Protein AF-A0A2N2KIY9-F1 (afdb_monomer)

Mean predicted aligned error: 7.85 Å

Sequence (421 aa):
MKFRLLLWLFGKMMQKAMKKNKTFRKLASRDDAVYQLMTNDGTVVRHYAFSGGSFSSAAVVHPGAGCVIRFQDAATGFATLTSKDKDAFMRGMKANKITVEGEFRHLIGFQRLAGILKKRKSSNRPTGAIGFIGVGFIGAPMARSLMTGGFTVKAYDRSPQALEVISRDGAIACSGISGFVDAEAVIIMVNNMVQVNDVVDELCQALPSNASLPVIVMSTVSPDEVRQLRRKLDGMGRKSIELLDAPVSGAPLLAEAGKLAIMVGGEKSIFDKVKPLLEAMGDPDKIFYMGPLGTGSAMKLVNNIIALAAGVVALEAMDLGCRAGLDPDIMAGVINESSGKNFLTDQWPVTKMLMEMMLNDTKYNAKDALFTTGIKDLETAGKWADNNSLNLNSTGHTISQINEMGVNELVSIMKHLLKKA

Foldseek 3Di:
DLLLVVVVVVLVLLVVCLVPPPLLLLLLQVPQFKEKEAEPVRPFIKIWGRYNSDIDMDRDDDPRHQKYKYFPDSVLNNCQVPPPDPCSQVVCVLVVRIDMDHDPVVVLSVLLSVLLSPDDDDPQDDPDEEEQEDQPLLRVLLQLLLVSLVHAYAYEYPDPVSLVVSVSSRHNYDPDLLVCQRHQEHEYADAELVVVLVSVVVNCVNYDLQDQYEYEYQYQFAQVSQVVVCVVCVVVSNPSHQYKYWHWDDHSSCQNSLAIQIEIAADPVSCVSCVSSNSSRHPNVRDHDQYHGRRRSVVLLVVLLVQLLLVLVVLVVLLVCLVVVDQSSVVLVVCCVDPSDDPCSVSVVVNLVLLVCCQPDPPDPVLCCCLVVSLVSLVSSCVNCVVVVHDPPSSVVSNVSSVVCHSPNSNVSSCSNNVHD

Secondary structure (DSSP, 8-state):
-HHHHHHHHHHHHHHHHHHH-HHHHHHHTT--EEEEEEETTSSSEEEEEEETTEEEEESS--TT-SEEEEESSHHHHHHHHH-S-TTHHHHHHHTTSEEEEE-HHHHHHHHHHHHHHS----TT---SEEEEE--STTHHHHHHHHHHHT-EEEEE-S-HHHHHHHHHHT-EE-SSGGGGTT-SEEEE--SSHHHHHHHHHHHHHHS-TT--EEEEE-S---HHHHHHHHHHHHHTT-TTEEEEE--EES-HHHHHTT-EEEEEES-HHHHHHHHHHHHHHEEEEEEEEEESTTHHHHHHHHHHHHHHHHHHHHHHHHHHHHHTT--HHHHHHHHHTSTT--HHHHTHHHHHHHHHHHHH-SS--HHHIIIIIHHHHHHHHHHHHHHTT---HHHHHHHHHHHHHHHHHHHHHHHHHTT--

Structure (mmCIF, N/CA/C/O backbone):
data_AF-A0A2N2KIY9-F1
#
_entry.id   AF-A0A2N2KIY9-F1
#
loop_
_atom_site.group_PDB
_atom_site.id
_atom_site.type_symbol
_atom_site.label_atom_id
_atom_site.label_alt_id
_atom_site.label_comp_id
_atom_site.label_asym_id
_atom_site.label_entity_id
_atom_site.label_seq_id
_atom_site.pdbx_PDB_ins_code
_atom_site.Cartn_x
_atom_site.Cartn_y
_atom_site.Cartn_z
_atom_site.occupancy
_atom_site.B_iso_or_equiv
_atom_site.auth_seq_id
_atom_site.auth_comp_id
_atom_site.auth_asym_id
_atom_site.auth_atom_id
_atom_site.pdbx_PDB_model_num
ATOM 1 N N . MET A 1 1 ? -9.874 -0.193 -36.506 1.00 77.31 1 MET A N 1
ATOM 2 C CA . MET A 1 1 ? -11.128 0.537 -36.178 1.00 77.31 1 MET A CA 1
ATOM 3 C C . MET A 1 1 ? -11.500 0.478 -34.691 1.00 77.31 1 MET A C 1
ATOM 5 O O . MET A 1 1 ? -11.609 1.536 -34.083 1.00 77.31 1 MET A O 1
ATOM 9 N N . LYS A 1 2 ? -11.643 -0.713 -34.082 1.00 90.31 2 LYS A N 1
ATOM 10 C CA . LYS A 1 2 ? -12.081 -0.875 -32.675 1.00 90.31 2 LYS A CA 1
ATOM 11 C C . LYS A 1 2 ? -11.239 -0.088 -31.657 1.00 90.31 2 LYS A C 1
ATOM 13 O O . LYS A 1 2 ? -11.799 0.597 -30.809 1.00 90.31 2 LYS A O 1
ATOM 18 N N . PHE A 1 3 ? -9.910 -0.115 -31.787 1.00 94.44 3 PHE A N 1
ATOM 19 C CA . PHE A 1 3 ? -9.023 0.610 -30.870 1.00 94.44 3 PHE A CA 1
ATOM 20 C C . PHE A 1 3 ? -9.171 2.137 -30.962 1.00 94.44 3 PHE A C 1
ATOM 22 O O . PHE A 1 3 ? -9.358 2.796 -29.946 1.00 94.44 3 PHE A O 1
ATOM 29 N N . ARG A 1 4 ? -9.205 2.703 -32.180 1.00 93.88 4 ARG A N 1
ATOM 30 C CA . ARG A 1 4 ? -9.458 4.144 -32.401 1.00 93.88 4 ARG A CA 1
ATOM 31 C C . ARG A 1 4 ? -10.775 4.600 -31.759 1.00 93.88 4 ARG A C 1
ATOM 33 O O . ARG A 1 4 ? -10.812 5.650 -31.121 1.00 93.88 4 ARG A O 1
ATOM 40 N N . LEU A 1 5 ? -11.833 3.797 -31.908 1.00 94.12 5 LEU A N 1
ATOM 41 C CA . LEU A 1 5 ? -13.138 4.073 -31.306 1.00 94.12 5 LEU A CA 1
ATOM 42 C C . LEU A 1 5 ? -13.078 4.031 -29.772 1.00 94.12 5 LEU A C 1
ATOM 44 O O . LEU A 1 5 ? -13.607 4.932 -29.126 1.00 94.12 5 LEU A O 1
ATOM 48 N N . LEU A 1 6 ? -12.400 3.034 -29.194 1.00 94.00 6 LEU A N 1
ATOM 49 C CA . LEU A 1 6 ? -12.202 2.921 -27.746 1.00 94.00 6 LEU A CA 1
ATOM 50 C C . LEU A 1 6 ? -11.506 4.163 -27.169 1.00 94.00 6 LEU A C 1
ATOM 52 O O . LEU A 1 6 ? -11.992 4.740 -26.199 1.00 94.00 6 LEU A O 1
ATOM 56 N N . LEU A 1 7 ? -10.411 4.609 -27.793 1.00 94.94 7 LEU A N 1
ATOM 57 C CA . LEU A 1 7 ? -9.685 5.808 -27.364 1.00 94.94 7 LEU A CA 1
ATOM 58 C C . LEU A 1 7 ? -10.565 7.069 -27.470 1.00 94.94 7 LEU A C 1
ATOM 60 O O . LEU A 1 7 ? -10.586 7.916 -26.579 1.00 94.94 7 LEU A O 1
ATOM 64 N N . TRP A 1 8 ? -11.358 7.194 -28.535 1.00 95.75 8 TRP A N 1
ATOM 65 C CA . TRP A 1 8 ? -12.302 8.307 -28.661 1.00 95.75 8 TRP A CA 1
ATOM 66 C C . TRP A 1 8 ? -13.384 8.294 -27.567 1.00 95.75 8 TRP A C 1
ATOM 68 O O . TRP A 1 8 ? -13.647 9.333 -26.954 1.00 95.75 8 TRP A O 1
ATOM 78 N N . LEU A 1 9 ? -13.974 7.128 -27.277 1.00 93.12 9 LEU A N 1
ATOM 79 C CA . LEU A 1 9 ? -14.962 6.962 -26.203 1.00 93.12 9 LEU A CA 1
ATOM 80 C C . LEU A 1 9 ? -14.372 7.335 -24.842 1.00 93.12 9 LEU A C 1
ATOM 82 O O . LEU A 1 9 ? -15.014 8.041 -24.064 1.00 93.12 9 LEU A O 1
ATOM 86 N N . PHE A 1 10 ? -13.135 6.920 -24.580 1.00 92.12 10 PHE A N 1
ATOM 87 C CA . PHE A 1 10 ? -12.427 7.267 -23.357 1.00 92.12 10 PHE A CA 1
ATOM 88 C C . PHE A 1 10 ? -12.259 8.788 -23.204 1.00 92.12 10 PHE A C 1
ATOM 90 O O . PHE A 1 10 ? -12.585 9.345 -22.153 1.00 92.12 10 PHE A O 1
ATOM 97 N N . GLY A 1 11 ? -11.906 9.493 -24.285 1.00 93.12 11 GLY A N 1
ATOM 98 C CA . GLY A 1 11 ? -11.872 10.959 -24.305 1.00 93.12 11 GLY A CA 1
ATOM 99 C C . GLY A 1 11 ? -13.232 11.604 -24.008 1.00 93.12 11 GLY A C 1
ATOM 100 O O . GLY A 1 11 ? -13.315 12.564 -23.240 1.00 93.12 11 GLY A O 1
ATOM 101 N N . LYS A 1 12 ? -14.333 11.048 -24.535 1.00 94.00 12 LYS A N 1
ATOM 102 C CA . LYS A 1 12 ? -15.696 11.514 -24.208 1.00 94.00 12 LYS A CA 1
ATOM 103 C C . LYS A 1 12 ? -16.052 11.300 -22.738 1.00 94.00 12 LYS A C 1
ATOM 105 O O . LYS A 1 12 ? -16.696 12.162 -22.134 1.00 94.00 12 LYS A O 1
ATOM 110 N N . MET A 1 13 ? -15.631 10.181 -22.149 1.00 92.00 13 MET A N 1
ATOM 111 C CA . MET A 1 13 ? -15.828 9.910 -20.724 1.00 92.00 13 MET A CA 1
ATOM 112 C C . MET A 1 13 ? -15.082 10.926 -19.854 1.00 92.00 13 MET A C 1
ATOM 114 O O . MET A 1 13 ? -15.694 11.501 -18.952 1.00 92.00 13 MET A O 1
ATOM 118 N N . MET A 1 14 ? -13.816 11.212 -20.169 1.00 92.00 14 MET A N 1
ATOM 119 C CA . MET A 1 14 ? -13.022 12.242 -19.487 1.00 92.00 14 MET A CA 1
ATOM 120 C C . MET A 1 14 ? -13.664 13.629 -19.610 1.00 92.00 14 MET A C 1
ATOM 122 O O . MET A 1 14 ? -13.868 14.302 -18.601 1.00 92.00 14 MET A O 1
ATOM 126 N N . GLN A 1 15 ? -14.107 14.023 -20.809 1.00 92.56 15 GLN A N 1
ATOM 127 C CA . GLN A 1 15 ? -14.794 15.302 -21.025 1.00 92.56 15 GLN A CA 1
ATOM 128 C C . GLN A 1 15 ? -16.068 15.430 -20.174 1.00 92.56 15 GLN A C 1
ATOM 130 O O . GLN A 1 15 ? -16.358 16.488 -19.609 1.00 92.56 15 GLN A O 1
ATOM 135 N N . LYS A 1 16 ? -16.848 14.348 -20.063 1.00 90.62 16 LYS A N 1
ATOM 136 C CA . LYS A 1 16 ? -18.048 14.308 -19.218 1.00 90.62 16 LYS A CA 1
ATOM 137 C C . LYS A 1 16 ? -17.691 14.403 -17.733 1.00 90.62 16 LYS A C 1
ATOM 139 O O . LYS A 1 16 ? -18.381 15.110 -16.998 1.00 90.62 16 LYS A O 1
ATOM 144 N N . ALA A 1 17 ? -16.637 13.717 -17.296 1.00 88.25 17 ALA A N 1
ATOM 145 C CA . ALA A 1 17 ? -16.173 13.750 -15.914 1.00 88.25 17 ALA A CA 1
ATOM 146 C C . ALA A 1 17 ? -15.640 15.132 -15.516 1.00 88.25 17 ALA A C 1
ATOM 148 O O . ALA A 1 17 ? -16.041 15.631 -14.470 1.00 88.25 17 ALA A O 1
ATOM 149 N N . MET A 1 18 ? -14.890 15.815 -16.389 1.00 89.88 18 MET A N 1
ATOM 150 C CA . MET A 1 18 ? -14.477 17.213 -16.187 1.00 89.88 18 MET A CA 1
ATOM 151 C C . MET A 1 18 ? -15.662 18.135 -15.887 1.00 89.88 18 MET A C 1
ATOM 153 O O . MET A 1 18 ? -15.586 19.004 -15.017 1.00 89.88 18 MET A O 1
ATOM 157 N N . LYS A 1 19 ? -16.802 17.923 -16.555 1.00 87.88 19 LYS A N 1
ATOM 158 C CA . LYS A 1 19 ? -18.019 18.718 -16.334 1.00 87.88 19 LYS A CA 1
ATOM 159 C C . LYS A 1 19 ? -18.776 18.335 -15.061 1.00 87.88 19 LYS A C 1
ATOM 161 O O . LYS A 1 19 ? -19.305 19.220 -14.399 1.00 87.88 19 LYS A O 1
ATOM 166 N N . LYS A 1 20 ? -18.851 17.044 -14.725 1.00 86.25 20 LYS A N 1
ATOM 167 C CA . LYS A 1 20 ? -19.807 16.529 -13.723 1.00 86.25 20 LYS A CA 1
ATOM 168 C C . LYS A 1 20 ? -19.197 16.032 -12.413 1.00 86.25 20 LYS A C 1
ATOM 170 O O . LYS A 1 20 ? -19.942 15.829 -11.463 1.00 86.25 20 LYS A O 1
ATOM 175 N N . ASN A 1 21 ? -17.890 15.798 -12.347 1.00 83.06 21 ASN A N 1
ATOM 176 C CA . ASN A 1 21 ? -17.237 15.200 -11.187 1.00 83.06 21 ASN A CA 1
ATOM 177 C C . ASN A 1 21 ? -16.182 16.165 -10.620 1.00 83.06 21 ASN A C 1
ATOM 179 O O . ASN A 1 21 ? -15.149 16.407 -11.244 1.00 83.06 21 ASN A O 1
ATOM 183 N N . LYS A 1 22 ? -16.460 16.721 -9.432 1.00 81.62 22 LYS A N 1
ATOM 184 C CA . LYS A 1 22 ? -15.588 17.692 -8.749 1.00 81.62 22 LYS A CA 1
ATOM 185 C C . LYS A 1 22 ? -14.216 17.093 -8.422 1.00 81.62 22 LYS A C 1
ATOM 187 O O . LYS A 1 22 ? -13.210 17.750 -8.668 1.00 81.62 22 LYS A O 1
ATOM 192 N N . THR A 1 23 ? -14.177 15.850 -7.940 1.00 75.44 23 THR A N 1
ATOM 193 C CA . THR A 1 23 ? -12.936 15.119 -7.637 1.00 75.44 23 THR A CA 1
ATOM 194 C C . THR A 1 23 ? -12.099 14.914 -8.895 1.00 75.44 23 THR A C 1
ATOM 196 O O . THR A 1 23 ? -10.914 15.227 -8.897 1.00 75.44 23 THR A O 1
ATOM 199 N N . PHE A 1 24 ? -12.730 14.482 -9.994 1.00 83.94 24 PHE A N 1
ATOM 200 C CA . PHE A 1 24 ? -12.051 14.327 -11.282 1.00 83.94 24 PHE A CA 1
ATOM 201 C C . PHE A 1 24 ? -11.443 15.650 -11.756 1.00 83.94 24 PHE A C 1
ATOM 203 O O . PHE A 1 24 ? -10.278 15.683 -12.133 1.00 83.94 24 PHE A O 1
ATOM 210 N N . ARG A 1 25 ? -12.210 16.749 -11.702 1.00 86.00 25 ARG A N 1
ATOM 211 C CA . ARG A 1 25 ? -11.737 18.075 -12.125 1.00 86.00 25 ARG A CA 1
ATOM 212 C C . ARG A 1 25 ? -10.556 18.559 -11.287 1.00 86.00 25 ARG A C 1
ATOM 214 O O . ARG A 1 25 ? -9.592 19.044 -11.859 1.00 86.00 25 ARG A O 1
ATOM 221 N N . LYS A 1 26 ? -10.633 18.411 -9.960 1.00 79.50 26 LYS A N 1
ATOM 222 C CA . LYS A 1 26 ? -9.572 18.831 -9.032 1.00 79.50 26 LYS A CA 1
ATOM 223 C C . LYS A 1 26 ? -8.272 18.059 -9.275 1.00 79.50 26 LYS A C 1
ATOM 225 O O . LYS A 1 26 ? -7.201 18.658 -9.282 1.00 79.50 26 LYS A O 1
ATOM 230 N N . LEU A 1 27 ? -8.375 16.751 -9.518 1.00 76.00 27 LEU A N 1
ATOM 231 C CA . LEU A 1 27 ? -7.226 15.917 -9.859 1.00 76.00 27 LEU A CA 1
ATOM 232 C C . LEU A 1 27 ? -6.632 16.314 -11.222 1.00 76.00 27 LEU A C 1
ATOM 234 O O . LEU A 1 27 ? -5.432 16.543 -11.329 1.00 76.00 27 LEU A O 1
ATOM 238 N N . ALA A 1 28 ? -7.483 16.460 -12.238 1.00 81.56 28 ALA A N 1
ATOM 239 C CA . ALA A 1 28 ? -7.087 16.821 -13.595 1.00 81.56 28 ALA A CA 1
ATOM 240 C C . ALA A 1 28 ? -6.422 18.204 -13.701 1.00 81.56 28 ALA A C 1
ATOM 242 O O . ALA A 1 28 ? -5.535 18.382 -14.520 1.00 81.56 28 ALA A O 1
ATOM 243 N N . SER A 1 29 ? -6.821 19.179 -12.878 1.00 77.44 29 SER A N 1
ATOM 244 C CA . SER A 1 29 ? -6.200 20.514 -12.850 1.00 77.44 29 SER A CA 1
ATOM 245 C C . SER A 1 29 ? -4.820 20.556 -12.187 1.00 77.44 29 SER A C 1
ATOM 247 O O . SER A 1 29 ? -4.183 21.603 -12.187 1.00 77.44 29 SER A O 1
ATOM 249 N N . ARG A 1 30 ? -4.396 19.467 -11.536 1.00 68.06 30 ARG A N 1
ATOM 250 C CA . ARG A 1 30 ? -3.105 19.379 -10.837 1.00 68.06 30 ARG A CA 1
ATOM 251 C C . ARG A 1 30 ? -2.033 18.720 -11.705 1.00 68.06 30 ARG A C 1
ATOM 253 O O . ARG A 1 30 ? -0.858 19.054 -11.599 1.00 68.06 30 ARG A O 1
ATOM 260 N N . ASP A 1 31 ? -2.467 17.785 -12.538 1.00 65.44 31 ASP A N 1
ATOM 261 C CA . ASP A 1 31 ? -1.670 17.080 -13.532 1.00 65.44 31 ASP A CA 1
ATOM 262 C C . ASP A 1 31 ? -1.818 17.799 -14.878 1.00 65.44 31 ASP A C 1
ATOM 264 O O . ASP A 1 31 ? -2.379 17.248 -15.823 1.00 65.44 31 ASP A O 1
ATOM 268 N N . ASP A 1 32 ? -1.363 19.056 -14.960 1.00 77.50 32 ASP A N 1
ATOM 269 C CA . ASP A 1 32 ? -1.213 19.735 -16.252 1.00 77.50 32 ASP A CA 1
ATOM 270 C C . ASP A 1 32 ? -0.238 18.902 -17.098 1.00 77.50 32 ASP A C 1
ATOM 272 O O . ASP A 1 32 ? 0.982 18.947 -16.935 1.00 77.50 32 ASP A O 1
ATOM 276 N N . ALA A 1 33 ? -0.812 18.023 -17.910 1.00 86.38 33 ALA A N 1
ATOM 277 C CA . ALA A 1 33 ? -0.142 16.878 -18.482 1.00 86.38 33 ALA A CA 1
ATOM 278 C C . ALA A 1 33 ? -0.847 16.463 -19.763 1.00 86.38 33 ALA A C 1
ATOM 280 O O . ALA A 1 33 ? -2.069 16.571 -19.924 1.00 86.38 33 ALA A O 1
ATOM 281 N N . VAL A 1 34 ? -0.048 15.922 -20.673 1.00 91.31 34 VAL A N 1
ATOM 282 C CA . VAL A 1 34 ? -0.545 15.328 -21.903 1.00 91.31 34 VAL A CA 1
ATOM 283 C C . VAL A 1 34 ? -0.244 13.841 -21.879 1.00 91.31 34 VAL A C 1
ATOM 285 O O . VAL A 1 34 ? 0.914 13.428 -21.877 1.00 91.31 34 VAL A O 1
ATOM 288 N N . TYR A 1 35 ? -1.306 13.041 -21.876 1.00 92.81 35 TYR A N 1
ATOM 289 C CA . TYR A 1 35 ? -1.229 11.587 -21.936 1.00 92.81 35 TYR A CA 1
ATOM 290 C C . TYR A 1 35 ? -1.476 11.125 -23.360 1.00 92.81 35 TYR A C 1
ATOM 292 O O . TYR A 1 35 ? -2.497 11.475 -23.951 1.00 92.81 35 TYR A O 1
ATOM 300 N N . GLN A 1 36 ? -0.586 10.308 -23.901 1.00 94.94 36 GLN A N 1
ATOM 301 C CA . GLN A 1 36 ? -0.672 9.820 -25.268 1.00 94.94 36 GLN A CA 1
ATOM 302 C C . GLN A 1 36 ? -0.731 8.301 -25.294 1.00 94.94 36 GLN A C 1
ATOM 304 O O . GLN A 1 36 ? 0.113 7.627 -24.720 1.00 94.94 36 GLN A O 1
ATOM 309 N N . LEU A 1 37 ? -1.725 7.755 -25.987 1.00 96.19 37 LEU A N 1
ATOM 310 C CA . LEU A 1 37 ? -1.819 6.326 -26.266 1.00 96.19 37 LEU A CA 1
ATOM 311 C C . LEU A 1 37 ? -1.642 6.129 -27.766 1.00 96.19 37 LEU A C 1
ATOM 313 O O . LEU A 1 37 ? -2.359 6.756 -28.555 1.00 96.19 37 LEU A O 1
ATOM 317 N N . MET A 1 38 ? -0.707 5.267 -28.160 1.00 96.56 38 MET A N 1
ATOM 318 C CA . MET A 1 38 ? -0.434 5.027 -29.574 1.00 96.56 38 MET A CA 1
ATOM 319 C C . MET A 1 38 ? 0.083 3.626 -29.890 1.00 96.56 38 MET A C 1
ATOM 321 O O . MET A 1 38 ? 0.471 2.883 -28.997 1.00 96.56 38 MET A O 1
ATOM 325 N N . THR A 1 39 ? 0.079 3.260 -31.166 1.00 96.75 39 THR A N 1
ATOM 326 C CA . THR A 1 39 ? 0.735 2.050 -31.674 1.00 96.75 39 THR A CA 1
ATOM 327 C C . THR A 1 39 ? 2.171 2.341 -32.110 1.00 96.75 39 THR A C 1
ATOM 329 O O . THR A 1 39 ? 2.500 3.487 -32.423 1.00 96.75 39 THR A O 1
ATOM 332 N N . ASN A 1 40 ? 3.032 1.319 -32.131 1.00 92.88 40 ASN A N 1
ATOM 333 C CA . ASN A 1 40 ? 4.444 1.460 -32.519 1.00 92.88 40 ASN A CA 1
ATOM 334 C C . ASN A 1 40 ? 4.612 2.012 -33.940 1.00 92.88 40 ASN A C 1
ATOM 336 O O . ASN A 1 40 ? 5.469 2.856 -34.176 1.00 92.88 40 ASN A O 1
ATOM 340 N N . ASP A 1 41 ? 3.746 1.587 -34.857 1.00 91.50 41 ASP A N 1
ATOM 341 C CA . ASP A 1 41 ? 3.686 2.065 -36.243 1.00 91.50 41 ASP A CA 1
ATOM 342 C C . ASP A 1 41 ? 3.054 3.468 -36.392 1.00 91.50 41 ASP A C 1
ATOM 344 O O . ASP A 1 41 ? 2.936 3.984 -37.501 1.00 91.50 41 ASP A O 1
ATOM 348 N N . GLY A 1 42 ? 2.582 4.076 -35.296 1.00 88.94 42 GLY A N 1
ATOM 349 C CA . GLY A 1 42 ? 1.896 5.369 -35.289 1.00 88.94 42 GLY A CA 1
ATOM 350 C C . GLY A 1 42 ? 0.513 5.378 -35.955 1.00 88.94 42 GLY A C 1
ATOM 351 O O . GLY A 1 42 ? -0.136 6.425 -35.988 1.00 88.94 42 GLY A O 1
ATOM 352 N N . THR A 1 43 ? 0.014 4.241 -36.456 1.00 89.50 43 THR A N 1
ATOM 353 C CA . THR A 1 43 ? -1.255 4.182 -37.200 1.00 89.50 43 THR A CA 1
ATOM 354 C C . THR A 1 43 ? -2.460 4.507 -36.328 1.00 89.50 43 THR A C 1
ATOM 356 O O . THR A 1 43 ? -3.470 5.029 -36.813 1.00 89.50 43 THR A O 1
ATOM 359 N N . VAL A 1 44 ? -2.401 4.223 -35.031 1.00 92.50 44 VAL A N 1
ATOM 360 C CA . VAL A 1 44 ? -3.402 4.656 -34.062 1.00 92.50 44 VAL A CA 1
ATOM 361 C C . VAL A 1 44 ? -2.719 5.525 -33.027 1.00 92.50 44 VAL A C 1
ATOM 363 O O . VAL A 1 44 ? -1.827 5.068 -32.330 1.00 92.50 44 VAL A O 1
ATOM 366 N N . VAL A 1 45 ? -3.186 6.763 -32.887 1.00 96.19 45 VAL A N 1
ATOM 367 C CA . VAL A 1 45 ? -2.742 7.684 -31.843 1.00 96.19 45 VAL A CA 1
ATOM 368 C C . VAL A 1 45 ? -3.916 8.511 -31.340 1.00 96.19 45 VAL A C 1
ATOM 370 O O . VAL A 1 45 ? -4.799 8.908 -32.107 1.00 96.19 45 VAL A O 1
ATOM 373 N N . ARG A 1 46 ? -3.936 8.770 -30.035 1.00 97.50 46 ARG A N 1
ATOM 374 C CA . ARG A 1 46 ? -4.748 9.823 -29.430 1.00 97.50 46 ARG A CA 1
ATOM 375 C C . ARG A 1 46 ? -4.050 10.349 -28.189 1.00 97.50 46 ARG A C 1
ATOM 377 O O . ARG A 1 46 ? -3.565 9.562 -27.378 1.00 97.50 46 ARG A O 1
ATOM 384 N N . HIS A 1 47 ? -4.073 11.664 -28.024 1.00 96.06 47 HIS A N 1
ATOM 385 C CA . HIS A 1 47 ? -3.667 12.300 -26.783 1.00 96.06 47 HIS A CA 1
ATOM 386 C C . HIS A 1 47 ? -4.865 12.866 -26.015 1.00 96.06 47 HIS A C 1
ATOM 388 O O . HIS A 1 47 ? -5.929 13.144 -26.583 1.00 96.06 47 HIS A O 1
ATOM 394 N N . TYR A 1 48 ? -4.659 13.042 -24.717 1.00 94.75 48 TYR A N 1
ATOM 395 C CA . TYR A 1 48 ? -5.566 13.637 -23.749 1.00 94.75 48 TYR A CA 1
ATOM 396 C C . TYR A 1 48 ? -4.771 14.700 -23.004 1.00 94.75 48 TYR A C 1
ATOM 398 O O . TYR A 1 48 ? -3.843 14.362 -22.271 1.00 94.75 48 TYR A O 1
ATOM 406 N N . ALA A 1 49 ? -5.092 15.966 -23.241 1.00 92.88 49 ALA A N 1
ATOM 407 C CA . ALA A 1 49 ? -4.372 17.087 -22.661 1.00 92.88 49 ALA A CA 1
ATOM 408 C C . ALA A 1 49 ? -5.222 17.749 -21.579 1.00 92.88 49 ALA A C 1
ATOM 410 O O . ALA A 1 49 ? -6.391 18.082 -21.804 1.00 92.88 49 ALA A O 1
ATOM 411 N N . PHE A 1 50 ? -4.605 17.935 -20.420 1.00 90.50 50 PHE A N 1
ATOM 412 C CA . PHE A 1 50 ? -5.129 18.696 -19.300 1.00 90.50 50 PHE A CA 1
ATOM 413 C C . PHE A 1 50 ? -4.238 19.921 -19.117 1.00 90.50 50 PHE A C 1
ATOM 415 O O . PHE A 1 50 ? -3.019 19.792 -19.050 1.00 90.50 50 PHE A O 1
ATOM 422 N N . SER A 1 51 ? -4.834 21.110 -19.125 1.00 85.88 51 SER A N 1
ATOM 423 C CA . SER A 1 51 ? -4.088 22.356 -18.927 1.00 85.88 51 SER A CA 1
ATOM 424 C C . SER A 1 51 ? -4.986 23.422 -18.322 1.00 85.88 51 SER A C 1
ATOM 426 O O . SER A 1 51 ? -6.061 23.701 -18.866 1.00 85.88 51 SER A O 1
ATOM 428 N N . GLY A 1 52 ? -4.585 23.995 -17.186 1.00 74.81 52 GLY A N 1
ATOM 429 C CA . GLY A 1 52 ? -5.311 25.093 -16.542 1.00 74.81 52 GLY A CA 1
ATOM 430 C C . GLY A 1 52 ? -6.769 24.747 -16.215 1.00 74.81 52 GLY A C 1
ATOM 431 O O . GLY A 1 52 ? -7.658 25.587 -16.336 1.00 74.81 52 GLY A O 1
ATOM 432 N N . GLY A 1 53 ? -7.050 23.479 -15.888 1.00 78.00 53 GLY A N 1
ATOM 433 C CA . GLY A 1 53 ? -8.410 22.984 -15.632 1.00 78.00 53 GLY A CA 1
ATOM 434 C C . GLY A 1 53 ? -9.284 22.786 -16.881 1.00 78.00 53 GLY A C 1
ATOM 435 O O . GLY A 1 53 ? -10.463 22.440 -16.757 1.00 78.00 53 GLY A O 1
ATOM 436 N N . SER A 1 54 ? -8.725 22.961 -18.080 1.00 85.19 54 SER A N 1
ATOM 437 C CA . SER A 1 54 ? -9.350 22.601 -19.353 1.00 85.19 54 SER A CA 1
ATOM 438 C C . SER A 1 54 ? -8.976 21.175 -19.780 1.00 85.19 54 SER A C 1
ATOM 440 O O . SER A 1 54 ? -8.009 20.594 -19.289 1.00 85.19 54 SER A O 1
ATOM 442 N N . PHE A 1 55 ? -9.773 20.591 -20.677 1.00 93.31 55 PHE A N 1
ATOM 443 C CA . PHE A 1 55 ? -9.521 19.265 -21.241 1.00 93.31 55 PHE A CA 1
ATOM 444 C C . PHE A 1 55 ? -9.727 19.273 -22.750 1.00 93.31 55 PHE A C 1
ATOM 446 O O . PHE A 1 55 ? -10.784 19.696 -23.234 1.00 93.31 55 PHE A O 1
ATOM 453 N N . SER A 1 56 ? -8.767 18.711 -23.477 1.00 93.31 56 SER A N 1
ATOM 454 C CA . SER A 1 56 ? -8.870 18.452 -24.908 1.00 93.31 56 SER A CA 1
ATOM 455 C C . SER A 1 56 ? -8.396 17.035 -25.249 1.00 93.31 56 SER A C 1
ATOM 457 O O . SER A 1 56 ? -7.697 16.369 -24.484 1.00 93.31 56 SER A O 1
ATOM 459 N N . SER A 1 57 ? -8.835 16.523 -26.400 1.00 95.56 57 SER A N 1
ATOM 460 C CA . SER A 1 57 ? -8.336 15.248 -26.918 1.00 95.56 57 SER A CA 1
ATOM 461 C C . SER A 1 57 ? -8.369 15.236 -28.439 1.00 95.56 57 SER A C 1
ATOM 463 O O . SER A 1 57 ? -9.405 15.553 -29.034 1.00 95.56 57 SER A O 1
ATOM 465 N N . ALA A 1 58 ? -7.283 14.807 -29.074 1.00 95.94 58 ALA A N 1
ATOM 466 C CA . ALA A 1 58 ? -7.193 14.727 -30.528 1.00 95.94 58 ALA A CA 1
ATOM 467 C C . ALA A 1 58 ? -6.459 13.461 -30.984 1.00 95.94 58 ALA A C 1
ATOM 469 O O . ALA A 1 58 ? -5.624 12.907 -30.271 1.00 95.94 58 ALA A O 1
ATOM 470 N N . ALA A 1 59 ? -6.815 12.976 -32.176 1.00 96.25 59 ALA A N 1
ATOM 471 C CA . ALA A 1 59 ? -6.226 11.785 -32.792 1.00 96.25 59 ALA A CA 1
ATOM 472 C C . ALA A 1 59 ? -4.961 12.140 -33.592 1.00 96.25 59 ALA A C 1
ATOM 474 O O . ALA A 1 59 ? -4.880 11.879 -34.787 1.00 96.25 59 ALA A O 1
ATOM 475 N N . VAL A 1 60 ? -4.014 12.802 -32.932 1.00 93.94 60 VAL A N 1
ATOM 476 C CA . VAL A 1 60 ? -2.738 13.249 -33.504 1.00 93.94 60 VAL A CA 1
ATOM 477 C C . VAL A 1 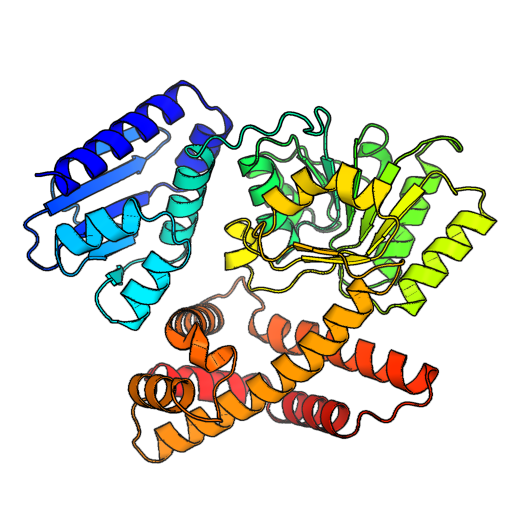60 ? -1.647 13.110 -32.448 1.00 93.94 60 VAL A C 1
ATOM 479 O O . VAL A 1 60 ? -1.939 13.180 -31.249 1.00 93.94 60 VAL A O 1
ATOM 482 N N . VAL A 1 61 ? -0.408 12.895 -32.890 1.00 92.50 61 VAL A N 1
ATOM 483 C CA . VAL A 1 61 ? 0.767 12.889 -32.011 1.00 92.50 61 VAL A CA 1
ATOM 484 C C . VAL A 1 61 ? 0.930 14.272 -31.383 1.00 92.50 61 VAL A C 1
ATOM 486 O O . VAL A 1 61 ? 0.868 15.284 -32.076 1.00 92.50 61 VAL A O 1
ATOM 489 N N . HIS A 1 62 ? 1.130 14.313 -30.071 1.00 92.12 62 HIS A N 1
ATOM 490 C CA . HIS A 1 62 ? 1.431 15.526 -29.331 1.00 92.12 62 HIS A CA 1
ATOM 491 C C . HIS A 1 62 ? 2.929 15.565 -28.993 1.00 92.12 62 HIS A C 1
ATOM 493 O O . HIS A 1 62 ? 3.411 14.651 -28.321 1.00 92.12 62 HIS A O 1
ATOM 499 N N . PRO A 1 63 ? 3.675 16.604 -29.410 1.00 85.56 63 PRO A N 1
ATOM 500 C CA . PRO A 1 63 ? 5.125 16.661 -29.215 1.00 85.56 63 PRO A CA 1
ATOM 501 C C . PRO A 1 63 ? 5.526 16.806 -27.739 1.00 85.56 63 PRO A C 1
ATOM 503 O O . PRO A 1 63 ? 6.554 16.287 -27.330 1.00 85.56 63 PRO A O 1
ATOM 506 N N . GLY A 1 64 ? 4.694 17.459 -26.922 1.00 84.81 64 GLY A N 1
ATOM 507 C CA . GLY A 1 64 ? 4.903 17.610 -25.474 1.00 84.81 64 GLY A CA 1
ATOM 508 C C . GLY A 1 64 ? 4.169 16.572 -24.621 1.00 84.81 64 GLY A C 1
ATOM 509 O O . GLY A 1 64 ? 3.594 16.936 -23.600 1.00 84.81 64 GLY A O 1
ATOM 510 N N . ALA A 1 65 ? 4.049 15.321 -25.078 1.00 88.19 65 ALA A N 1
ATOM 511 C CA . ALA A 1 65 ? 3.397 14.277 -24.287 1.00 88.19 65 ALA A CA 1
ATOM 512 C C . ALA A 1 65 ? 4.231 13.946 -23.038 1.00 88.19 65 ALA A C 1
ATOM 514 O O . ALA A 1 65 ? 5.313 13.379 -23.144 1.00 88.19 65 ALA A O 1
ATOM 515 N N . GLY A 1 66 ? 3.708 14.278 -21.855 1.00 83.25 66 GLY A N 1
ATOM 516 C CA . GLY A 1 66 ? 4.356 13.978 -20.576 1.00 83.25 66 GLY A CA 1
ATOM 517 C C . GLY A 1 66 ? 4.372 12.482 -20.249 1.00 83.25 66 GLY A C 1
ATOM 518 O O . GLY A 1 66 ? 5.229 12.033 -19.497 1.00 83.25 66 GLY A O 1
ATOM 519 N N . CYS A 1 67 ? 3.456 11.698 -20.825 1.00 89.00 67 CYS A N 1
ATOM 520 C CA . CYS A 1 67 ? 3.494 10.237 -20.791 1.00 89.00 67 CYS A CA 1
ATOM 521 C C . CYS A 1 67 ? 2.963 9.658 -22.106 1.00 89.00 67 CYS A C 1
ATOM 523 O O . CYS A 1 67 ? 1.900 10.063 -22.587 1.00 89.00 67 CYS A O 1
ATOM 525 N N . VAL A 1 68 ? 3.681 8.683 -22.662 1.00 92.44 68 VAL A N 1
ATOM 526 C CA . VAL A 1 68 ? 3.298 7.940 -23.863 1.00 92.44 68 VAL A CA 1
ATOM 527 C C . VAL A 1 68 ? 3.201 6.458 -23.521 1.00 92.44 68 VAL A C 1
ATOM 529 O O . VAL A 1 68 ? 4.178 5.848 -23.108 1.00 92.44 68 VAL A O 1
ATOM 532 N N . ILE A 1 69 ? 2.029 5.861 -23.722 1.00 92.94 69 ILE A N 1
ATOM 533 C CA . ILE A 1 69 ? 1.825 4.413 -23.666 1.00 92.94 69 ILE A CA 1
ATOM 534 C C . ILE A 1 69 ? 1.770 3.907 -25.105 1.00 92.94 69 ILE A C 1
ATOM 536 O O . ILE A 1 69 ? 0.821 4.197 -25.847 1.00 92.94 69 ILE A O 1
ATOM 540 N N . ARG A 1 70 ? 2.793 3.153 -25.494 1.00 94.88 70 ARG A N 1
ATOM 541 C CA . ARG A 1 70 ? 2.923 2.536 -26.809 1.00 94.88 70 ARG A CA 1
ATOM 542 C C . ARG A 1 70 ? 2.511 1.075 -26.748 1.00 94.88 70 ARG A C 1
ATOM 544 O O . ARG A 1 70 ? 2.915 0.340 -25.855 1.00 94.88 70 ARG A O 1
ATOM 551 N N . PHE A 1 71 ? 1.699 0.658 -27.707 1.00 96.62 71 PHE A N 1
ATOM 552 C CA . PHE A 1 71 ? 1.287 -0.728 -27.899 1.00 96.62 71 PHE A CA 1
ATOM 553 C C . PHE A 1 71 ? 1.910 -1.264 -29.187 1.00 96.62 71 PHE A C 1
ATOM 555 O O . PHE A 1 71 ? 1.984 -0.539 -30.179 1.00 96.62 71 PHE A O 1
ATOM 562 N N . GLN A 1 72 ? 2.284 -2.544 -29.202 1.00 95.62 72 GLN A N 1
ATOM 563 C CA . GLN A 1 72 ? 2.825 -3.226 -30.382 1.00 95.62 72 GLN A CA 1
ATOM 564 C C . GLN A 1 72 ? 1.965 -2.967 -31.624 1.00 95.62 72 GLN A C 1
ATOM 566 O O . GLN A 1 72 ? 2.471 -2.565 -32.666 1.00 95.62 72 GLN A O 1
ATOM 571 N N . ASP A 1 73 ? 0.652 -3.136 -31.474 1.00 96.00 73 ASP A N 1
ATOM 572 C CA . ASP A 1 73 ? -0.341 -2.895 -32.510 1.00 96.00 73 ASP A CA 1
ATOM 573 C C . ASP A 1 73 ? -1.711 -2.540 -31.899 1.00 96.00 73 ASP A C 1
ATOM 575 O O . ASP A 1 73 ? -1.926 -2.532 -30.678 1.00 96.00 73 ASP A O 1
ATOM 579 N N . ALA A 1 74 ? -2.676 -2.230 -32.768 1.00 95.69 74 ALA A N 1
ATOM 580 C CA . ALA A 1 74 ? -4.020 -1.850 -32.349 1.00 95.69 74 ALA A CA 1
ATOM 581 C C . ALA A 1 74 ? -4.802 -3.001 -31.691 1.00 95.69 74 ALA A C 1
ATOM 583 O O . ALA A 1 74 ? -5.713 -2.739 -30.899 1.00 95.69 74 ALA A O 1
ATOM 584 N N . ALA A 1 75 ? -4.491 -4.258 -32.024 1.00 94.62 75 ALA A N 1
ATOM 585 C CA . ALA A 1 75 ? -5.158 -5.422 -31.450 1.00 94.62 75 ALA A CA 1
ATOM 586 C C . ALA A 1 75 ? -4.729 -5.609 -29.989 1.00 94.62 75 ALA A C 1
ATOM 588 O O . ALA A 1 75 ? -5.582 -5.710 -29.109 1.00 94.62 75 ALA A O 1
ATOM 589 N N . THR A 1 76 ? -3.426 -5.524 -29.732 1.00 93.50 76 THR A N 1
ATOM 590 C CA . THR A 1 76 ? -2.792 -5.521 -28.413 1.00 93.50 76 THR A CA 1
ATOM 591 C C . THR A 1 76 ? -3.343 -4.395 -27.548 1.00 93.50 76 THR A C 1
ATOM 593 O O . THR A 1 76 ? -3.767 -4.643 -26.418 1.00 93.50 76 THR A O 1
ATOM 596 N N . GLY A 1 77 ? -3.414 -3.169 -28.079 1.00 92.88 77 GLY A N 1
ATOM 597 C CA . GLY A 1 77 ? -3.970 -2.033 -27.343 1.00 92.88 77 GLY A CA 1
ATOM 598 C C . GLY A 1 77 ? -5.439 -2.225 -26.971 1.00 92.88 77 GLY A C 1
ATOM 599 O O . GLY A 1 77 ? -5.829 -2.018 -25.820 1.00 92.88 77 GLY A O 1
ATOM 600 N N . PHE A 1 78 ? -6.264 -2.686 -27.915 1.00 93.56 78 PHE A N 1
ATOM 601 C CA . PHE A 1 78 ? -7.678 -2.943 -27.649 1.00 93.56 78 PHE A CA 1
ATOM 602 C C . PHE A 1 78 ? -7.877 -4.070 -26.629 1.00 93.56 78 PHE A C 1
ATOM 604 O O . PHE A 1 78 ? -8.613 -3.885 -25.658 1.00 93.56 78 PHE A O 1
ATOM 611 N N . ALA A 1 79 ? -7.213 -5.211 -26.826 1.00 91.69 79 ALA A N 1
ATOM 612 C CA . ALA A 1 79 ? -7.293 -6.361 -25.932 1.00 91.69 79 ALA A CA 1
ATOM 613 C C . ALA A 1 79 ? -6.847 -5.996 -24.512 1.00 91.69 79 ALA A C 1
ATOM 615 O O . ALA A 1 79 ? -7.544 -6.315 -23.555 1.00 91.69 79 ALA A O 1
ATOM 616 N N . THR A 1 80 ? -5.750 -5.247 -24.373 1.00 90.19 80 THR A N 1
ATOM 617 C CA . THR A 1 80 ? -5.233 -4.833 -23.063 1.00 90.19 80 THR A CA 1
ATOM 618 C C . THR A 1 80 ? -6.215 -3.930 -22.320 1.00 90.19 80 THR A C 1
ATOM 620 O O . THR A 1 80 ? -6.545 -4.194 -21.167 1.00 90.19 80 THR A O 1
ATOM 623 N N . LEU A 1 81 ? -6.722 -2.874 -22.967 1.00 88.50 81 LEU A N 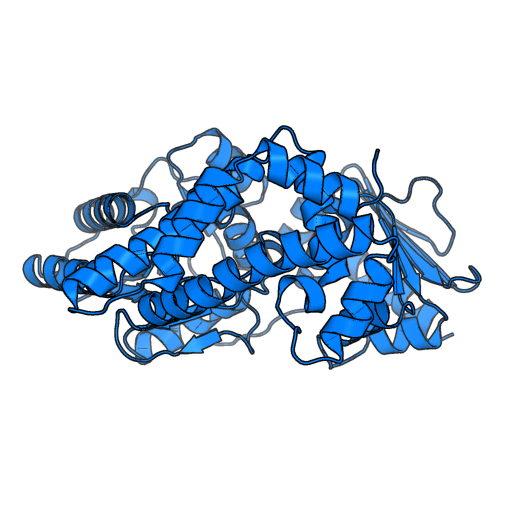1
ATOM 624 C CA . LEU A 1 81 ? -7.575 -1.883 -22.296 1.00 88.50 81 LEU A CA 1
ATOM 625 C C . LEU A 1 81 ? -9.003 -2.372 -22.023 1.00 88.50 81 LEU A C 1
ATOM 627 O O . LEU A 1 81 ? -9.700 -1.790 -21.19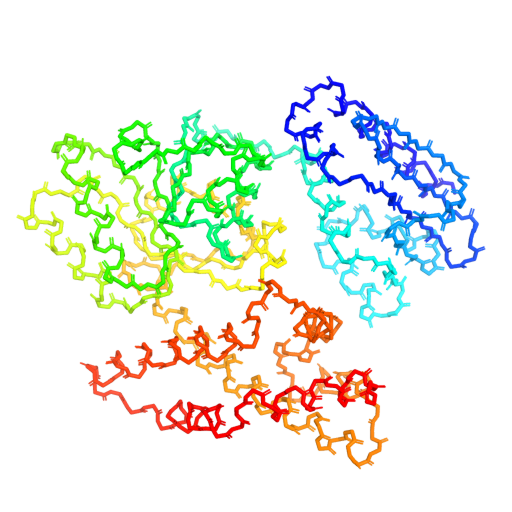0 1.00 88.50 81 LEU A O 1
ATOM 631 N N . THR A 1 82 ? -9.446 -3.419 -22.720 1.00 88.25 82 THR A N 1
ATOM 632 C CA . THR A 1 82 ? -10.765 -4.044 -22.516 1.00 88.25 82 THR A CA 1
ATOM 633 C C . THR A 1 82 ? -10.700 -5.344 -21.718 1.00 88.25 82 THR A C 1
ATOM 635 O O . THR A 1 82 ? -11.742 -5.924 -21.408 1.00 88.25 82 THR A O 1
ATOM 638 N N . SER A 1 83 ? -9.493 -5.785 -21.358 1.00 86.06 83 SER A N 1
ATOM 639 C CA . SER A 1 83 ? -9.263 -7.018 -20.619 1.00 86.06 83 SER A CA 1
ATOM 640 C C . SER A 1 83 ? -9.978 -7.015 -19.265 1.00 86.06 83 SER A C 1
ATOM 642 O O . SER A 1 83 ? -9.946 -6.030 -18.522 1.00 86.06 83 SER A O 1
ATOM 644 N N . LYS A 1 84 ? -10.589 -8.154 -18.920 1.00 78.50 84 LYS A N 1
ATOM 645 C CA . LYS A 1 84 ? -11.035 -8.443 -17.545 1.00 78.50 84 LYS A CA 1
ATOM 646 C C . LYS A 1 84 ? -9.876 -8.863 -16.643 1.00 78.50 84 LYS A C 1
ATOM 648 O O . LYS A 1 84 ? -9.970 -8.739 -15.427 1.00 78.50 84 LYS A O 1
ATOM 653 N N . ASP A 1 85 ? -8.801 -9.351 -17.247 1.00 79.38 85 ASP A N 1
ATOM 654 C CA . ASP A 1 85 ? -7.573 -9.699 -16.559 1.00 79.38 85 ASP A CA 1
ATOM 655 C C . ASP A 1 85 ? -6.808 -8.426 -16.188 1.00 79.38 85 ASP A C 1
ATOM 657 O O . ASP A 1 85 ? -6.395 -7.657 -17.066 1.00 79.38 85 ASP A O 1
ATOM 661 N N . LYS A 1 86 ? -6.652 -8.218 -14.878 1.00 69.19 86 LYS A N 1
ATOM 662 C CA . LYS A 1 86 ? -6.024 -7.038 -14.274 1.00 69.19 86 LYS A CA 1
ATOM 663 C C . LYS A 1 86 ? -4.527 -6.938 -14.589 1.00 69.19 86 LYS A C 1
ATOM 665 O O . LYS A 1 86 ? -4.005 -5.826 -14.608 1.00 69.19 86 LYS A O 1
ATOM 670 N N . ASP A 1 87 ? -3.875 -8.054 -14.906 1.00 73.88 87 ASP A N 1
ATOM 671 C CA . ASP A 1 87 ? -2.438 -8.127 -15.174 1.00 73.88 87 ASP A CA 1
ATOM 672 C C . ASP A 1 87 ? -2.111 -8.074 -16.672 1.00 73.88 87 ASP A C 1
ATOM 674 O O . ASP A 1 87 ? -0.940 -8.090 -17.050 1.00 73.88 87 ASP A O 1
ATOM 678 N N . ALA A 1 88 ? -3.116 -7.956 -17.551 1.00 83.25 88 ALA A N 1
ATOM 679 C CA . ALA A 1 88 ? -2.912 -7.906 -19.001 1.00 83.25 88 ALA A CA 1
ATOM 680 C C . ALA A 1 88 ? -1.934 -6.800 -19.432 1.00 83.25 88 ALA A C 1
ATOM 682 O O . ALA A 1 88 ? -1.097 -7.026 -20.304 1.00 83.25 88 ALA A O 1
ATOM 683 N N . PHE A 1 89 ? -1.998 -5.631 -18.789 1.00 85.31 89 PHE A N 1
ATOM 684 C CA . PHE A 1 89 ? -1.068 -4.531 -19.049 1.00 85.31 89 PHE A CA 1
ATOM 685 C C . PHE A 1 89 ? 0.366 -4.893 -18.642 1.00 85.31 89 PHE A C 1
ATOM 687 O O . PHE A 1 89 ? 1.288 -4.763 -19.444 1.00 85.31 89 PHE A O 1
ATOM 694 N N . MET A 1 90 ? 0.548 -5.423 -17.428 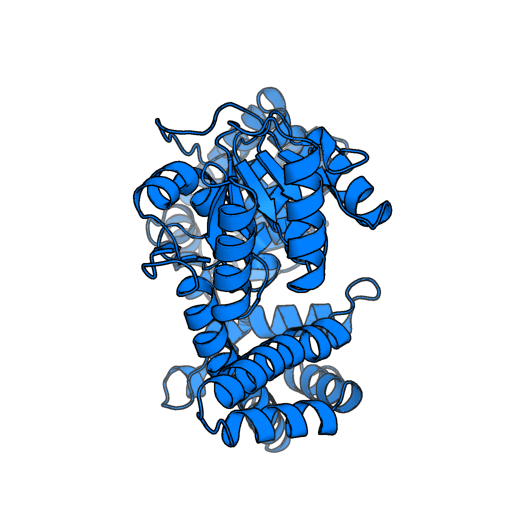1.00 77.44 90 MET A N 1
ATOM 695 C CA . MET A 1 90 ? 1.865 -5.812 -16.918 1.00 77.44 90 MET A CA 1
ATOM 696 C C . MET A 1 90 ? 2.478 -6.958 -17.721 1.00 77.44 90 MET A C 1
ATOM 698 O O . MET A 1 90 ? 3.666 -6.923 -18.023 1.00 77.44 90 MET A O 1
ATOM 702 N N . ARG A 1 91 ? 1.683 -7.949 -18.138 1.00 81.19 91 ARG A N 1
ATOM 703 C CA . ARG A 1 91 ? 2.157 -9.008 -19.041 1.00 81.19 91 ARG A CA 1
ATOM 704 C C . ARG A 1 91 ? 2.524 -8.467 -20.415 1.00 81.19 91 ARG A C 1
ATOM 706 O O . ARG A 1 91 ? 3.510 -8.912 -20.987 1.00 81.19 91 ARG A O 1
ATOM 713 N N . GLY A 1 92 ? 1.770 -7.493 -20.924 1.00 84.88 92 GLY A N 1
ATOM 714 C CA . GLY A 1 92 ? 2.122 -6.782 -22.149 1.00 84.88 92 GLY A CA 1
ATOM 715 C C . GLY A 1 92 ? 3.480 -6.086 -22.040 1.00 84.88 92 GLY A C 1
ATOM 716 O O . GLY A 1 92 ? 4.281 -6.202 -22.963 1.00 84.88 92 GLY A O 1
ATOM 717 N N . MET A 1 93 ? 3.774 -5.446 -20.904 1.00 82.06 93 MET A N 1
ATOM 718 C CA . MET A 1 93 ? 5.095 -4.863 -20.637 1.00 82.06 93 MET A CA 1
ATOM 719 C C . MET A 1 93 ? 6.191 -5.929 -20.533 1.00 82.06 93 MET A C 1
ATOM 721 O O . MET A 1 93 ? 7.207 -5.808 -21.206 1.00 82.06 93 MET A O 1
ATOM 725 N N . LYS A 1 94 ? 5.973 -7.003 -19.757 1.00 75.00 94 LYS A N 1
ATOM 726 C CA . LYS A 1 94 ? 6.932 -8.119 -19.624 1.00 75.00 94 LYS A CA 1
ATOM 727 C C . LYS A 1 94 ? 7.255 -8.771 -20.974 1.00 75.00 94 LYS A C 1
ATOM 729 O O . LYS A 1 94 ? 8.384 -9.179 -21.204 1.00 75.00 94 LYS A O 1
ATOM 734 N N . ALA A 1 95 ? 6.276 -8.840 -21.874 1.00 83.19 95 ALA A N 1
ATOM 735 C CA . ALA A 1 95 ? 6.434 -9.387 -23.218 1.00 83.19 95 ALA A CA 1
ATOM 736 C C . ALA A 1 95 ? 6.935 -8.362 -24.257 1.00 83.19 95 ALA A C 1
ATOM 738 O O . ALA A 1 95 ? 6.883 -8.653 -25.451 1.00 83.19 95 ALA A O 1
ATOM 739 N N . ASN A 1 96 ? 7.348 -7.155 -23.843 1.00 82.25 96 ASN A N 1
ATOM 740 C CA . ASN A 1 96 ? 7.751 -6.047 -24.724 1.00 82.25 96 ASN A CA 1
ATOM 741 C C . ASN A 1 96 ? 6.698 -5.657 -25.782 1.00 82.25 96 ASN A C 1
ATOM 743 O O . ASN A 1 96 ? 7.009 -5.076 -26.820 1.00 82.25 96 ASN A O 1
ATOM 747 N N . LYS A 1 97 ? 5.423 -5.956 -25.517 1.00 90.31 97 LYS A N 1
ATOM 748 C CA . LYS A 1 97 ? 4.283 -5.570 -26.362 1.00 90.31 97 LYS A CA 1
ATOM 749 C C . LYS A 1 97 ? 3.698 -4.217 -25.977 1.00 90.31 97 LYS A C 1
ATOM 751 O O . LYS A 1 97 ? 2.866 -3.679 -26.706 1.00 90.31 97 LYS A O 1
ATOM 756 N N . ILE A 1 98 ? 4.080 -3.699 -24.813 1.00 91.12 98 ILE A N 1
ATOM 757 C CA . ILE A 1 98 ? 3.668 -2.397 -24.302 1.00 91.12 98 ILE A CA 1
ATOM 758 C C . ILE A 1 98 ? 4.900 -1.700 -23.748 1.00 91.12 98 ILE A C 1
ATOM 760 O O . ILE A 1 98 ? 5.603 -2.268 -22.917 1.00 91.12 98 ILE A O 1
ATOM 764 N N . THR A 1 99 ? 5.127 -0.464 -24.168 1.00 86.50 99 THR A N 1
ATOM 765 C CA . THR A 1 99 ? 6.164 0.400 -23.608 1.00 86.50 99 THR A CA 1
ATOM 766 C C . THR A 1 99 ? 5.528 1.655 -23.025 1.00 86.50 99 THR A C 1
ATOM 768 O O . THR A 1 99 ? 4.472 2.110 -23.473 1.00 86.50 99 THR A O 1
ATOM 771 N N . VAL A 1 100 ? 6.148 2.197 -21.979 1.00 85.88 100 VAL A N 1
ATOM 772 C CA . VAL A 1 100 ? 5.746 3.470 -21.380 1.00 85.88 100 VAL A CA 1
ATOM 773 C C . VAL A 1 100 ? 6.947 4.403 -21.408 1.00 85.88 100 VAL A C 1
ATOM 775 O O . VAL A 1 100 ? 8.014 4.046 -20.923 1.00 85.88 100 VAL A O 1
ATOM 778 N N . GLU A 1 101 ? 6.759 5.587 -21.978 1.00 86.50 101 GLU A N 1
ATOM 779 C CA . GLU A 1 101 ? 7.747 6.663 -22.059 1.00 86.50 101 GLU A CA 1
ATOM 780 C C . GLU A 1 101 ? 7.218 7.900 -21.312 1.00 86.50 101 GLU A C 1
ATOM 782 O O . GLU A 1 101 ? 6.003 8.089 -21.188 1.00 86.50 101 GLU A O 1
ATOM 787 N N . GLY A 1 102 ? 8.119 8.770 -20.853 1.00 79.12 102 GLY A N 1
ATOM 788 C CA . GLY A 1 102 ? 7.785 10.035 -20.189 1.00 79.12 102 GLY A CA 1
ATOM 789 C C . GLY A 1 102 ? 7.902 10.001 -18.662 1.00 79.12 102 GLY A C 1
ATOM 790 O O . GLY A 1 102 ? 8.438 9.059 -18.081 1.00 79.12 102 GLY A O 1
ATOM 791 N N . GLU A 1 103 ? 7.427 11.059 -18.001 1.00 69.06 103 GLU A N 1
ATOM 792 C CA . GLU A 1 103 ? 7.551 11.193 -16.551 1.00 69.06 103 GLU A CA 1
ATOM 793 C C . GLU A 1 103 ? 6.553 10.299 -15.817 1.00 69.06 103 GLU A C 1
ATOM 795 O O . GLU A 1 103 ? 5.341 10.314 -16.044 1.00 69.06 103 GLU A O 1
ATOM 800 N N . PHE A 1 104 ? 7.069 9.565 -14.840 1.00 65.31 104 PHE A N 1
ATOM 801 C CA . PHE A 1 104 ? 6.309 8.565 -14.108 1.00 65.31 104 PHE A CA 1
ATOM 802 C C . PHE A 1 104 ? 5.068 9.110 -13.385 1.00 65.31 104 PHE A C 1
ATOM 804 O O . PHE A 1 104 ? 4.012 8.469 -13.386 1.00 65.31 104 PHE A O 1
ATOM 811 N N . ARG A 1 105 ? 5.153 10.323 -12.821 1.00 67.56 105 ARG A N 1
ATOM 812 C CA . ARG A 1 105 ? 4.013 10.980 -12.159 1.00 67.56 105 ARG A CA 1
ATOM 813 C C . ARG A 1 105 ? 2.782 11.063 -13.066 1.00 67.56 105 ARG A C 1
ATOM 815 O O . ARG A 1 105 ? 1.659 10.926 -12.589 1.00 67.56 105 ARG A O 1
ATOM 822 N N . HIS A 1 106 ? 2.992 11.196 -14.374 1.00 77.12 106 HIS A N 1
ATOM 823 C CA . HIS A 1 106 ? 1.917 11.293 -15.346 1.00 77.12 106 HIS A CA 1
ATOM 824 C C . HIS A 1 106 ? 1.248 9.930 -15.595 1.00 77.12 106 HIS A C 1
ATOM 826 O O . HIS A 1 106 ? 0.022 9.866 -15.667 1.00 77.12 106 HIS A O 1
ATOM 832 N N . LEU A 1 107 ? 1.984 8.812 -15.621 1.00 75.06 107 LEU A N 1
ATOM 833 C CA . LEU A 1 107 ? 1.353 7.484 -15.711 1.00 75.06 107 LEU A CA 1
ATOM 834 C C . LEU A 1 107 ? 0.397 7.239 -14.529 1.00 75.06 107 LEU A C 1
ATOM 836 O O . LEU A 1 107 ? -0.731 6.778 -14.718 1.00 75.06 107 LEU A O 1
ATOM 840 N N . ILE A 1 108 ? 0.833 7.593 -13.319 1.00 70.62 108 ILE A N 1
ATOM 841 C CA . ILE A 1 108 ? 0.017 7.506 -12.102 1.00 70.62 108 ILE A CA 1
ATOM 842 C C . ILE A 1 108 ? -1.225 8.392 -12.216 1.00 70.62 108 ILE A C 1
ATOM 844 O O . ILE A 1 108 ? -2.344 7.926 -11.983 1.00 70.62 108 ILE A O 1
ATOM 848 N N . GLY A 1 109 ? -1.039 9.662 -12.585 1.00 75.31 109 GLY A N 1
ATOM 849 C CA . GLY A 1 109 ? -2.126 10.619 -12.781 1.00 75.31 109 GLY A CA 1
ATOM 850 C C . GLY A 1 109 ? -3.195 10.091 -13.734 1.00 75.31 109 GLY A C 1
ATOM 851 O O . GLY A 1 109 ? -4.390 10.079 -13.417 1.00 75.31 109 GLY A O 1
ATOM 852 N N . PHE A 1 110 ? -2.754 9.528 -14.861 1.00 80.44 110 PHE A N 1
ATOM 853 C CA . PHE A 1 110 ? -3.629 8.902 -15.844 1.00 80.44 110 PHE A CA 1
ATOM 854 C C . PHE A 1 110 ? -4.413 7.716 -15.266 1.00 80.44 110 PHE A C 1
ATOM 856 O O . PHE A 1 110 ? -5.627 7.618 -15.477 1.00 80.44 110 PHE A O 1
ATOM 863 N N . GLN A 1 111 ? -3.757 6.833 -14.504 1.00 76.88 111 GLN A N 1
ATOM 864 C CA . GLN A 1 111 ? -4.419 5.697 -13.856 1.00 76.88 111 GLN A CA 1
ATOM 865 C C . GLN A 1 111 ? -5.481 6.142 -12.846 1.00 76.88 111 GLN A C 1
ATOM 867 O O . GLN A 1 111 ? -6.573 5.569 -12.833 1.00 76.88 111 GLN A O 1
ATOM 872 N N 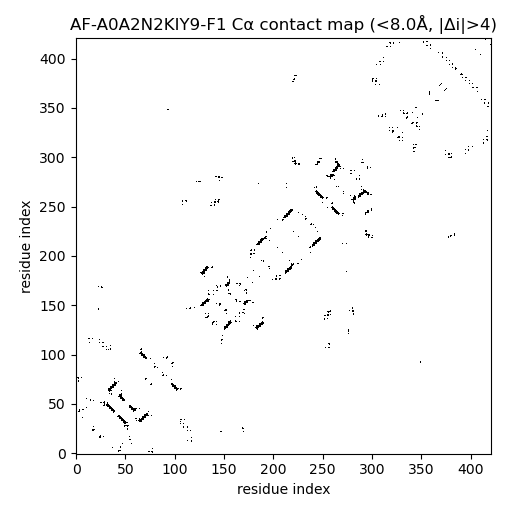. ARG A 1 112 ? -5.221 7.186 -12.050 1.00 74.19 112 ARG A N 1
ATOM 873 C CA . ARG A 1 112 ? -6.211 7.730 -11.106 1.00 74.19 112 ARG A CA 1
ATOM 874 C C . ARG A 1 112 ? -7.426 8.305 -11.823 1.00 74.19 112 ARG A C 1
ATOM 876 O O . ARG A 1 112 ? -8.559 7.969 -11.476 1.00 74.19 112 ARG A O 1
ATOM 883 N N . LEU A 1 113 ? -7.203 9.124 -12.854 1.00 80.94 113 LEU A N 1
ATOM 884 C CA . LEU A 1 113 ? -8.283 9.676 -13.675 1.00 80.94 113 LEU A CA 1
ATOM 885 C C . LEU A 1 113 ? -9.124 8.541 -14.272 1.00 80.94 113 LEU A C 1
ATOM 887 O O . LEU A 1 113 ? -10.350 8.551 -14.157 1.00 80.94 113 LEU A O 1
ATOM 891 N N . ALA A 1 114 ? -8.479 7.513 -14.829 1.00 81.06 114 ALA A N 1
ATOM 892 C CA . ALA A 1 114 ? -9.157 6.322 -15.332 1.00 81.06 114 ALA A CA 1
ATOM 893 C C . ALA A 1 114 ? -9.919 5.555 -14.230 1.00 81.06 114 ALA A C 1
ATOM 895 O O . ALA A 1 114 ? -11.017 5.049 -14.476 1.00 81.06 114 ALA A O 1
ATOM 896 N N . GLY A 1 115 ? -9.369 5.491 -13.016 1.00 74.94 115 GLY A N 1
ATOM 897 C CA . GLY A 1 115 ? -9.979 4.865 -11.843 1.00 74.94 115 GLY A CA 1
ATOM 898 C C . GLY A 1 115 ? -11.289 5.533 -11.430 1.00 74.94 115 GLY A C 1
ATOM 899 O O . GLY A 1 115 ? -12.294 4.845 -11.271 1.00 74.94 115 GLY A O 1
ATOM 900 N N . ILE A 1 116 ? -11.324 6.869 -11.370 1.00 76.00 116 ILE A N 1
ATOM 901 C CA . ILE A 1 116 ? -12.546 7.638 -11.064 1.00 76.00 116 ILE A CA 1
ATOM 902 C C . ILE A 1 116 ? -13.650 7.370 -12.103 1.00 76.00 116 ILE A C 1
ATOM 904 O O . ILE A 1 116 ? -14.841 7.356 -11.779 1.00 76.00 116 ILE A O 1
ATOM 908 N N . LEU A 1 117 ? -13.274 7.147 -13.368 1.00 80.75 117 LEU A N 1
ATOM 909 C CA . LEU A 1 117 ? -14.225 6.834 -14.439 1.00 80.75 117 LEU A CA 1
ATOM 910 C C . LEU A 1 117 ? -14.842 5.434 -14.294 1.00 80.75 117 LEU A C 1
ATOM 912 O O . LEU A 1 117 ? -15.986 5.222 -14.712 1.00 80.75 117 LEU A O 1
ATOM 916 N N . LYS A 1 118 ? -14.121 4.482 -13.688 1.00 71.50 118 LYS A N 1
ATOM 917 C CA . LYS A 1 118 ? -14.634 3.148 -13.362 1.00 71.50 118 LYS A CA 1
ATOM 918 C C . LYS A 1 118 ? -15.510 3.243 -12.108 1.00 71.50 118 LYS A C 1
ATOM 920 O O . LYS A 1 118 ? -15.053 3.024 -10.992 1.00 71.50 118 LYS A O 1
ATOM 925 N N . LYS A 1 119 ? -16.802 3.556 -12.285 1.00 56.59 119 LYS A N 1
ATOM 926 C CA . LYS A 1 119 ? -17.809 3.508 -11.204 1.00 56.59 119 LYS A CA 1
ATOM 927 C C . LYS A 1 119 ? -17.715 2.177 -10.446 1.00 56.59 119 LYS A C 1
ATOM 929 O O . LYS A 1 119 ? -18.189 1.157 -10.940 1.00 56.59 119 LYS A O 1
ATOM 934 N N . ARG A 1 120 ? -17.211 2.189 -9.212 1.00 54.38 120 ARG A N 1
ATOM 935 C CA . ARG A 1 120 ? -17.518 1.129 -8.246 1.00 54.38 120 ARG A CA 1
ATOM 936 C C . ARG A 1 120 ? -18.908 1.437 -7.676 1.00 54.38 120 ARG A C 1
ATOM 938 O O . ARG A 1 120 ? -19.098 2.485 -7.070 1.00 54.38 120 ARG A O 1
ATOM 945 N N . LYS A 1 121 ? -19.898 0.576 -7.913 1.00 44.19 121 LYS A N 1
ATOM 946 C CA . LYS A 1 121 ? -21.142 0.553 -7.130 1.00 44.19 121 LYS A CA 1
ATOM 947 C C . LYS A 1 121 ? -20.910 -0.454 -6.004 1.00 44.19 121 LYS A C 1
ATOM 949 O O . LYS A 1 121 ? -20.767 -1.631 -6.293 1.00 44.19 121 LYS A O 1
ATOM 954 N N . SER A 1 122 ? -20.832 0.001 -4.758 1.00 50.47 122 SER A N 1
ATOM 955 C CA . SER A 1 122 ? -21.019 -0.868 -3.590 1.00 50.47 122 SER A CA 1
ATOM 956 C C . SER A 1 122 ? -22.204 -0.303 -2.815 1.00 50.47 122 SER A C 1
ATOM 958 O O . SER A 1 122 ? -22.271 0.910 -2.618 1.00 50.47 122 SER A O 1
ATOM 960 N N . SER A 1 123 ? -23.162 -1.165 -2.478 1.00 47.31 123 SER A N 1
ATOM 961 C CA . SER A 1 123 ? -24.410 -0.834 -1.781 1.00 47.31 123 SER A CA 1
ATOM 962 C C . SER A 1 123 ? -24.249 -0.698 -0.262 1.00 47.31 123 SER A C 1
ATOM 964 O O . SER A 1 123 ? -25.190 -0.261 0.382 1.00 47.31 123 SER A O 1
ATOM 966 N N . ASN A 1 124 ? -23.067 -1.010 0.290 1.00 57.94 124 ASN A N 1
ATOM 967 C CA . ASN A 1 124 ? -22.755 -0.969 1.729 1.00 57.94 124 ASN A CA 1
ATOM 968 C C . ASN A 1 124 ? -21.622 0.023 2.053 1.00 57.94 124 ASN A C 1
ATOM 970 O O . ASN A 1 124 ? -20.735 -0.258 2.854 1.00 57.94 124 ASN A O 1
ATOM 974 N N . ARG A 1 125 ? -21.576 1.171 1.371 1.00 63.75 125 ARG A N 1
ATOM 975 C CA . ARG A 1 125 ? -20.502 2.146 1.598 1.00 63.75 125 ARG A CA 1
ATOM 976 C C . ARG A 1 125 ? -20.745 2.976 2.859 1.00 63.75 125 ARG A C 1
ATOM 978 O O . ARG A 1 125 ? -21.845 3.509 2.982 1.00 63.75 125 ARG A O 1
ATOM 985 N N . PRO A 1 126 ? -19.705 3.178 3.685 1.00 64.12 126 PRO A N 1
ATOM 986 C CA . PRO A 1 126 ? -19.620 4.310 4.602 1.00 64.12 126 PRO A CA 1
ATOM 987 C C . PRO A 1 126 ? -20.020 5.615 3.887 1.00 64.12 126 PRO A C 1
ATOM 989 O O . PRO A 1 126 ? -19.540 5.880 2.777 1.00 64.12 126 PRO A O 1
ATOM 992 N N . THR A 1 127 ? -20.944 6.381 4.466 1.00 68.38 127 THR A N 1
ATOM 993 C CA . THR A 1 127 ? -21.501 7.616 3.875 1.00 68.38 127 THR A CA 1
ATOM 994 C C . THR A 1 127 ? -20.925 8.890 4.490 1.00 68.38 127 THR A C 1
ATOM 996 O O . THR A 1 127 ? -20.987 9.956 3.876 1.00 68.38 127 THR A O 1
ATOM 999 N N . GLY A 1 128 ? -20.356 8.776 5.683 1.00 79.69 128 GLY A N 1
ATOM 1000 C CA . GLY A 1 128 ? -19.723 9.830 6.458 1.00 79.69 128 GLY A CA 1
ATOM 1001 C C . GLY A 1 128 ? -18.230 9.968 6.171 1.00 79.69 128 GLY A C 1
ATOM 1002 O O . GLY A 1 128 ? -17.667 9.346 5.266 1.00 79.69 128 GLY A O 1
ATOM 1003 N N . ALA A 1 129 ? -17.582 10.860 6.920 1.00 92.94 129 ALA A N 1
ATOM 1004 C CA . ALA A 1 129 ? -16.166 11.141 6.735 1.00 92.94 129 ALA A CA 1
ATOM 1005 C C . ALA A 1 129 ? -15.293 10.015 7.311 1.00 92.94 129 ALA A C 1
ATOM 1007 O O . ALA A 1 129 ? -15.562 9.488 8.388 1.00 92.94 129 ALA A O 1
ATOM 1008 N N . ILE A 1 130 ? -14.214 9.686 6.606 1.00 97.44 130 ILE A N 1
ATOM 1009 C CA . ILE A 1 130 ? -13.180 8.752 7.054 1.00 97.44 130 ILE A CA 1
ATOM 1010 C C . ILE A 1 130 ? -12.015 9.562 7.609 1.00 97.44 130 ILE A C 1
ATOM 1012 O O . ILE A 1 130 ? -11.484 10.434 6.919 1.00 97.44 130 ILE A O 1
ATOM 1016 N N . GLY A 1 131 ? -11.623 9.281 8.848 1.00 98.12 131 GLY A N 1
ATOM 1017 C CA . GLY A 1 131 ? -10.424 9.848 9.447 1.00 98.12 131 GLY A CA 1
ATOM 1018 C C . GLY A 1 131 ? -9.174 9.142 8.934 1.00 98.12 131 GLY A C 1
ATOM 1019 O O . GLY A 1 131 ? -9.126 7.915 8.894 1.00 98.12 131 GLY A O 1
ATOM 1020 N N . PHE A 1 132 ? -8.159 9.905 8.547 1.00 98.62 132 PHE A N 1
ATOM 1021 C CA . PHE A 1 132 ? -6.871 9.389 8.101 1.00 98.62 132 PHE A CA 1
ATOM 1022 C C . PHE A 1 132 ? -5.743 10.123 8.824 1.00 98.62 132 PHE A C 1
ATOM 1024 O O . PHE A 1 132 ? -5.534 11.321 8.628 1.00 98.62 132 PHE A O 1
ATOM 1031 N N . ILE A 1 133 ? -5.020 9.405 9.675 1.00 98.50 133 ILE A N 1
ATOM 1032 C CA . ILE A 1 133 ? -3.978 9.958 10.538 1.00 98.50 133 ILE A CA 1
ATOM 1033 C C . ILE A 1 133 ? -2.625 9.430 10.077 1.00 98.50 133 ILE A C 1
ATOM 1035 O O . ILE A 1 133 ? -2.418 8.220 10.013 1.00 98.50 133 ILE A O 1
ATOM 1039 N N . GLY A 1 134 ? -1.709 10.348 9.778 1.00 96.75 134 GLY A N 1
ATOM 1040 C CA . GLY A 1 134 ? -0.436 10.056 9.127 1.00 96.75 134 GLY A CA 1
ATOM 1041 C C . GLY A 1 134 ? -0.596 10.078 7.610 1.00 96.75 134 GLY A C 1
ATOM 1042 O O . GLY A 1 134 ? -0.958 9.082 6.995 1.00 96.75 134 GLY A O 1
ATOM 1043 N N . VAL A 1 135 ? -0.312 11.219 6.983 1.00 94.81 135 VAL A N 1
ATOM 1044 C CA . VAL A 1 135 ? -0.366 11.425 5.524 1.00 94.81 135 VAL A CA 1
ATOM 1045 C C . VAL A 1 135 ? 1.027 11.669 4.947 1.00 94.81 135 VAL A C 1
ATOM 1047 O O . VAL A 1 135 ? 1.227 12.484 4.049 1.00 94.81 135 VAL A O 1
ATOM 1050 N N . GLY A 1 136 ? 2.004 10.926 5.463 1.00 88.69 136 GLY A N 1
ATOM 1051 C CA . GLY A 1 136 ? 3.359 10.883 4.931 1.00 88.69 136 GLY A CA 1
ATOM 1052 C C . GLY A 1 136 ? 3.470 10.045 3.653 1.00 88.69 136 GLY A C 1
ATOM 1053 O O . GLY A 1 136 ? 2.547 9.939 2.846 1.00 88.69 136 GLY A O 1
ATOM 1054 N N . PHE A 1 137 ? 4.623 9.400 3.498 1.00 81.44 137 PHE A N 1
ATOM 1055 C CA . PHE A 1 137 ? 5.050 8.703 2.284 1.00 81.44 137 PHE A CA 1
ATOM 1056 C C . PHE A 1 137 ? 4.045 7.692 1.706 1.00 81.44 137 PHE A C 1
ATOM 1058 O O . PHE A 1 137 ? 3.735 7.737 0.517 1.00 81.44 137 PHE A O 1
ATOM 1065 N N . ILE A 1 138 ? 3.524 6.796 2.549 1.00 87.38 138 ILE A N 1
ATOM 1066 C CA . ILE A 1 138 ? 2.493 5.815 2.169 1.00 87.38 138 ILE A CA 1
ATOM 1067 C C . ILE A 1 138 ? 1.082 6.329 2.497 1.00 87.38 138 ILE A C 1
ATOM 1069 O O . ILE A 1 138 ? 0.129 6.047 1.773 1.00 87.38 138 ILE A O 1
ATOM 1073 N N . GLY A 1 139 ? 0.934 7.129 3.554 1.00 94.00 139 GLY A N 1
ATOM 1074 C CA . GLY A 1 139 ? -0.369 7.619 3.999 1.00 94.00 139 GLY A CA 1
ATOM 1075 C C . GLY A 1 139 ? -1.056 8.557 3.002 1.00 94.00 139 GLY A C 1
ATOM 1076 O O . GLY A 1 139 ? -2.227 8.364 2.682 1.00 94.00 139 GLY A O 1
ATOM 1077 N N . ALA A 1 140 ? -0.336 9.535 2.437 1.00 92.12 140 ALA A N 1
ATOM 1078 C CA . ALA A 1 140 ? -0.891 10.440 1.427 1.00 92.12 140 ALA A CA 1
ATOM 1079 C C . ALA A 1 140 ? -1.431 9.716 0.175 1.00 92.12 140 ALA A C 1
ATOM 1081 O O . ALA A 1 140 ? -2.577 9.987 -0.200 1.00 92.12 140 ALA A O 1
ATOM 1082 N N . PRO A 1 141 ? -0.681 8.803 -0.484 1.00 89.06 141 PRO A N 1
ATOM 1083 C CA . PRO A 1 141 ? -1.216 8.055 -1.622 1.00 89.06 141 PRO A CA 1
ATOM 1084 C C . PRO A 1 141 ? -2.443 7.207 -1.253 1.00 89.06 141 PRO A C 1
ATOM 1086 O O . PRO A 1 141 ? -3.397 7.144 -2.026 1.00 89.06 141 PRO A O 1
ATOM 1089 N N . MET A 1 142 ? -2.483 6.610 -0.056 1.00 95.62 142 MET A N 1
ATOM 1090 C CA . MET A 1 142 ? -3.657 5.863 0.417 1.00 95.62 142 MET A CA 1
ATOM 1091 C C . MET A 1 142 ? -4.881 6.763 0.626 1.00 95.62 142 MET A C 1
ATOM 1093 O O . MET A 1 142 ? -5.978 6.435 0.167 1.00 95.62 142 MET A O 1
ATOM 1097 N N . ALA A 1 143 ? -4.700 7.929 1.250 1.00 95.94 143 ALA A N 1
ATOM 1098 C CA . ALA A 1 143 ? -5.761 8.917 1.420 1.00 95.94 143 ALA A CA 1
ATOM 1099 C C . ALA A 1 143 ? -6.303 9.407 0.062 1.00 95.94 143 ALA A C 1
ATOM 1101 O O . ALA A 1 143 ? -7.517 9.533 -0.119 1.00 95.94 143 ALA A O 1
ATOM 1102 N N . ARG A 1 144 ? -5.432 9.612 -0.938 1.00 90.12 144 ARG A N 1
ATOM 1103 C CA . ARG A 1 144 ? -5.849 9.909 -2.321 1.00 90.12 144 ARG A CA 1
ATOM 1104 C C . ARG A 1 144 ? -6.652 8.777 -2.955 1.00 90.12 144 ARG A C 1
ATOM 1106 O O . ARG A 1 144 ? -7.654 9.050 -3.625 1.00 90.12 144 ARG A O 1
ATOM 1113 N N . SER A 1 145 ? -6.269 7.528 -2.718 1.00 89.38 145 SER A N 1
ATOM 1114 C CA . SER A 1 145 ? -7.015 6.356 -3.185 1.00 89.38 145 SER A CA 1
ATOM 1115 C C . SER A 1 145 ? -8.416 6.269 -2.567 1.00 89.38 145 SER A C 1
ATOM 1117 O O . SER A 1 145 ? -9.386 6.035 -3.291 1.00 89.38 145 SER A O 1
ATOM 1119 N N . LEU A 1 146 ? -8.577 6.586 -1.277 1.00 92.94 146 LEU A N 1
ATOM 1120 C CA . LEU A 1 146 ? -9.898 6.709 -0.641 1.00 92.94 146 LEU A CA 1
ATOM 1121 C C . LEU A 1 146 ? -10.758 7.801 -1.293 1.00 92.9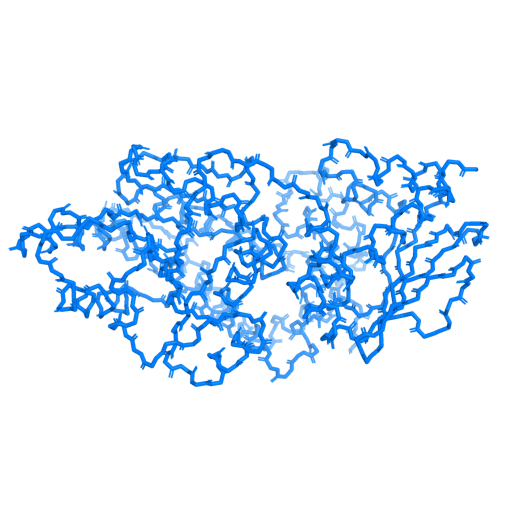4 146 LEU A C 1
ATOM 1123 O O . LEU A 1 146 ? -11.909 7.548 -1.658 1.00 92.94 146 LEU A O 1
ATOM 1127 N N . MET A 1 147 ? -10.197 8.995 -1.509 1.00 89.62 147 MET A N 1
ATOM 1128 C CA . MET A 1 147 ? -10.909 10.094 -2.178 1.00 89.62 147 MET A CA 1
ATOM 1129 C C . MET A 1 147 ? -11.316 9.730 -3.611 1.00 89.62 147 MET A C 1
ATOM 1131 O O . MET A 1 147 ? -12.434 10.015 -4.043 1.00 89.62 147 MET A O 1
ATOM 1135 N N . THR A 1 148 ? -10.437 9.038 -4.339 1.00 82.00 148 THR A N 1
ATOM 1136 C CA . THR A 1 148 ? -10.710 8.489 -5.679 1.00 82.00 148 THR A CA 1
ATOM 1137 C C . THR A 1 148 ? -11.830 7.441 -5.626 1.00 82.00 148 THR A C 1
ATOM 1139 O O . THR A 1 148 ? -12.686 7.400 -6.512 1.00 82.00 148 THR A O 1
ATOM 1142 N N . GLY A 1 149 ? -11.884 6.644 -4.553 1.00 82.50 149 GLY A N 1
ATOM 1143 C CA . GLY A 1 149 ? -12.976 5.716 -4.239 1.00 82.50 149 GLY A CA 1
ATOM 1144 C C . GLY A 1 149 ? -14.325 6.391 -3.944 1.00 82.50 149 GLY A C 1
ATOM 1145 O O . GLY A 1 149 ? -15.366 5.721 -3.977 1.00 82.50 149 GLY A O 1
ATOM 1146 N N . GLY A 1 150 ? -14.318 7.712 -3.740 1.00 83.56 150 GLY A N 1
ATOM 1147 C CA . GLY A 1 150 ? -15.488 8.543 -3.475 1.00 83.56 150 GLY A CA 1
ATOM 1148 C C . GLY A 1 150 ? -15.757 8.800 -1.993 1.00 83.56 150 GLY A C 1
ATOM 1149 O O . GLY A 1 150 ? -16.847 9.263 -1.674 1.00 83.56 150 GLY A O 1
ATOM 1150 N N . PHE A 1 151 ? -14.808 8.495 -1.106 1.00 89.88 151 PHE A N 1
ATOM 1151 C CA . PHE A 1 151 ? -14.930 8.783 0.323 1.00 89.88 151 PHE A CA 1
ATOM 1152 C C . PHE A 1 151 ? -14.553 10.233 0.634 1.00 89.88 151 PHE A C 1
ATOM 1154 O O . PHE A 1 151 ? -13.610 10.783 0.061 1.00 89.88 151 PHE A O 1
ATOM 1161 N N . THR A 1 152 ? -15.264 10.840 1.583 1.00 93.06 152 THR A N 1
ATOM 1162 C CA . THR A 1 152 ? -14.837 12.098 2.202 1.00 93.06 152 THR A CA 1
ATOM 1163 C C . THR A 1 152 ? -13.738 11.777 3.205 1.00 93.06 152 THR A C 1
ATOM 1165 O O . THR A 1 152 ? -13.972 11.008 4.131 1.00 93.06 152 THR A O 1
ATOM 1168 N N . VAL A 1 153 ? -12.548 12.351 3.036 1.00 96.75 153 VAL A N 1
ATOM 1169 C CA . VAL A 1 153 ? -11.407 12.090 3.925 1.00 96.75 153 VAL A CA 1
ATOM 1170 C C . VAL A 1 153 ? -11.134 13.317 4.784 1.00 96.75 153 VAL A C 1
ATOM 1172 O O . VAL A 1 153 ? -10.904 14.400 4.249 1.00 96.75 153 VAL A O 1
ATOM 1175 N N . LYS A 1 154 ? -11.132 13.139 6.104 1.00 98.12 154 LYS A N 1
ATOM 1176 C CA . LYS A 1 154 ? -10.524 14.061 7.067 1.00 98.12 154 LYS A CA 1
ATOM 1177 C C . LYS A 1 154 ? -9.098 13.591 7.327 1.00 98.12 154 LYS A C 1
ATOM 1179 O O . LYS A 1 154 ? -8.892 12.402 7.543 1.00 98.12 154 LYS A O 1
ATOM 1184 N N . ALA A 1 155 ? -8.121 14.485 7.284 1.00 98.19 155 ALA A N 1
ATOM 1185 C CA . ALA A 1 155 ? -6.711 14.136 7.414 1.00 98.19 155 ALA A CA 1
ATOM 1186 C C . ALA A 1 155 ? -6.042 14.888 8.564 1.00 98.19 155 ALA A C 1
ATOM 1188 O O . ALA A 1 155 ? -6.355 16.052 8.811 1.00 98.19 155 ALA A O 1
ATOM 1189 N N . TYR A 1 156 ? -5.088 14.234 9.223 1.00 98.12 156 TYR A N 1
ATOM 1190 C CA . TYR A 1 156 ? -4.192 14.850 10.199 1.00 98.12 156 TYR A CA 1
ATOM 1191 C C . TYR A 1 156 ? -2.779 14.280 10.066 1.00 98.12 156 TYR A C 1
ATOM 1193 O O . TYR A 1 156 ? -2.597 13.087 9.819 1.00 98.12 156 TYR A O 1
ATOM 1201 N N . ASP A 1 157 ? -1.781 15.138 10.252 1.00 96.88 157 ASP A N 1
ATOM 1202 C CA . ASP A 1 157 ? -0.372 14.775 10.369 1.00 96.88 157 ASP A CA 1
ATOM 1203 C C . ASP A 1 157 ? 0.332 15.802 11.263 1.00 96.88 157 ASP A C 1
ATOM 1205 O O . ASP A 1 157 ? -0.059 16.971 11.287 1.00 96.88 157 ASP A O 1
ATOM 1209 N N . ARG A 1 158 ? 1.383 15.380 11.977 1.00 93.19 158 ARG A N 1
ATOM 1210 C CA . ARG A 1 158 ? 2.226 16.299 12.758 1.00 93.19 158 ARG A CA 1
ATOM 1211 C C . ARG A 1 158 ? 3.030 17.235 11.851 1.00 93.19 158 ARG A C 1
ATOM 1213 O O . ARG A 1 158 ? 3.405 18.310 12.300 1.00 93.19 158 ARG A O 1
ATOM 1220 N N . SER A 1 159 ? 3.297 16.846 10.600 1.00 92.38 159 SER A N 1
ATOM 1221 C CA . SER A 1 159 ? 3.912 17.698 9.581 1.00 92.38 159 SER A CA 1
ATOM 1222 C C . SER A 1 159 ? 2.861 18.602 8.923 1.00 92.38 159 SER A C 1
ATOM 1224 O O . SER A 1 159 ? 2.023 18.116 8.151 1.00 92.38 159 SER A O 1
ATOM 1226 N N . PRO A 1 160 ? 2.937 19.934 9.121 1.00 91.56 160 PRO A N 1
ATOM 1227 C CA . PRO A 1 160 ? 2.052 20.871 8.433 1.00 91.56 160 PRO A CA 1
ATOM 1228 C C . PRO A 1 160 ? 2.188 20.789 6.909 1.00 91.56 160 PRO A C 1
ATOM 1230 O O . PRO A 1 160 ? 1.207 20.945 6.188 1.00 91.56 160 PRO A O 1
ATOM 1233 N N . GLN A 1 161 ? 3.392 20.491 6.412 1.00 89.50 161 GLN A N 1
ATOM 1234 C CA . GLN A 1 161 ? 3.670 20.355 4.984 1.00 89.50 161 GLN A CA 1
ATOM 1235 C C . GLN A 1 161 ? 2.956 19.134 4.389 1.00 89.50 161 GLN A C 1
ATOM 1237 O O . GLN A 1 161 ? 2.332 19.248 3.333 1.00 89.50 161 GLN A O 1
ATOM 1242 N N . ALA A 1 162 ? 3.001 17.977 5.062 1.00 89.19 162 ALA A N 1
ATOM 1243 C CA . ALA A 1 162 ? 2.277 16.782 4.618 1.00 89.19 162 ALA A CA 1
ATOM 1244 C C . ALA A 1 162 ? 0.760 17.033 4.581 1.00 89.19 162 ALA A C 1
ATOM 1246 O O . ALA A 1 162 ? 0.082 16.697 3.603 1.00 89.19 162 ALA A O 1
ATOM 1247 N N . LEU A 1 163 ? 0.241 17.706 5.612 1.00 93.94 163 LEU A N 1
ATOM 1248 C CA . LEU A 1 163 ? -1.173 18.046 5.717 1.00 93.94 163 LEU A CA 1
ATOM 1249 C C . LEU A 1 163 ? -1.622 19.053 4.642 1.00 93.94 163 LEU A C 1
ATOM 1251 O O . LEU A 1 163 ? -2.684 18.896 4.036 1.00 93.94 163 LEU A O 1
ATOM 1255 N N . GLU A 1 164 ? -0.800 20.059 4.346 1.00 90.44 164 GLU A N 1
ATOM 1256 C CA . GLU A 1 164 ? -1.063 21.017 3.273 1.00 90.44 164 GLU A CA 1
ATOM 1257 C C . GLU A 1 164 ? -1.125 20.321 1.904 1.00 90.44 164 GLU A C 1
ATOM 1259 O O . GLU A 1 164 ? -2.037 20.576 1.109 1.00 90.44 164 GLU A O 1
ATOM 1264 N N . VAL A 1 165 ? -0.192 19.402 1.635 1.00 86.69 165 VAL A N 1
ATOM 1265 C CA . VAL A 1 165 ? -0.149 18.643 0.378 1.00 86.69 165 VAL A CA 1
ATOM 1266 C C . VAL A 1 165 ? -1.431 17.837 0.174 1.00 86.69 165 VAL A C 1
ATOM 1268 O O . VAL A 1 165 ? -2.012 17.916 -0.912 1.00 86.69 165 VAL A O 1
ATOM 1271 N N . ILE A 1 166 ? -1.900 17.103 1.190 1.00 90.75 166 ILE A N 1
ATOM 1272 C CA . ILE A 1 166 ? -3.111 16.280 1.056 1.00 90.75 166 ILE A CA 1
ATOM 1273 C C . ILE A 1 166 ? -4.401 17.121 1.055 1.00 90.75 166 ILE A C 1
ATOM 1275 O O . ILE A 1 166 ? -5.380 16.773 0.391 1.00 90.75 166 ILE A O 1
ATOM 1279 N N . SER A 1 167 ? -4.406 18.275 1.727 1.00 91.00 167 SER A N 1
ATOM 1280 C CA . SER A 1 167 ? -5.526 19.225 1.691 1.00 91.00 167 SER A CA 1
ATOM 1281 C C . SER A 1 167 ? -5.724 19.804 0.285 1.00 91.00 167 SER A C 1
ATOM 1283 O O . SER A 1 167 ? -6.826 19.794 -0.290 1.00 91.00 167 SER A O 1
ATOM 1285 N N . ARG A 1 168 ? -4.611 20.185 -0.359 1.00 86.50 168 ARG A N 1
ATOM 1286 C CA . ARG A 1 168 ? -4.592 20.566 -1.778 1.00 86.50 168 ARG A CA 1
ATOM 1287 C C . ARG A 1 168 ? -5.119 19.449 -2.681 1.00 86.50 168 ARG A C 1
ATOM 1289 O O . ARG A 1 168 ? -5.671 19.771 -3.726 1.00 86.50 168 ARG A O 1
ATOM 1296 N N . ASP A 1 169 ? -5.066 18.184 -2.260 1.00 82.19 169 ASP A N 1
ATOM 1297 C CA . ASP A 1 169 ? -5.625 17.039 -2.993 1.00 82.19 169 ASP A CA 1
ATOM 1298 C C . ASP A 1 169 ? -7.121 16.784 -2.775 1.00 82.19 169 ASP A C 1
ATOM 1300 O O . ASP A 1 169 ? -7.763 16.187 -3.635 1.00 82.19 169 ASP A O 1
ATOM 1304 N N . GLY A 1 170 ? -7.733 17.299 -1.705 1.00 86.50 170 GLY A N 1
ATOM 1305 C CA . GLY A 1 170 ? -9.166 17.080 -1.446 1.00 86.50 170 GLY A CA 1
ATOM 1306 C C . GLY A 1 170 ? -9.509 16.671 -0.030 1.00 86.50 170 GLY A C 1
ATOM 1307 O O . GLY A 1 170 ? -10.691 16.719 0.305 1.00 86.50 170 GLY A O 1
ATOM 1308 N N . ALA A 1 171 ? -8.518 16.306 0.781 1.00 94.44 171 ALA A N 1
ATOM 1309 C CA . ALA A 1 171 ? -8.771 15.961 2.165 1.00 94.44 171 ALA A CA 1
ATOM 1310 C C . ALA A 1 171 ? -9.143 17.214 2.966 1.00 94.44 171 ALA A C 1
ATOM 1312 O O . ALA A 1 171 ? -8.666 18.318 2.704 1.00 94.44 171 ALA A O 1
ATOM 1313 N N . ILE A 1 172 ? -10.003 17.033 3.958 1.00 96.44 172 ILE A N 1
ATOM 1314 C CA . ILE A 1 172 ? -10.343 18.053 4.941 1.00 96.44 172 ILE A CA 1
ATOM 1315 C C . ILE A 1 172 ? -9.245 18.014 6.001 1.00 96.44 172 ILE A C 1
ATOM 1317 O O . ILE A 1 172 ? -9.158 17.052 6.759 1.00 96.44 172 ILE A O 1
ATOM 1321 N N . ALA A 1 173 ? -8.382 19.026 6.035 1.00 96.81 173 ALA A N 1
ATOM 1322 C CA . ALA A 1 173 ? -7.347 19.116 7.058 1.00 96.81 173 ALA A CA 1
ATOM 1323 C C . ALA A 1 173 ? -7.969 19.376 8.439 1.00 96.81 173 ALA A C 1
ATOM 1325 O O . ALA A 1 173 ? -8.720 20.335 8.615 1.00 96.81 173 ALA A O 1
ATOM 1326 N N . CYS A 1 174 ? -7.633 18.536 9.413 1.00 97.12 174 CYS A N 1
ATOM 1327 C CA . CYS A 1 174 ? -7.964 18.726 10.820 1.00 97.12 174 CYS A CA 1
ATOM 1328 C C . CYS A 1 174 ? -6.749 19.303 11.556 1.00 97.12 174 CYS A C 1
ATOM 1330 O O . CYS A 1 174 ? -5.616 18.948 11.250 1.00 97.12 174 CYS A O 1
ATOM 1332 N N . SER A 1 175 ? -6.968 20.181 12.536 1.00 93.25 175 SER A N 1
ATOM 1333 C CA . SER A 1 175 ? -5.892 20.745 13.369 1.00 93.25 175 SER A CA 1
ATOM 1334 C C . SER A 1 175 ? -5.421 19.799 14.480 1.00 93.25 175 SER A C 1
ATOM 1336 O O . SER A 1 175 ? -4.380 20.044 15.083 1.00 93.25 175 SER A O 1
ATOM 1338 N N . GLY A 1 176 ? -6.166 18.724 14.747 1.00 94.56 176 GLY A N 1
ATOM 1339 C CA . GLY A 1 176 ? -5.863 17.737 15.779 1.00 94.56 176 GLY A CA 1
ATOM 1340 C C . GLY A 1 176 ? -6.829 16.554 15.761 1.00 94.56 176 GLY A C 1
ATOM 1341 O O . GLY A 1 176 ? -7.767 16.507 14.957 1.00 94.56 176 GLY A O 1
ATOM 1342 N N . ILE A 1 177 ? -6.604 15.608 16.675 1.00 94.44 177 ILE A N 1
ATOM 1343 C CA . ILE A 1 177 ? -7.326 14.329 16.749 1.00 94.44 177 ILE A CA 1
ATOM 1344 C C . ILE A 1 177 ? -8.816 14.494 17.100 1.00 94.44 177 ILE A C 1
ATOM 1346 O O . ILE A 1 177 ? -9.656 13.710 16.657 1.00 94.44 177 ILE A O 1
ATOM 1350 N N . SER A 1 178 ? -9.189 15.570 17.796 1.00 92.12 178 SER A N 1
ATOM 1351 C CA . SER A 1 178 ? -10.595 15.902 18.075 1.00 92.12 178 SER A CA 1
ATOM 1352 C C . SER A 1 178 ? -11.439 16.133 16.813 1.00 92.12 178 SER A C 1
ATOM 1354 O O . SER A 1 178 ? -12.662 16.038 16.865 1.00 92.12 178 SER A O 1
ATOM 1356 N N . GLY A 1 179 ? -10.814 16.369 15.653 1.00 91.88 179 GLY A N 1
ATOM 1357 C CA . GLY A 1 179 ? -11.507 16.494 14.368 1.00 91.88 179 GLY A CA 1
ATOM 1358 C C . GLY A 1 179 ? -12.144 15.199 13.844 1.00 91.88 179 GLY A C 1
ATOM 1359 O O . GLY A 1 179 ? -12.872 15.258 12.850 1.00 91.88 179 GLY A O 1
ATOM 1360 N N . PHE A 1 180 ? -11.882 14.054 14.488 1.00 94.50 180 PHE A N 1
ATOM 1361 C CA . PHE A 1 180 ? -12.336 12.723 14.066 1.00 94.50 180 PHE A CA 1
ATOM 1362 C C . PHE A 1 180 ? -13.490 12.149 14.900 1.00 94.50 180 PHE A C 1
ATOM 1364 O O . PHE A 1 180 ? -13.848 10.990 14.712 1.00 94.50 180 PHE A O 1
ATOM 1371 N N . VAL A 1 181 ? -14.086 12.927 15.811 1.00 89.81 181 VAL A N 1
ATOM 1372 C CA . VAL A 1 181 ? -15.152 12.438 16.712 1.00 89.81 181 VAL A CA 1
ATOM 1373 C C . VAL A 1 181 ? -16.436 11.996 15.996 1.00 89.81 181 VAL A C 1
ATOM 1375 O O . VAL A 1 181 ? -17.209 11.217 16.540 1.00 89.81 181 VAL A O 1
ATOM 1378 N N . ASP A 1 182 ? -16.653 12.486 14.779 1.00 90.88 182 ASP A N 1
ATOM 1379 C CA . ASP A 1 182 ? -17.775 12.186 13.882 1.00 90.88 182 ASP A CA 1
ATOM 1380 C C . ASP A 1 182 ? -17.361 11.289 12.697 1.00 90.88 182 ASP A C 1
ATOM 1382 O O . ASP A 1 182 ? -18.120 11.134 11.738 1.00 90.88 182 ASP A O 1
ATOM 1386 N N . ALA A 1 183 ? -16.141 10.741 12.715 1.00 94.94 183 ALA A N 1
ATOM 1387 C CA . ALA A 1 183 ? -15.669 9.859 11.659 1.00 94.94 183 ALA A CA 1
ATOM 1388 C C . ALA A 1 183 ? -16.367 8.493 11.739 1.00 94.94 183 ALA A C 1
ATOM 1390 O O . ALA A 1 183 ? -16.568 7.946 12.819 1.00 94.94 183 ALA A O 1
ATOM 1391 N N . GLU A 1 184 ? -16.685 7.899 10.589 1.00 95.44 184 GLU A N 1
ATOM 1392 C CA . GLU A 1 184 ? -17.261 6.544 10.545 1.00 95.44 184 GLU A CA 1
ATOM 1393 C C . GLU A 1 184 ? -16.206 5.446 10.744 1.00 95.44 184 GLU A C 1
ATOM 1395 O O . GLU A 1 184 ? -16.533 4.320 11.114 1.00 95.44 184 GLU A O 1
ATOM 1400 N N . ALA A 1 185 ? -14.941 5.769 10.476 1.00 97.38 185 ALA A N 1
ATOM 1401 C CA . ALA A 1 185 ? -13.771 4.950 10.761 1.00 97.38 185 ALA A CA 1
ATOM 1402 C C . ALA A 1 185 ? -12.530 5.848 10.810 1.00 97.38 185 ALA A C 1
ATOM 1404 O O . ALA A 1 185 ? -12.473 6.870 10.118 1.00 97.38 185 ALA A O 1
ATOM 1405 N N . VAL A 1 186 ? -11.519 5.440 11.574 1.00 98.31 186 VAL A N 1
ATOM 1406 C CA . VAL A 1 186 ? -10.213 6.103 11.627 1.00 98.31 186 VAL A CA 1
ATOM 1407 C C . VAL A 1 186 ? -9.123 5.134 11.188 1.00 98.31 186 VAL A C 1
ATOM 1409 O O . VAL A 1 186 ? -8.974 4.048 11.742 1.00 98.31 186 VAL A O 1
ATOM 1412 N N . ILE A 1 187 ? -8.343 5.540 10.192 1.00 98.75 187 ILE A N 1
ATOM 1413 C CA . ILE A 1 187 ? -7.161 4.829 9.709 1.00 98.75 187 ILE A CA 1
ATOM 1414 C C . ILE A 1 187 ? -5.924 5.502 10.297 1.00 98.75 187 ILE A C 1
ATOM 1416 O O . ILE A 1 187 ? -5.774 6.720 10.199 1.00 98.75 187 ILE A O 1
ATOM 1420 N N . ILE A 1 188 ? -5.033 4.704 10.880 1.00 98.62 188 ILE A N 1
ATOM 1421 C CA . ILE A 1 188 ? -3.771 5.158 11.467 1.00 98.62 188 ILE A CA 1
ATOM 1422 C C . ILE A 1 188 ? -2.616 4.591 10.634 1.00 98.62 188 ILE A C 1
ATOM 1424 O O . ILE A 1 188 ? -2.431 3.376 10.566 1.00 98.62 188 ILE A O 1
ATOM 1428 N N . MET A 1 189 ? -1.837 5.478 10.011 1.00 97.38 189 MET A N 1
ATOM 1429 C CA . MET A 1 189 ? -0.695 5.166 9.148 1.00 97.38 189 MET A CA 1
ATOM 1430 C C . MET A 1 189 ? 0.547 5.963 9.581 1.00 97.38 189 MET A C 1
ATOM 1432 O O . MET A 1 189 ? 1.041 6.848 8.881 1.00 97.38 189 MET A O 1
ATOM 1436 N N . VAL A 1 190 ? 1.041 5.645 10.777 1.00 94.88 190 VAL A N 1
ATOM 1437 C CA . VAL A 1 190 ? 2.185 6.294 11.447 1.00 94.88 190 VAL A CA 1
ATOM 1438 C C . VAL A 1 190 ? 3.401 5.354 11.539 1.00 94.88 190 VAL A C 1
ATOM 1440 O O . VAL A 1 190 ? 3.348 4.221 11.053 1.00 94.88 190 VAL A O 1
ATOM 1443 N N . ASN A 1 191 ? 4.514 5.792 12.138 1.00 90.69 191 ASN A N 1
ATOM 1444 C CA . ASN A 1 191 ? 5.787 5.064 12.051 1.00 90.69 191 ASN A CA 1
ATOM 1445 C C . ASN A 1 191 ? 5.887 3.839 12.984 1.00 90.69 191 ASN A C 1
ATOM 1447 O O . ASN A 1 191 ? 6.453 2.807 12.608 1.00 90.69 191 ASN A O 1
ATOM 1451 N N . ASN A 1 192 ? 5.371 3.953 14.212 1.00 92.62 192 ASN A N 1
ATOM 1452 C CA . ASN A 1 192 ? 5.571 2.960 15.272 1.00 92.62 192 ASN A CA 1
ATOM 1453 C C . ASN A 1 192 ? 4.410 2.920 16.280 1.00 92.62 192 ASN A C 1
ATOM 1455 O O . ASN A 1 192 ? 3.515 3.765 16.258 1.00 92.62 192 ASN A O 1
ATOM 1459 N N . MET A 1 193 ? 4.456 1.944 17.190 1.00 95.81 193 MET A N 1
ATOM 1460 C CA . MET A 1 193 ? 3.403 1.721 18.178 1.00 95.81 193 MET A CA 1
ATOM 1461 C C . MET A 1 193 ? 3.270 2.844 19.217 1.00 95.81 193 MET A C 1
ATOM 1463 O O . MET A 1 193 ? 2.175 3.065 19.731 1.00 95.81 193 MET A O 1
ATOM 1467 N N . VAL A 1 194 ? 4.342 3.585 19.518 1.00 96.62 194 VAL A N 1
ATOM 1468 C CA . VAL A 1 194 ? 4.263 4.754 20.414 1.00 96.62 194 VAL A CA 1
ATOM 1469 C C . VAL A 1 194 ? 3.314 5.790 19.817 1.00 96.62 194 VAL A C 1
ATOM 1471 O O . VAL A 1 194 ? 2.357 6.196 20.463 1.00 96.62 194 VAL A O 1
ATOM 1474 N N . GLN A 1 195 ? 3.490 6.114 18.536 1.00 96.94 195 GLN A N 1
ATOM 1475 C CA . GLN A 1 195 ? 2.613 7.053 17.834 1.00 96.94 195 GLN A CA 1
ATOM 1476 C C . GLN A 1 195 ? 1.179 6.521 17.687 1.00 96.94 195 GLN A C 1
ATOM 1478 O O . GLN A 1 195 ? 0.233 7.302 17.739 1.00 96.94 195 GLN A O 1
ATOM 1483 N N . VAL A 1 196 ? 0.996 5.205 17.518 1.00 98.19 196 VAL A N 1
ATOM 1484 C CA . VAL A 1 196 ? -0.347 4.597 17.520 1.00 98.19 196 VAL A CA 1
ATOM 1485 C C . VAL A 1 196 ? -1.016 4.772 18.889 1.00 98.19 196 VAL A C 1
ATOM 1487 O O . VAL A 1 196 ? -2.190 5.127 18.936 1.00 98.19 196 VAL A O 1
ATOM 1490 N N . ASN A 1 197 ? -0.289 4.556 19.992 1.00 98.19 197 ASN A N 1
ATOM 1491 C CA . ASN A 1 197 ? -0.816 4.776 21.342 1.00 98.19 197 ASN A CA 1
ATOM 1492 C C . ASN A 1 197 ? -1.204 6.239 21.566 1.00 98.19 197 ASN A C 1
ATOM 1494 O O . ASN A 1 197 ? -2.322 6.465 22.012 1.00 98.19 197 ASN A O 1
ATOM 1498 N N . ASP A 1 198 ? -0.339 7.198 21.210 1.00 97.69 198 ASP A N 1
ATOM 1499 C CA . ASP A 1 198 ? -0.629 8.636 21.337 1.00 97.69 198 ASP A CA 1
ATOM 1500 C C . ASP A 1 198 ? -1.970 8.980 20.669 1.00 97.69 198 ASP A C 1
ATOM 1502 O O . ASP A 1 198 ? -2.870 9.551 21.282 1.00 97.69 198 ASP A O 1
ATOM 1506 N N . VAL A 1 199 ? -2.137 8.549 19.413 1.00 97.38 199 VAL A N 1
ATOM 1507 C CA . VAL A 1 199 ? -3.357 8.791 18.636 1.00 97.38 199 VAL A CA 1
ATOM 1508 C C . VAL A 1 199 ? -4.581 8.155 19.291 1.00 97.38 199 VAL A C 1
ATOM 1510 O O . VAL A 1 199 ? -5.636 8.784 19.372 1.00 97.38 199 VAL A O 1
ATOM 1513 N N . VAL A 1 200 ? -4.473 6.901 19.734 1.00 97.12 200 VAL A N 1
ATOM 1514 C CA . VAL A 1 200 ? -5.602 6.183 20.337 1.00 97.12 200 VAL A CA 1
ATOM 1515 C C . VAL A 1 200 ? -5.979 6.775 21.695 1.00 97.12 200 VAL A C 1
ATOM 1517 O O . VAL A 1 200 ? -7.169 6.854 22.004 1.00 97.12 200 VAL A O 1
ATOM 1520 N N . ASP A 1 201 ? -5.007 7.238 22.475 1.00 96.75 201 ASP A N 1
ATOM 1521 C CA . ASP A 1 201 ? -5.244 7.901 23.756 1.00 96.75 201 ASP A CA 1
ATOM 1522 C C . ASP A 1 201 ? -5.966 9.235 23.558 1.00 96.75 201 ASP A C 1
ATOM 1524 O O . ASP A 1 201 ? -6.984 9.482 24.209 1.00 96.75 201 ASP A O 1
ATOM 1528 N N . GLU A 1 202 ? -5.514 10.052 22.605 1.00 96.44 202 GLU A N 1
ATOM 1529 C CA . GLU A 1 202 ? -6.182 11.303 22.235 1.00 96.44 202 GLU A CA 1
ATOM 1530 C C . GLU A 1 202 ? -7.603 11.061 21.694 1.00 96.44 202 GLU A C 1
ATOM 1532 O O . GLU A 1 202 ? -8.543 11.759 22.084 1.00 96.44 202 GLU A O 1
ATOM 1537 N N . LEU A 1 203 ? -7.804 10.036 20.853 1.00 95.38 203 LEU A N 1
ATOM 1538 C CA . LEU A 1 203 ? -9.141 9.633 20.399 1.00 95.38 203 LEU A CA 1
ATOM 1539 C C . LEU A 1 203 ? -10.027 9.240 21.582 1.00 95.38 203 LEU A C 1
ATOM 1541 O O . LEU A 1 203 ? -11.190 9.635 21.634 1.00 95.38 203 LEU A O 1
ATOM 1545 N N . CYS A 1 204 ? -9.497 8.482 22.544 1.00 94.94 204 CYS A N 1
ATOM 1546 C CA . CYS A 1 204 ? -10.256 8.083 23.723 1.00 94.94 204 CYS A CA 1
ATOM 1547 C C . CYS A 1 204 ? -10.658 9.284 24.584 1.00 94.94 204 CYS A C 1
ATOM 1549 O O . CYS A 1 204 ? -11.774 9.304 25.097 1.00 94.94 204 CYS A O 1
ATOM 1551 N N . GLN A 1 205 ? -9.801 10.295 24.707 1.00 94.50 205 GLN A N 1
ATOM 1552 C CA . GLN A 1 205 ? -10.128 11.526 25.430 1.00 94.50 205 GLN A CA 1
ATOM 1553 C C . GLN A 1 205 ? -11.193 12.366 24.708 1.00 94.50 205 GLN A C 1
ATOM 1555 O O . GLN A 1 205 ? -12.051 12.954 25.362 1.00 94.50 205 GLN A O 1
ATOM 1560 N N . ALA A 1 206 ? -11.162 12.412 23.373 1.00 93.38 206 ALA A N 1
ATOM 1561 C CA . ALA A 1 206 ? -12.088 13.221 22.580 1.00 93.38 206 ALA A CA 1
ATOM 1562 C C . ALA A 1 206 ? -13.471 12.571 22.382 1.00 93.38 206 ALA A C 1
ATOM 1564 O O . ALA A 1 206 ? -14.474 13.269 22.233 1.00 93.38 206 ALA A O 1
ATOM 1565 N N . LEU A 1 207 ? -13.530 11.240 22.334 1.00 93.25 207 LEU A N 1
ATOM 1566 C CA . LEU A 1 207 ? -14.748 10.485 22.041 1.00 93.25 207 LEU A CA 1
ATOM 1567 C C . LEU A 1 207 ? -15.556 10.172 23.311 1.00 93.25 207 LEU A C 1
ATOM 1569 O O . LEU A 1 207 ? -14.965 9.748 24.310 1.00 93.25 207 LEU A O 1
ATOM 1573 N N . PRO A 1 208 ? -16.903 10.222 23.247 1.00 90.06 208 PRO A N 1
ATOM 1574 C CA . PRO A 1 208 ? -17.768 9.695 24.300 1.00 90.06 208 PRO A CA 1
ATOM 1575 C C . PRO A 1 208 ? -17.427 8.242 24.656 1.00 90.06 208 PRO A C 1
ATOM 1577 O O . PRO A 1 208 ? -17.071 7.446 23.784 1.00 90.06 208 PRO A O 1
ATOM 1580 N N . SER A 1 209 ? -17.592 7.859 25.926 1.00 85.69 209 SER A N 1
ATOM 1581 C CA . SER A 1 209 ? -17.220 6.520 26.416 1.00 85.69 209 SER A CA 1
ATOM 1582 C C . SER A 1 209 ? -17.934 5.366 25.702 1.00 85.69 209 SER A C 1
ATOM 1584 O O . SER A 1 209 ? -17.404 4.261 25.661 1.00 85.69 209 SER A O 1
ATOM 1586 N N . ASN A 1 210 ? -19.118 5.612 25.132 1.00 84.75 210 ASN A N 1
ATOM 1587 C CA . ASN A 1 210 ? -19.925 4.634 24.398 1.00 84.75 210 ASN A CA 1
ATOM 1588 C C . ASN A 1 210 ? -19.770 4.716 22.866 1.00 84.75 210 ASN A C 1
ATOM 1590 O O . ASN A 1 210 ? -20.503 4.031 22.153 1.00 84.75 210 ASN A O 1
ATOM 1594 N N . ALA A 1 211 ? -18.861 5.546 22.344 1.00 89.06 211 ALA A N 1
ATOM 1595 C CA . ALA A 1 211 ? -18.664 5.684 20.904 1.00 89.06 211 ALA A CA 1
ATOM 1596 C C . ALA A 1 211 ? -18.172 4.363 20.287 1.00 89.06 211 ALA A C 1
ATOM 1598 O O . ALA A 1 211 ? -17.131 3.839 20.693 1.00 89.06 211 ALA A O 1
ATOM 1599 N N . SER A 1 212 ? -18.916 3.835 19.310 1.00 92.31 212 SER A N 1
ATOM 1600 C CA . SER A 1 212 ? -18.484 2.717 18.461 1.00 92.31 212 SER A CA 1
ATOM 1601 C C . SER A 1 212 ? -17.733 3.276 17.258 1.00 92.31 212 SER A C 1
ATOM 1603 O O . SER A 1 212 ? -18.295 4.043 16.478 1.00 92.31 212 SER A O 1
ATOM 1605 N N . LEU A 1 213 ? -16.451 2.929 17.138 1.00 95.62 213 LEU A N 1
ATOM 1606 C CA . LEU A 1 213 ? -15.580 3.461 16.092 1.00 95.62 213 LEU A CA 1
ATOM 1607 C C . LEU A 1 213 ? -14.571 2.403 15.631 1.00 95.62 213 LEU A C 1
ATOM 1609 O O . LEU A 1 213 ? -13.712 2.015 16.429 1.00 95.62 213 LEU A O 1
ATOM 1613 N N . PRO A 1 214 ? -14.614 1.982 14.353 1.00 97.50 214 PRO A N 1
ATOM 1614 C CA . PRO A 1 214 ? -13.523 1.252 13.727 1.00 97.50 214 PRO A CA 1
ATOM 1615 C C . PRO A 1 214 ? -12.226 2.059 13.754 1.00 97.50 214 PRO A C 1
ATOM 1617 O O . PRO A 1 214 ? -12.151 3.148 13.181 1.00 97.50 214 PRO A O 1
ATOM 1620 N N . VAL A 1 215 ? -11.193 1.501 14.382 1.00 98.38 215 VAL A N 1
ATOM 1621 C CA . VAL A 1 215 ? -9.830 2.039 14.369 1.00 98.38 215 VAL A CA 1
ATOM 1622 C C . VAL A 1 215 ? -8.928 1.023 13.684 1.00 98.38 215 VAL A C 1
ATOM 1624 O O . VAL A 1 215 ? -8.752 -0.097 14.159 1.00 98.38 215 VAL A O 1
ATOM 1627 N N . ILE A 1 216 ? -8.376 1.409 12.538 1.00 98.75 216 ILE A N 1
ATOM 1628 C CA . ILE A 1 216 ? -7.646 0.523 11.635 1.00 98.75 216 ILE A CA 1
ATOM 1629 C C . ILE A 1 216 ? -6.170 0.923 11.655 1.00 98.75 216 ILE A C 1
ATOM 1631 O O . ILE A 1 216 ? -5.777 1.930 11.063 1.00 98.75 216 ILE A O 1
ATOM 1635 N N . VAL A 1 217 ? -5.347 0.133 12.339 1.00 98.69 217 VAL A N 1
ATOM 1636 C CA . VAL A 1 217 ? -3.899 0.339 12.433 1.00 98.69 217 VAL A CA 1
ATOM 1637 C C . VAL A 1 217 ? -3.239 -0.268 11.200 1.00 98.69 217 VAL A C 1
ATOM 1639 O O . VAL A 1 217 ? -3.105 -1.483 11.096 1.00 98.69 217 VAL A O 1
ATOM 1642 N N . MET A 1 218 ? -2.834 0.571 10.248 1.00 98.19 218 MET A N 1
ATOM 1643 C CA . MET A 1 218 ? -2.158 0.146 9.013 1.00 98.19 218 MET A CA 1
ATOM 1644 C C . MET A 1 218 ? -0.628 0.289 9.078 1.00 98.19 218 MET A C 1
ATOM 1646 O O . MET A 1 218 ? 0.080 -0.121 8.156 1.00 98.19 218 MET A O 1
ATOM 1650 N N . SER A 1 219 ? -0.109 0.830 10.182 1.00 95.38 219 SER A N 1
ATOM 1651 C CA . SER A 1 219 ? 1.316 0.837 10.520 1.00 95.38 219 SER A CA 1
ATOM 1652 C C . SER A 1 219 ? 1.881 -0.577 10.676 1.00 95.38 219 SER A C 1
ATOM 1654 O O . SER A 1 219 ? 1.224 -1.453 11.237 1.00 95.38 219 SER A O 1
ATOM 1656 N N . THR A 1 220 ? 3.137 -0.795 10.272 1.00 93.56 220 THR A N 1
ATOM 1657 C CA . THR A 1 220 ? 3.848 -2.023 10.660 1.00 93.56 220 THR A CA 1
ATOM 1658 C C . THR A 1 220 ? 4.240 -1.942 12.137 1.00 93.56 220 THR A C 1
ATOM 1660 O O . THR A 1 220 ? 5.084 -1.121 12.504 1.00 93.56 220 THR A O 1
ATOM 1663 N N . VAL A 1 221 ? 3.631 -2.800 12.952 1.00 95.81 221 VAL A N 1
ATOM 1664 C CA . VAL A 1 221 ? 3.860 -2.994 14.396 1.00 95.81 221 VAL A CA 1
ATOM 1665 C C . VAL A 1 221 ? 3.809 -4.492 14.709 1.00 95.81 221 VAL A C 1
ATOM 1667 O O . VAL A 1 221 ? 3.315 -5.273 13.891 1.00 95.81 221 VAL A O 1
ATOM 1670 N N . SER A 1 222 ? 4.294 -4.912 15.874 1.00 96.75 222 SER A N 1
ATOM 1671 C CA . SER A 1 222 ? 4.274 -6.319 16.278 1.00 96.75 222 SER A CA 1
ATOM 1672 C C . SER A 1 222 ? 2.867 -6.811 16.670 1.00 96.75 222 SER A C 1
ATOM 1674 O O . SER A 1 222 ? 2.014 -6.023 17.093 1.00 96.75 222 SER A O 1
ATOM 1676 N N . PRO A 1 223 ? 2.607 -8.130 16.575 1.00 97.69 223 PRO A N 1
ATOM 1677 C CA . PRO A 1 223 ? 1.350 -8.730 17.027 1.00 97.69 223 PRO A CA 1
ATOM 1678 C C . PRO A 1 223 ? 1.023 -8.439 18.494 1.00 97.69 223 PRO A C 1
ATOM 1680 O O . PRO A 1 223 ? -0.136 -8.225 18.848 1.00 97.69 223 PRO A O 1
ATOM 1683 N N . ASP A 1 224 ? 2.035 -8.433 19.362 1.00 97.38 224 ASP A N 1
ATOM 1684 C CA . ASP A 1 224 ? 1.819 -8.258 20.797 1.00 97.38 224 ASP A CA 1
ATOM 1685 C C . ASP A 1 224 ? 1.522 -6.809 21.159 1.00 97.38 224 ASP A C 1
ATOM 1687 O O . ASP A 1 224 ? 0.681 -6.572 22.020 1.00 97.38 224 ASP A O 1
ATOM 1691 N N . GLU A 1 225 ? 2.113 -5.849 20.451 1.00 97.69 225 GLU A N 1
ATOM 1692 C CA . GLU A 1 225 ? 1.821 -4.423 20.598 1.00 97.69 225 GLU A CA 1
ATOM 1693 C C . GLU A 1 225 ? 0.342 -4.094 20.336 1.00 97.69 225 GLU A C 1
ATOM 1695 O O . GLU A 1 225 ? -0.300 -3.425 21.149 1.00 97.69 225 GLU A O 1
ATOM 1700 N N . VAL A 1 226 ? -0.256 -4.618 19.259 1.00 97.94 226 VAL A N 1
ATOM 1701 C CA . VAL A 1 226 ? -1.687 -4.374 18.979 1.00 97.94 226 VAL A CA 1
ATOM 1702 C C . VAL A 1 226 ? -2.607 -5.104 19.959 1.00 97.94 226 VAL A C 1
ATOM 1704 O O . VAL A 1 226 ? -3.647 -4.574 20.354 1.00 97.94 226 VAL A O 1
ATOM 1707 N N . ARG A 1 227 ? -2.212 -6.289 20.441 1.00 98.31 227 ARG A N 1
ATOM 1708 C CA . ARG A 1 227 ? -2.946 -7.001 21.503 1.00 98.31 227 ARG A CA 1
ATOM 1709 C C . ARG A 1 227 ? -2.842 -6.281 22.849 1.00 98.31 227 ARG A C 1
ATOM 1711 O O . ARG A 1 227 ? -3.807 -6.276 23.611 1.00 98.31 227 ARG A O 1
ATOM 1718 N N . GLN A 1 228 ? -1.697 -5.672 23.151 1.00 98.19 228 GLN A N 1
ATOM 1719 C CA . GLN A 1 228 ? -1.511 -4.817 24.325 1.00 98.19 228 GLN A CA 1
ATOM 1720 C C . GLN A 1 228 ? -2.390 -3.570 24.235 1.00 98.19 228 GLN A C 1
ATOM 1722 O O . GLN A 1 228 ? -3.060 -3.245 25.214 1.00 98.19 228 GLN A O 1
ATOM 1727 N N . LEU A 1 229 ? -2.474 -2.934 23.060 1.00 98.50 229 LEU A N 1
ATOM 1728 C CA . LEU A 1 229 ? -3.386 -1.814 22.831 1.00 98.50 229 LEU A CA 1
ATOM 1729 C C . LEU A 1 229 ? -4.845 -2.205 23.109 1.00 98.50 229 LEU A C 1
ATOM 1731 O O . LEU A 1 229 ? -5.553 -1.477 23.803 1.00 98.50 229 LEU A O 1
ATOM 1735 N N . ARG A 1 230 ? -5.288 -3.378 22.639 1.00 98.25 230 ARG A N 1
ATOM 1736 C CA . ARG A 1 230 ? -6.625 -3.905 22.961 1.00 98.25 230 ARG A CA 1
ATOM 1737 C C . ARG A 1 230 ? -6.832 -4.064 24.469 1.00 98.25 230 ARG A C 1
ATOM 1739 O O . ARG A 1 230 ? -7.828 -3.569 24.988 1.00 98.25 230 ARG A O 1
ATOM 1746 N N . ARG A 1 231 ? -5.882 -4.679 25.187 1.00 98.44 231 ARG A N 1
ATOM 1747 C CA . ARG A 1 231 ? -5.964 -4.834 26.655 1.00 98.44 231 ARG A CA 1
ATOM 1748 C C . ARG A 1 231 ? -6.030 -3.490 27.382 1.00 98.44 231 ARG A C 1
ATOM 1750 O O . ARG A 1 231 ? -6.809 -3.349 28.320 1.00 98.44 231 ARG A O 1
ATOM 1757 N N . LYS A 1 232 ? -5.251 -2.501 26.936 1.00 98.00 232 LYS A N 1
ATOM 1758 C CA . LYS A 1 232 ? -5.286 -1.130 27.464 1.00 98.00 232 LYS A CA 1
ATOM 1759 C C . LYS A 1 232 ? -6.673 -0.512 27.288 1.00 98.00 232 LYS A C 1
ATOM 1761 O O . LYS A 1 232 ? -7.259 -0.043 28.259 1.00 98.00 232 LYS A O 1
ATOM 1766 N N . LEU A 1 233 ? -7.227 -0.579 26.076 1.00 97.44 233 LEU A N 1
ATOM 1767 C CA . LEU A 1 233 ? -8.576 -0.093 25.786 1.00 97.44 233 LEU A CA 1
ATOM 1768 C C . LEU A 1 233 ? -9.638 -0.807 26.636 1.00 97.44 233 LEU A C 1
ATOM 1770 O O . LEU A 1 233 ? -10.560 -0.161 27.128 1.00 97.44 233 LEU A O 1
ATOM 1774 N N . ASP A 1 234 ? -9.506 -2.117 26.858 1.00 96.50 234 ASP A N 1
ATOM 1775 C CA . ASP A 1 234 ? -10.417 -2.873 27.725 1.00 96.50 234 ASP A CA 1
ATOM 1776 C C . ASP A 1 234 ? -10.353 -2.402 29.182 1.00 96.50 234 ASP A C 1
ATOM 1778 O O . ASP A 1 234 ? -11.402 -2.204 29.796 1.00 96.50 234 ASP A O 1
ATOM 1782 N N . GLY A 1 235 ? -9.149 -2.151 29.708 1.00 96.62 235 GLY A N 1
ATOM 1783 C CA . GLY A 1 235 ? -8.943 -1.587 31.046 1.00 96.62 235 GLY A CA 1
ATOM 1784 C C . GLY A 1 235 ? -9.516 -0.175 31.212 1.00 96.62 235 GLY A C 1
ATOM 1785 O O . GLY A 1 235 ? -9.940 0.193 32.302 1.00 96.62 235 GLY A O 1
ATOM 1786 N N . MET A 1 236 ? -9.606 0.591 30.122 1.00 95.31 236 MET A N 1
ATOM 1787 C CA . MET A 1 236 ? -10.253 1.909 30.080 1.00 95.31 236 MET A CA 1
ATOM 1788 C C . MET A 1 236 ? -11.777 1.838 29.860 1.00 95.31 236 MET A C 1
ATOM 1790 O O . MET A 1 236 ? -12.425 2.873 29.718 1.00 95.31 236 MET A O 1
ATOM 1794 N N . GLY A 1 237 ? -12.365 0.639 29.758 1.00 95.19 237 GLY A N 1
ATOM 1795 C CA . GLY A 1 237 ? -13.785 0.462 29.433 1.00 95.19 237 GLY A CA 1
ATOM 1796 C C . GLY A 1 237 ? -14.144 0.787 27.975 1.00 95.19 237 GLY A C 1
ATOM 1797 O O . GLY A 1 237 ? -15.317 0.926 27.642 1.00 95.19 237 GLY A O 1
ATOM 1798 N N . ARG A 1 238 ? -13.156 0.882 27.076 1.00 95.50 238 ARG A N 1
ATOM 1799 C CA . ARG A 1 238 ? -13.293 1.287 25.664 1.00 95.50 238 ARG A CA 1
ATOM 1800 C C . ARG A 1 238 ? -13.454 0.092 24.723 1.00 95.50 238 ARG A C 1
ATOM 1802 O O . ARG A 1 238 ? -12.812 0.007 23.673 1.00 95.50 238 ARG A O 1
ATOM 1809 N N . LYS A 1 239 ? -14.322 -0.858 25.081 1.00 91.25 239 LYS A N 1
ATOM 1810 C CA . LYS A 1 239 ? -14.620 -2.045 24.250 1.00 91.25 239 LYS A CA 1
ATOM 1811 C C . LYS A 1 239 ? -15.260 -1.694 22.904 1.00 91.25 239 LYS A C 1
ATOM 1813 O O . LYS A 1 239 ? -15.094 -2.435 21.948 1.00 91.25 239 LYS A O 1
ATOM 1818 N N . SER A 1 240 ? -15.942 -0.554 22.827 1.00 92.25 240 SER A N 1
ATOM 1819 C CA . SER A 1 240 ? -16.597 -0.050 21.616 1.00 92.25 240 SER A CA 1
ATOM 1820 C C . SER A 1 240 ? -15.626 0.485 20.553 1.00 92.25 240 SER A C 1
ATOM 1822 O O . SER A 1 240 ? -16.028 0.698 19.412 1.00 92.25 240 SER A O 1
ATOM 1824 N N . ILE A 1 241 ? -14.346 0.685 20.886 1.00 96.38 241 ILE A N 1
ATOM 1825 C CA . ILE A 1 241 ? -13.315 0.957 19.880 1.00 96.38 241 ILE A CA 1
ATOM 1826 C C . ILE A 1 241 ? -13.007 -0.352 19.147 1.00 96.38 241 ILE A C 1
ATOM 1828 O O . ILE A 1 241 ? -12.395 -1.263 19.701 1.00 96.38 241 ILE A O 1
ATOM 1832 N N . GLU A 1 242 ? -13.459 -0.436 17.903 1.00 96.56 242 GLU A N 1
ATOM 1833 C CA . GLU A 1 242 ? -13.427 -1.603 17.022 1.00 96.56 242 GLU A CA 1
ATOM 1834 C C . GLU A 1 242 ? -12.044 -1.705 16.351 1.00 96.56 242 GLU A C 1
ATOM 1836 O O . GLU A 1 242 ? -11.824 -1.209 15.247 1.00 96.56 242 GLU A O 1
ATOM 1841 N N . LEU A 1 243 ? -11.073 -2.290 17.058 1.00 98.06 243 LEU A N 1
ATOM 1842 C CA . LEU A 1 243 ? -9.668 -2.304 16.639 1.00 98.06 243 LEU A CA 1
ATOM 1843 C C . LEU A 1 243 ? -9.379 -3.393 15.590 1.00 98.06 243 LEU A C 1
ATOM 1845 O O . LEU A 1 243 ? -9.683 -4.566 15.813 1.00 98.06 243 LEU A O 1
ATOM 1849 N N . LEU A 1 244 ? -8.720 -3.006 14.496 1.00 98.81 244 LEU A N 1
ATOM 1850 C CA . LEU A 1 244 ? -8.146 -3.901 13.487 1.00 98.81 244 LEU A CA 1
ATOM 1851 C C . LEU A 1 244 ? -6.664 -3.567 13.269 1.00 98.81 244 LEU A C 1
ATOM 1853 O O . LEU A 1 244 ? -6.309 -2.394 13.158 1.00 98.81 244 LEU A O 1
ATOM 1857 N N . ASP A 1 245 ? -5.814 -4.582 13.126 1.00 98.69 245 ASP A N 1
ATOM 1858 C CA . ASP A 1 245 ? -4.488 -4.440 12.521 1.00 98.69 245 ASP A CA 1
ATOM 1859 C C . ASP A 1 245 ? -4.584 -4.791 11.035 1.00 98.69 245 ASP A C 1
ATOM 1861 O O . ASP A 1 245 ? -5.021 -5.876 10.673 1.00 98.69 245 ASP A O 1
ATOM 1865 N N . ALA A 1 246 ? -4.220 -3.860 10.158 1.00 98.56 246 ALA A N 1
ATOM 1866 C CA . ALA A 1 246 ? -4.356 -3.998 8.712 1.00 98.56 246 ALA A CA 1
ATOM 1867 C C . ALA A 1 246 ? -3.108 -3.501 7.955 1.00 98.56 246 ALA A C 1
ATOM 1869 O O . ALA A 1 246 ? -3.240 -2.658 7.061 1.00 98.56 246 ALA A O 1
ATOM 1870 N N . PRO A 1 247 ? -1.888 -3.955 8.307 1.00 97.81 247 PRO A N 1
ATOM 1871 C CA . PRO A 1 247 ? -0.680 -3.515 7.625 1.00 97.81 247 PRO A CA 1
ATOM 1872 C C . PRO A 1 247 ? -0.723 -3.792 6.122 1.00 97.81 247 PRO A C 1
ATOM 1874 O O . PRO A 1 247 ? -1.347 -4.742 5.633 1.00 97.81 247 PRO A O 1
ATOM 1877 N N . VAL A 1 248 ? -0.001 -2.954 5.384 1.00 96.00 248 VAL A N 1
ATOM 1878 C CA . VAL A 1 248 ? -0.004 -2.959 3.921 1.00 96.00 248 VAL A CA 1
ATOM 1879 C C . VAL A 1 248 ? 1.321 -3.445 3.340 1.00 96.00 248 VAL A C 1
ATOM 1881 O O . VAL A 1 248 ? 2.386 -3.319 3.946 1.00 96.00 248 VAL A O 1
ATOM 1884 N N . SER A 1 249 ? 1.280 -4.000 2.133 1.00 91.00 249 SER A N 1
ATOM 1885 C CA . SER A 1 249 ? 2.462 -4.339 1.340 1.00 91.00 249 SER A CA 1
ATOM 1886 C C . SER A 1 249 ? 2.330 -3.816 -0.088 1.00 91.00 249 SER A C 1
ATOM 1888 O O . SER A 1 249 ? 1.263 -3.901 -0.704 1.00 91.00 249 SER A O 1
ATOM 1890 N N . GLY A 1 250 ? 3.428 -3.264 -0.601 1.00 81.75 250 GLY A N 1
ATOM 1891 C CA . GLY A 1 250 ? 3.513 -2.643 -1.917 1.00 81.75 250 GLY A CA 1
ATOM 1892 C C . GLY A 1 250 ? 4.218 -1.288 -1.890 1.00 81.75 250 GLY A C 1
ATOM 1893 O O . GLY A 1 250 ? 4.294 -0.623 -0.860 1.00 81.75 250 GLY A O 1
ATOM 1894 N N . ALA A 1 251 ? 4.740 -0.885 -3.047 1.00 74.25 251 ALA A N 1
ATOM 1895 C CA . ALA A 1 251 ? 5.386 0.411 -3.222 1.00 74.25 251 ALA A CA 1
ATOM 1896 C C . ALA A 1 251 ? 4.362 1.568 -3.153 1.00 74.25 251 ALA A C 1
ATOM 1898 O O . ALA A 1 251 ? 3.174 1.344 -3.409 1.00 74.25 251 ALA A O 1
ATOM 1899 N N . PRO A 1 252 ? 4.801 2.819 -2.918 1.00 73.25 252 PRO A N 1
ATOM 1900 C CA . PRO A 1 252 ? 3.944 4.012 -2.972 1.00 73.25 252 PRO A CA 1
ATOM 1901 C C . PRO A 1 252 ? 3.098 4.109 -4.246 1.00 73.25 252 PRO A C 1
ATOM 1903 O O . PRO A 1 252 ? 1.961 4.564 -4.207 1.00 73.25 252 PRO A O 1
ATOM 1906 N N . LEU A 1 253 ? 3.616 3.607 -5.370 1.00 70.94 253 LEU A N 1
ATOM 1907 C CA . LEU A 1 253 ? 2.866 3.466 -6.617 1.00 70.94 253 LEU A CA 1
ATOM 1908 C C . LEU A 1 253 ? 1.581 2.643 -6.448 1.00 70.94 253 LEU A C 1
ATOM 1910 O O . LEU A 1 253 ? 0.520 3.029 -6.933 1.00 70.94 253 LEU A O 1
ATOM 1914 N N . LEU A 1 254 ? 1.670 1.500 -5.770 1.00 80.06 254 LEU A N 1
ATOM 1915 C CA . LEU A 1 254 ? 0.519 0.636 -5.530 1.00 80.06 254 LEU A CA 1
ATOM 1916 C C . LEU A 1 254 ? -0.440 1.266 -4.518 1.00 80.06 254 LEU A C 1
ATOM 1918 O O . LEU A 1 254 ? -1.649 1.137 -4.686 1.00 80.06 254 LEU A O 1
ATOM 1922 N N . ALA A 1 255 ? 0.076 1.996 -3.524 1.00 85.75 255 ALA A N 1
ATOM 1923 C CA . ALA A 1 255 ? -0.744 2.804 -2.617 1.00 85.75 255 ALA A CA 1
ATOM 1924 C C . ALA A 1 255 ? -1.580 3.829 -3.383 1.00 85.75 255 ALA A C 1
ATOM 1926 O O . ALA A 1 255 ? -2.780 3.968 -3.157 1.00 85.75 255 ALA A O 1
ATOM 1927 N N . GLU A 1 256 ? -0.949 4.494 -4.341 1.00 79.69 256 GLU A N 1
ATOM 1928 C CA . GLU A 1 256 ? -1.555 5.533 -5.155 1.00 79.69 256 GLU A CA 1
ATOM 1929 C C . GLU A 1 256 ? -2.561 5.002 -6.183 1.00 79.69 256 GLU A C 1
ATOM 1931 O O . GLU A 1 256 ? -3.514 5.687 -6.551 1.00 79.69 256 GLU A O 1
ATOM 1936 N N . ALA A 1 257 ? -2.353 3.773 -6.651 1.00 73.75 257 ALA A N 1
ATOM 1937 C CA . ALA A 1 257 ? -3.266 3.094 -7.559 1.00 73.75 257 ALA A CA 1
ATOM 1938 C C . ALA A 1 257 ? -4.453 2.428 -6.835 1.00 73.75 257 ALA A C 1
ATOM 1940 O O . ALA A 1 257 ? -5.349 1.900 -7.500 1.00 73.75 257 ALA A O 1
ATOM 1941 N N . GLY A 1 258 ? -4.461 2.407 -5.497 1.00 85.38 258 GLY A N 1
ATOM 1942 C CA . GLY A 1 258 ? -5.427 1.636 -4.714 1.00 85.38 258 GLY A CA 1
ATOM 1943 C C . GLY A 1 258 ? -5.256 0.129 -4.938 1.00 85.38 258 GLY A C 1
ATOM 1944 O O . GLY A 1 258 ? -6.222 -0.579 -5.218 1.00 85.38 258 GLY A O 1
ATOM 1945 N N . LYS A 1 259 ? -4.003 -0.339 -4.946 1.00 86.69 259 LYS A N 1
ATOM 1946 C CA . LYS A 1 259 ? -3.571 -1.687 -5.354 1.00 86.69 259 LYS A CA 1
ATOM 1947 C C . LYS A 1 259 ? -2.635 -2.370 -4.362 1.00 86.69 259 LYS A C 1
ATOM 1949 O O . LYS A 1 259 ? -1.998 -3.365 -4.707 1.00 86.69 259 LYS A O 1
ATOM 1954 N N . LEU A 1 260 ? -2.556 -1.859 -3.138 1.00 91.94 260 LEU A N 1
ATOM 1955 C CA . LEU A 1 260 ? -1.815 -2.510 -2.060 1.00 91.94 260 LEU A CA 1
ATOM 1956 C C . LEU A 1 260 ? -2.378 -3.901 -1.756 1.00 91.94 260 LEU A C 1
ATOM 1958 O O . LEU A 1 260 ? -3.573 -4.155 -1.921 1.00 91.94 260 LEU A O 1
ATOM 1962 N N . ALA A 1 261 ? -1.505 -4.779 -1.273 1.00 95.50 261 ALA A N 1
ATOM 1963 C CA . ALA A 1 261 ? -1.935 -5.934 -0.504 1.00 95.50 261 ALA A CA 1
ATOM 1964 C C . ALA A 1 261 ? -2.180 -5.493 0.944 1.00 95.50 261 ALA A C 1
ATOM 1966 O O . ALA A 1 261 ? -1.374 -4.744 1.498 1.00 95.50 261 ALA A O 1
ATOM 1967 N N . ILE A 1 262 ? -3.276 -5.946 1.548 1.00 98.50 262 ILE A N 1
ATOM 1968 C CA . ILE A 1 262 ? -3.678 -5.575 2.909 1.00 98.50 262 ILE A CA 1
ATOM 1969 C C . ILE A 1 262 ? -3.925 -6.859 3.700 1.00 98.50 262 ILE A C 1
ATOM 1971 O O . ILE A 1 262 ? -4.710 -7.704 3.273 1.00 98.50 262 ILE A O 1
ATOM 1975 N N . MET A 1 263 ? -3.249 -7.009 4.837 1.00 98.62 263 MET A N 1
ATOM 1976 C CA . MET A 1 263 ? -3.332 -8.188 5.706 1.00 98.62 263 MET A CA 1
ATOM 1977 C C . MET A 1 263 ? -4.066 -7.795 6.982 1.00 98.62 263 MET A C 1
ATOM 1979 O O . MET A 1 263 ? -3.529 -7.007 7.745 1.00 98.62 263 MET A O 1
ATOM 1983 N N . VAL A 1 264 ? -5.281 -8.298 7.206 1.00 98.81 264 VAL A N 1
ATOM 1984 C CA . VAL A 1 264 ? -6.178 -7.793 8.257 1.00 98.81 264 VAL A CA 1
ATOM 1985 C C . VAL A 1 264 ? -6.408 -8.816 9.361 1.00 98.81 264 VAL A C 1
ATOM 1987 O O . VAL A 1 264 ? -6.974 -9.877 9.103 1.00 98.81 264 VAL A O 1
ATOM 1990 N N . GLY A 1 265 ? -6.030 -8.471 10.588 1.00 98.75 265 GLY A N 1
ATOM 1991 C CA . GLY A 1 265 ? -6.399 -9.166 11.815 1.00 98.75 265 GLY A CA 1
ATOM 1992 C C . GLY A 1 265 ? -7.479 -8.410 12.598 1.00 98.75 265 GLY A C 1
ATOM 1993 O O . GLY A 1 265 ? -7.529 -7.180 12.614 1.00 98.75 265 GLY A O 1
ATOM 1994 N N . GLY A 1 266 ? -8.369 -9.162 13.247 1.00 98.50 266 GLY A N 1
ATOM 1995 C CA . GLY A 1 266 ? -9.415 -8.653 14.133 1.00 98.50 266 GLY A CA 1
ATOM 1996 C C . GLY A 1 266 ? -10.764 -9.348 13.945 1.00 98.50 266 GLY A C 1
ATOM 1997 O O . GLY A 1 266 ? -10.859 -10.424 13.351 1.00 98.50 266 GLY A O 1
ATOM 1998 N N . GLU A 1 267 ? -11.828 -8.762 14.488 1.00 98.06 267 GLU A N 1
ATOM 1999 C CA . GLU A 1 267 ? -13.164 -9.358 14.406 1.00 98.06 267 GLU A CA 1
ATOM 2000 C C . GLU A 1 267 ? -13.687 -9.358 12.962 1.00 98.06 267 GLU A C 1
ATOM 2002 O O . GLU A 1 267 ? -13.605 -8.355 12.247 1.00 98.06 267 GLU A O 1
ATOM 2007 N N . LYS A 1 268 ? -14.255 -10.489 12.529 1.00 97.81 268 LYS A N 1
ATOM 2008 C CA . LYS A 1 268 ? -14.728 -10.655 11.151 1.00 97.81 268 LYS A CA 1
ATOM 2009 C C . LYS A 1 268 ? -15.852 -9.676 10.787 1.00 97.81 268 LYS A C 1
ATOM 2011 O O . LYS A 1 268 ? -15.855 -9.143 9.682 1.00 97.81 268 LYS A O 1
ATOM 2016 N N . SER A 1 269 ? -16.757 -9.398 11.722 1.00 97.06 269 SER A N 1
ATOM 2017 C CA . SER A 1 269 ? -17.859 -8.445 11.537 1.00 97.06 269 SER A CA 1
ATOM 2018 C C . SER A 1 269 ? -17.349 -7.031 11.207 1.00 97.06 269 SER A C 1
ATOM 2020 O O . SER A 1 269 ? -17.833 -6.395 10.269 1.00 97.06 269 SER A O 1
ATOM 2022 N N . ILE A 1 270 ? -16.313 -6.565 11.918 1.00 96.88 270 ILE A N 1
ATOM 2023 C CA . ILE A 1 270 ? -15.675 -5.262 11.703 1.00 96.88 270 ILE A CA 1
ATOM 2024 C C . ILE A 1 270 ? -14.928 -5.267 10.368 1.00 96.88 270 ILE A C 1
ATOM 2026 O O . ILE A 1 270 ? -15.062 -4.320 9.594 1.00 96.88 270 ILE A O 1
ATOM 2030 N N . PHE A 1 271 ? -14.190 -6.339 10.054 1.00 97.88 271 PHE A N 1
ATOM 2031 C CA . PHE A 1 271 ? -13.545 -6.497 8.746 1.00 97.88 271 PHE A CA 1
ATOM 2032 C C . PHE A 1 271 ? -14.553 -6.350 7.599 1.00 97.88 271 PHE A C 1
ATOM 2034 O O . PHE A 1 271 ? -14.318 -5.567 6.679 1.00 97.88 271 PHE A O 1
ATOM 2041 N N . ASP A 1 272 ? -15.689 -7.049 7.667 1.00 96.06 272 ASP A N 1
ATOM 2042 C CA . ASP A 1 272 ? -16.721 -6.995 6.628 1.00 96.06 272 ASP A CA 1
ATOM 2043 C C . ASP A 1 272 ? -17.344 -5.589 6.520 1.00 96.06 272 ASP A C 1
ATOM 2045 O O . ASP A 1 272 ? -17.582 -5.106 5.408 1.00 96.06 272 ASP A O 1
ATOM 2049 N N . LYS A 1 273 ? -17.519 -4.889 7.653 1.00 94.31 273 LYS A N 1
ATOM 2050 C CA . LYS A 1 273 ? -17.982 -3.490 7.724 1.00 94.31 273 LYS A CA 1
ATOM 2051 C C . LYS A 1 273 ? -17.009 -2.517 7.047 1.00 94.31 273 LYS A C 1
ATOM 2053 O O . LYS A 1 273 ? -17.447 -1.659 6.281 1.00 94.31 273 LYS A O 1
ATOM 2058 N N . VAL A 1 274 ? -15.699 -2.640 7.287 1.00 96.44 274 VAL A N 1
ATOM 2059 C CA . VAL A 1 274 ? -14.688 -1.708 6.739 1.00 96.44 274 VAL A CA 1
ATOM 2060 C C . VAL A 1 274 ? -14.125 -2.131 5.382 1.00 96.44 274 VAL A C 1
ATOM 2062 O O . VAL A 1 274 ? -13.402 -1.356 4.753 1.00 96.44 274 VAL A O 1
ATOM 2065 N N . LYS A 1 275 ? -14.469 -3.323 4.881 1.00 95.88 275 LYS A N 1
ATOM 2066 C CA . LYS A 1 275 ? -13.997 -3.857 3.595 1.00 95.88 275 LYS A CA 1
ATOM 2067 C C . LYS A 1 275 ? -14.092 -2.866 2.423 1.00 95.88 275 LYS A C 1
ATOM 2069 O O . LYS A 1 275 ? -13.126 -2.791 1.664 1.00 95.88 275 LYS A O 1
ATOM 2074 N N . PRO A 1 276 ? -15.152 -2.043 2.271 1.00 94.62 276 PRO A N 1
ATOM 2075 C CA . PRO A 1 276 ? -15.200 -1.035 1.209 1.00 94.62 276 PRO A CA 1
ATOM 2076 C C . PRO A 1 276 ? -14.069 0.007 1.270 1.00 94.62 276 PRO A C 1
ATOM 2078 O O . PRO A 1 276 ? -13.639 0.495 0.224 1.00 94.62 276 PRO A O 1
ATOM 2081 N N . LEU A 1 277 ? -13.582 0.344 2.472 1.00 96.31 277 LEU A N 1
ATOM 2082 C CA . LEU A 1 277 ? -12.434 1.238 2.671 1.00 96.31 277 LEU A CA 1
ATOM 2083 C C . LEU A 1 277 ? -11.142 0.551 2.230 1.00 96.31 277 LEU A C 1
ATOM 2085 O O . LEU A 1 277 ? -10.341 1.130 1.496 1.00 96.31 277 LEU A O 1
ATOM 2089 N N . LEU A 1 278 ? -10.979 -0.714 2.624 1.00 97.25 278 LEU A N 1
ATOM 2090 C CA . LEU A 1 278 ? -9.831 -1.536 2.250 1.00 97.25 278 LEU A CA 1
ATOM 2091 C C . LEU A 1 278 ? -9.749 -1.707 0.728 1.00 97.25 278 LEU A C 1
ATOM 2093 O O . LEU A 1 278 ? -8.695 -1.495 0.143 1.00 97.25 278 LEU A O 1
ATOM 2097 N N . GLU A 1 279 ? -10.870 -1.987 0.059 1.00 93.62 279 GLU A N 1
ATOM 2098 C CA . GLU A 1 279 ? -10.946 -2.123 -1.403 1.00 93.62 279 GLU A CA 1
ATOM 2099 C C . GLU A 1 279 ? -10.637 -0.828 -2.157 1.00 93.62 279 GLU A C 1
ATOM 2101 O O . GLU A 1 279 ? -10.253 -0.877 -3.329 1.00 93.62 279 GLU A O 1
ATOM 2106 N N . ALA A 1 280 ? -10.827 0.336 -1.534 1.00 91.00 280 ALA A N 1
ATOM 2107 C CA . ALA A 1 280 ? -10.454 1.611 -2.133 1.00 91.00 280 ALA A CA 1
ATOM 2108 C C . ALA A 1 280 ? -8.944 1.872 -2.079 1.00 91.00 280 ALA A C 1
ATOM 2110 O O . ALA A 1 280 ? -8.440 2.546 -2.971 1.00 91.00 280 ALA A O 1
ATOM 2111 N N . MET A 1 281 ? -8.229 1.309 -1.103 1.00 95.50 281 MET A N 1
ATOM 2112 C CA . MET A 1 281 ? -6.774 1.462 -0.950 1.00 95.50 281 MET A CA 1
ATOM 2113 C C . MET A 1 281 ? -5.969 0.255 -1.457 1.00 95.50 281 MET A C 1
ATOM 2115 O O . MET A 1 281 ? -4.779 0.381 -1.748 1.00 95.50 281 MET A O 1
ATOM 2119 N N . GLY A 1 282 ? -6.604 -0.908 -1.574 1.00 92.75 282 GLY A N 1
ATOM 2120 C CA . GLY A 1 282 ? -5.981 -2.176 -1.931 1.00 92.75 282 GLY A CA 1
ATOM 2121 C C . GLY A 1 282 ? -6.612 -2.851 -3.143 1.00 92.75 282 GLY A C 1
ATOM 2122 O O . GLY A 1 282 ? -7.743 -2.555 -3.542 1.00 92.75 282 GLY A O 1
ATOM 2123 N N . ASP A 1 283 ? -5.887 -3.811 -3.724 1.00 86.81 283 ASP A N 1
ATOM 2124 C CA . ASP A 1 283 ? -6.499 -4.685 -4.723 1.0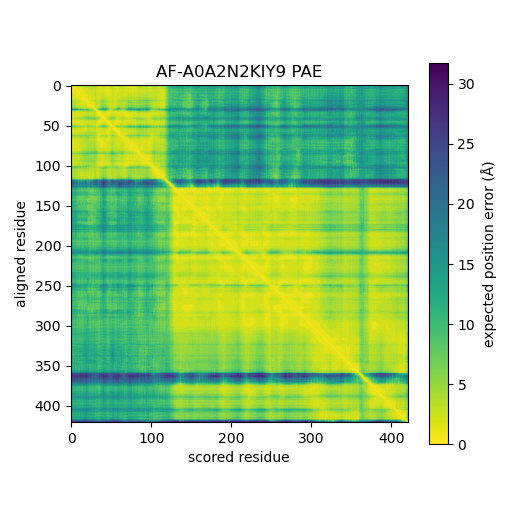0 86.81 283 ASP A CA 1
ATOM 2125 C C . ASP A 1 283 ? -7.501 -5.610 -4.017 1.00 86.81 283 ASP A C 1
ATOM 2127 O O . ASP A 1 283 ? -7.093 -6.304 -3.088 1.00 86.81 283 ASP A O 1
ATOM 2131 N N . PRO A 1 284 ? -8.778 -5.673 -4.441 1.00 85.88 284 PRO A N 1
ATOM 2132 C CA . PRO A 1 284 ? -9.769 -6.553 -3.822 1.00 85.88 284 PRO A CA 1
ATOM 2133 C C . PRO A 1 284 ? -9.347 -8.021 -3.705 1.00 85.88 284 PRO A C 1
ATOM 2135 O O . PRO A 1 284 ? -9.758 -8.688 -2.761 1.00 85.88 284 PRO A O 1
ATOM 2138 N N . ASP A 1 285 ? -8.505 -8.508 -4.623 1.00 87.75 285 ASP A N 1
ATOM 2139 C CA . ASP A 1 285 ? -8.032 -9.900 -4.618 1.00 87.75 285 ASP A CA 1
ATOM 2140 C C . ASP A 1 285 ? -6.810 -10.098 -3.699 1.00 87.75 285 ASP A C 1
ATOM 2142 O O . ASP A 1 285 ? -6.334 -11.214 -3.517 1.00 87.75 285 ASP A O 1
ATOM 2146 N N . LYS A 1 286 ? -6.277 -9.007 -3.135 1.00 93.56 286 LYS A N 1
ATOM 2147 C CA . LYS A 1 286 ? -5.111 -8.975 -2.241 1.00 93.56 286 LYS A CA 1
ATOM 2148 C C . LYS A 1 286 ? -5.458 -8.379 -0.874 1.00 93.56 286 LYS A C 1
ATOM 2150 O O . LYS A 1 286 ? -4.590 -7.837 -0.191 1.00 93.56 286 LYS A O 1
ATOM 2155 N N . ILE A 1 287 ? -6.729 -8.462 -0.483 1.00 97.56 287 ILE A N 1
ATOM 2156 C CA . ILE A 1 287 ? -7.189 -8.170 0.876 1.00 97.56 287 ILE A CA 1
ATOM 2157 C C . ILE A 1 287 ? -7.374 -9.506 1.586 1.00 97.56 287 ILE A C 1
ATOM 2159 O O . ILE A 1 287 ? -8.306 -10.256 1.294 1.00 97.56 287 ILE A O 1
ATOM 2163 N N . PHE A 1 288 ? -6.477 -9.799 2.518 1.00 98.12 288 PHE A N 1
ATOM 2164 C CA . PHE A 1 288 ? -6.412 -11.070 3.222 1.00 98.12 288 PHE A CA 1
ATOM 2165 C C . PHE A 1 288 ? -6.954 -10.898 4.638 1.00 98.12 288 PHE A C 1
ATOM 2167 O O . PHE A 1 288 ? -6.423 -10.105 5.411 1.00 98.12 288 PHE A O 1
ATOM 2174 N N . TYR A 1 289 ? -8.006 -11.638 4.988 1.00 98.50 289 TYR A N 1
ATOM 2175 C CA . TYR A 1 289 ? -8.442 -11.751 6.379 1.00 98.50 289 TYR A CA 1
ATOM 2176 C C . TYR A 1 289 ? -7.605 -12.832 7.068 1.00 98.50 289 TYR A C 1
ATOM 2178 O O . TYR A 1 289 ? -7.692 -14.004 6.707 1.00 98.50 289 TYR A O 1
ATOM 2186 N N . MET A 1 290 ? -6.790 -12.423 8.035 1.00 98.25 290 MET A N 1
ATOM 2187 C CA . MET A 1 290 ? -5.779 -13.255 8.692 1.00 98.25 290 MET A CA 1
ATOM 2188 C C . MET A 1 290 ? -6.284 -13.931 9.974 1.00 98.25 290 MET A C 1
ATOM 2190 O O . MET A 1 290 ? -5.607 -14.804 10.514 1.00 98.25 290 MET A O 1
ATOM 2194 N N . GLY A 1 291 ? -7.481 -13.566 10.443 1.00 98.25 291 GLY A N 1
ATOM 2195 C CA . GLY A 1 291 ? -8.077 -14.091 11.669 1.00 98.25 291 GLY A CA 1
ATOM 2196 C C . GLY A 1 291 ? -8.050 -13.064 12.806 1.00 98.25 291 GLY A C 1
ATOM 2197 O O . GLY A 1 291 ? -8.332 -11.894 12.552 1.00 98.25 291 GLY A O 1
ATOM 2198 N N . PRO A 1 292 ? -7.779 -13.465 14.063 1.00 98.50 292 PRO A N 1
ATOM 2199 C CA . PRO A 1 292 ? -7.889 -12.583 15.227 1.00 98.50 292 PRO A CA 1
ATOM 2200 C C . PRO A 1 292 ? -6.853 -11.448 15.231 1.00 98.50 292 PRO A C 1
ATOM 2202 O O . PRO A 1 292 ? -5.877 -11.462 14.481 1.00 98.50 292 PRO A O 1
ATOM 2205 N N . LEU A 1 293 ? -7.050 -10.467 16.114 1.00 98.69 293 LEU A N 1
ATOM 2206 C CA . LEU A 1 293 ? -6.179 -9.295 16.242 1.00 98.69 293 LEU A CA 1
ATOM 2207 C C . LEU A 1 293 ? -4.695 -9.682 16.437 1.00 98.69 293 LEU A C 1
ATOM 2209 O O . LEU A 1 293 ? -4.342 -10.543 17.254 1.00 98.69 293 LEU A O 1
ATOM 2213 N N . GLY A 1 294 ? -3.823 -9.020 15.684 1.00 98.38 294 GLY A N 1
ATOM 2214 C CA . GLY A 1 294 ? -2.376 -9.228 15.626 1.00 98.38 294 GLY A CA 1
ATOM 2215 C C . GLY A 1 294 ? -1.916 -10.165 14.510 1.00 98.38 294 GLY A C 1
ATOM 2216 O O . GLY A 1 294 ? -0.719 -10.236 14.237 1.00 98.38 294 GLY A O 1
ATOM 2217 N N . THR A 1 295 ? -2.824 -10.895 13.856 1.00 98.62 295 THR A N 1
ATOM 2218 C CA . THR A 1 295 ? -2.454 -11.812 12.762 1.00 98.62 295 THR A CA 1
ATOM 2219 C C . THR A 1 295 ? -2.100 -11.091 11.459 1.00 98.62 295 THR A C 1
ATOM 2221 O O . THR A 1 295 ? -1.270 -11.596 10.702 1.00 98.62 295 THR A O 1
ATOM 2224 N N . GLY A 1 296 ? -2.649 -9.897 11.213 1.00 98.50 296 GLY A N 1
ATOM 2225 C CA . GLY A 1 296 ? -2.252 -9.040 10.095 1.00 98.50 296 GLY A CA 1
ATOM 2226 C C . GLY A 1 296 ? -0.812 -8.555 10.257 1.00 98.50 296 GLY A C 1
ATOM 2227 O O . GLY A 1 296 ? 0.021 -8.756 9.371 1.00 98.50 296 GLY A O 1
ATOM 2228 N N . SER A 1 297 ? -0.497 -8.007 11.432 1.00 98.19 297 SER A N 1
ATOM 2229 C CA . SER A 1 297 ? 0.854 -7.647 11.874 1.00 98.19 297 SER A CA 1
ATOM 2230 C C . SER A 1 297 ? 1.830 -8.816 11.761 1.00 98.19 297 SER A C 1
ATOM 2232 O O . SER A 1 297 ? 2.903 -8.657 11.185 1.00 98.19 297 SER A O 1
ATOM 2234 N N . ALA A 1 298 ? 1.453 -10.009 12.232 1.00 98.06 298 ALA A N 1
ATOM 2235 C CA . ALA A 1 298 ? 2.309 -11.194 12.151 1.00 98.06 298 ALA A CA 1
ATOM 2236 C C . ALA A 1 298 ? 2.651 -11.542 10.696 1.00 98.06 298 ALA A C 1
ATOM 2238 O O . ALA A 1 298 ? 3.822 -11.701 10.349 1.00 98.06 298 ALA A O 1
ATOM 2239 N N . MET A 1 299 ? 1.637 -11.597 9.826 1.00 98.25 299 MET A N 1
ATOM 2240 C CA . MET A 1 299 ? 1.827 -11.910 8.410 1.00 98.25 299 MET A CA 1
ATOM 2241 C C . MET A 1 299 ? 2.697 -10.866 7.706 1.00 98.25 299 MET A C 1
ATOM 2243 O O . MET A 1 299 ? 3.541 -11.217 6.882 1.00 98.25 299 MET A O 1
ATOM 2247 N N . LYS A 1 300 ? 2.548 -9.585 8.058 1.00 97.00 300 LYS A N 1
ATOM 2248 C CA . LYS A 1 300 ? 3.400 -8.521 7.523 1.00 97.00 300 LYS A CA 1
ATOM 2249 C C . LYS A 1 300 ? 4.873 -8.744 7.866 1.00 97.00 300 LYS A C 1
ATOM 2251 O O . LYS A 1 300 ? 5.710 -8.605 6.975 1.00 97.00 300 LYS A O 1
ATOM 2256 N N . LEU A 1 301 ? 5.185 -9.104 9.113 1.00 96.50 301 LEU A N 1
ATOM 2257 C CA . LEU A 1 301 ? 6.559 -9.390 9.535 1.00 96.50 301 LEU A CA 1
ATOM 2258 C C . LEU A 1 301 ? 7.117 -10.618 8.806 1.00 96.50 301 LEU A C 1
ATOM 2260 O O . LEU A 1 301 ? 8.203 -10.534 8.239 1.00 96.50 301 LEU A O 1
ATOM 2264 N N . VAL A 1 302 ? 6.343 -11.708 8.719 1.00 96.81 302 VAL A N 1
ATOM 2265 C CA . VAL A 1 302 ? 6.722 -12.911 7.950 1.00 96.81 302 VAL A CA 1
ATOM 2266 C C . VAL A 1 302 ? 7.050 -12.558 6.496 1.00 96.81 302 VAL A C 1
ATOM 2268 O O . VAL A 1 302 ? 8.113 -12.923 5.994 1.00 96.81 302 VAL A O 1
ATOM 2271 N N . ASN A 1 303 ? 6.175 -11.804 5.822 1.00 95.38 303 ASN A N 1
ATOM 2272 C CA . ASN A 1 303 ? 6.401 -11.366 4.445 1.00 95.38 303 ASN A CA 1
ATOM 2273 C C . ASN A 1 303 ? 7.675 -10.522 4.316 1.00 95.38 303 ASN A C 1
ATOM 2275 O O . ASN A 1 303 ? 8.443 -10.706 3.375 1.00 95.38 303 ASN A O 1
ATOM 2279 N N . ASN A 1 304 ? 7.888 -9.575 5.230 1.00 92.94 304 ASN A N 1
ATOM 2280 C CA . ASN A 1 304 ? 8.993 -8.631 5.124 1.00 92.94 304 ASN A CA 1
ATOM 2281 C C . ASN A 1 304 ? 10.355 -9.257 5.447 1.00 92.94 304 ASN A C 1
ATOM 2283 O O . ASN A 1 304 ? 11.321 -8.874 4.794 1.00 92.94 304 ASN A O 1
ATOM 2287 N N . ILE A 1 305 ? 10.432 -10.252 6.342 1.00 94.62 305 ILE A N 1
ATOM 2288 C CA . ILE A 1 305 ? 11.651 -11.062 6.525 1.00 94.62 305 ILE A CA 1
ATOM 2289 C C . ILE A 1 305 ? 12.085 -11.656 5.181 1.00 94.62 305 ILE A C 1
ATOM 2291 O O . ILE A 1 305 ? 13.210 -11.440 4.737 1.00 94.62 305 ILE A O 1
ATOM 2295 N N . ILE A 1 306 ? 11.167 -12.355 4.505 1.00 94.62 306 ILE A N 1
ATOM 2296 C CA . ILE A 1 306 ? 11.452 -13.022 3.229 1.00 94.62 306 ILE A CA 1
ATOM 2297 C C . ILE A 1 306 ? 11.791 -11.992 2.147 1.00 94.62 306 ILE A C 1
ATOM 2299 O O . ILE A 1 306 ? 12.790 -12.132 1.445 1.00 94.62 306 ILE A O 1
ATOM 2303 N N . ALA A 1 307 ? 10.964 -10.954 2.007 1.00 90.50 307 ALA A N 1
ATOM 2304 C CA . ALA A 1 307 ? 11.097 -9.977 0.934 1.00 90.50 307 ALA A CA 1
ATOM 2305 C C . ALA A 1 307 ? 12.400 -9.172 1.024 1.00 90.50 307 ALA A C 1
ATOM 2307 O O . ALA A 1 307 ? 13.030 -8.935 -0.005 1.00 90.50 307 ALA A O 1
ATOM 2308 N N . LEU A 1 308 ? 12.805 -8.758 2.229 1.00 89.50 308 LEU A N 1
ATOM 2309 C CA . LEU A 1 308 ? 14.011 -7.954 2.418 1.00 89.50 308 LEU A CA 1
ATOM 2310 C C . LEU A 1 308 ? 15.276 -8.802 2.277 1.00 89.50 308 LEU A C 1
ATOM 2312 O O . LEU A 1 308 ? 16.177 -8.392 1.550 1.00 89.50 308 LEU A O 1
ATOM 2316 N N . ALA A 1 309 ? 15.311 -10.005 2.862 1.00 91.81 309 ALA A N 1
ATOM 2317 C CA . ALA A 1 309 ? 16.438 -10.921 2.689 1.00 91.81 309 ALA A CA 1
ATOM 2318 C C . ALA A 1 309 ? 16.648 -11.284 1.209 1.00 91.81 309 ALA A C 1
ATOM 2320 O O . ALA A 1 309 ? 17.749 -11.144 0.680 1.00 91.81 309 ALA A O 1
ATOM 2321 N N . ALA A 1 310 ? 15.578 -11.670 0.505 1.00 92.50 310 ALA A N 1
ATOM 2322 C CA . ALA A 1 310 ? 15.658 -11.982 -0.920 1.00 92.50 310 ALA A CA 1
ATOM 2323 C C . ALA A 1 310 ? 16.024 -10.755 -1.771 1.00 92.50 310 ALA A C 1
ATOM 2325 O O . ALA A 1 310 ? 16.740 -10.892 -2.758 1.00 92.50 310 ALA A O 1
ATOM 2326 N N . GLY A 1 311 ? 15.539 -9.563 -1.407 1.00 89.38 311 GLY A N 1
ATOM 2327 C CA . GLY A 1 311 ? 15.807 -8.325 -2.137 1.00 89.38 311 GLY A CA 1
ATOM 2328 C C . GLY A 1 311 ? 17.280 -7.918 -2.105 1.00 89.38 311 GLY A C 1
ATOM 2329 O O . GLY A 1 311 ? 17.835 -7.601 -3.153 1.00 89.38 311 GLY A O 1
ATOM 2330 N N . VAL A 1 312 ? 17.914 -7.971 -0.930 1.00 88.12 312 VAL A N 1
ATOM 2331 C CA . VAL A 1 312 ? 19.343 -7.646 -0.763 1.00 88.12 312 VAL A CA 1
ATOM 2332 C C . VAL A 1 312 ? 20.209 -8.619 -1.561 1.00 88.12 312 VAL A C 1
ATOM 2334 O O . VAL A 1 312 ? 20.990 -8.189 -2.406 1.00 88.12 312 VAL A O 1
ATOM 2337 N N . VAL A 1 313 ? 19.975 -9.925 -1.400 1.00 92.00 313 VAL A N 1
ATOM 2338 C CA . VAL A 1 313 ? 20.705 -10.966 -2.144 1.00 92.00 313 VAL A CA 1
ATOM 2339 C C . VAL A 1 313 ? 20.505 -10.820 -3.656 1.00 92.00 313 VAL A C 1
ATOM 2341 O O . VAL A 1 313 ? 21.445 -10.987 -4.430 1.00 92.00 313 VAL A O 1
ATOM 2344 N N . ALA A 1 314 ? 19.291 -10.486 -4.105 1.00 92.81 314 ALA A N 1
ATOM 2345 C CA . ALA A 1 314 ? 19.015 -10.282 -5.523 1.00 92.81 314 ALA A CA 1
ATOM 2346 C C . ALA A 1 314 ? 19.764 -9.070 -6.096 1.00 92.81 314 ALA A C 1
ATOM 2348 O O . ALA A 1 314 ? 20.228 -9.145 -7.230 1.00 92.81 314 ALA A O 1
ATOM 2349 N N . LEU A 1 315 ? 19.903 -7.973 -5.345 1.00 90.62 315 LEU A N 1
ATOM 2350 C CA . LEU A 1 315 ? 20.679 -6.807 -5.783 1.00 90.62 315 LEU A CA 1
ATOM 2351 C C . LEU A 1 315 ? 22.155 -7.160 -5.989 1.00 90.62 315 LEU A C 1
ATOM 2353 O O . LEU A 1 315 ? 22.705 -6.845 -7.042 1.00 90.62 315 LEU A O 1
ATOM 2357 N N . GLU A 1 316 ? 22.764 -7.854 -5.029 1.00 91.38 316 GLU A N 1
ATOM 2358 C CA . GLU A 1 316 ? 24.162 -8.297 -5.105 1.00 91.38 316 GLU A CA 1
ATOM 2359 C C . GLU A 1 316 ? 24.387 -9.283 -6.257 1.00 91.38 316 GLU A C 1
ATOM 2361 O O . GLU A 1 316 ? 25.316 -9.125 -7.049 1.00 91.38 316 GLU A O 1
ATOM 2366 N N . ALA A 1 317 ? 23.504 -10.276 -6.403 1.00 95.19 317 ALA A N 1
ATOM 2367 C CA . ALA A 1 317 ? 23.592 -11.262 -7.477 1.00 95.19 317 ALA A CA 1
ATOM 2368 C C . ALA A 1 317 ? 23.449 -10.618 -8.867 1.00 95.19 317 ALA A C 1
ATOM 2370 O O . ALA A 1 317 ? 24.157 -10.993 -9.805 1.00 95.19 317 ALA A O 1
ATOM 2371 N N . MET A 1 318 ? 22.556 -9.632 -9.002 1.00 94.88 318 MET A N 1
ATOM 2372 C CA . MET A 1 318 ? 22.398 -8.872 -10.241 1.00 94.88 318 MET A CA 1
ATOM 2373 C C . MET A 1 318 ? 23.626 -7.989 -10.515 1.00 94.88 318 MET A C 1
ATOM 2375 O O . MET A 1 318 ? 24.068 -7.928 -11.660 1.00 94.88 318 MET A O 1
ATOM 2379 N N . ASP A 1 319 ? 24.217 -7.346 -9.498 1.00 93.81 319 ASP A N 1
ATOM 2380 C CA . ASP A 1 319 ? 25.458 -6.570 -9.663 1.00 93.81 319 ASP A CA 1
ATOM 2381 C C . ASP A 1 319 ? 26.625 -7.458 -10.116 1.00 93.81 319 ASP A C 1
ATOM 2383 O O . ASP A 1 319 ? 27.326 -7.122 -11.074 1.00 93.81 319 ASP A O 1
ATOM 2387 N N . LEU A 1 320 ? 26.787 -8.631 -9.493 1.00 95.62 320 LEU A N 1
ATOM 2388 C CA . LEU A 1 320 ? 27.770 -9.643 -9.886 1.00 95.62 320 LEU A CA 1
ATOM 2389 C C . LEU A 1 320 ? 27.612 -10.020 -11.359 1.00 95.62 320 LEU A C 1
ATOM 2391 O O . LEU A 1 320 ? 28.592 -10.024 -12.105 1.00 95.62 320 LEU A O 1
ATOM 2395 N N . GLY A 1 321 ? 26.385 -10.311 -11.793 1.00 95.62 321 GLY A N 1
ATOM 2396 C CA . GLY A 1 321 ? 26.113 -10.669 -13.179 1.00 95.62 321 GLY A CA 1
ATOM 2397 C C . GLY A 1 321 ? 26.441 -9.536 -14.154 1.00 95.62 321 GLY A C 1
ATOM 2398 O O . GLY A 1 321 ? 27.087 -9.782 -15.173 1.00 95.62 321 GLY A O 1
ATOM 2399 N N . CYS A 1 322 ? 26.101 -8.288 -13.816 1.00 94.19 322 CYS A N 1
ATOM 2400 C CA . CYS A 1 322 ? 26.489 -7.125 -14.616 1.00 94.19 322 CYS A CA 1
ATOM 2401 C C . CYS A 1 322 ? 28.018 -6.992 -14.724 1.00 94.19 322 CYS A C 1
ATOM 2403 O O . CYS A 1 322 ? 28.537 -6.767 -15.816 1.00 94.19 322 CYS A O 1
ATOM 2405 N N . ARG A 1 323 ? 28.764 -7.206 -13.627 1.00 93.06 323 ARG A N 1
ATOM 2406 C CA . ARG A 1 323 ? 30.244 -7.192 -13.632 1.00 93.06 323 ARG A CA 1
ATOM 2407 C C . ARG A 1 323 ? 30.841 -8.321 -14.470 1.00 93.06 323 ARG A C 1
ATOM 2409 O O . ARG A 1 323 ? 31.913 -8.151 -15.041 1.00 93.06 323 ARG A O 1
ATOM 2416 N N . ALA A 1 324 ? 30.138 -9.445 -14.574 1.00 95.88 324 ALA A N 1
ATOM 2417 C CA . ALA A 1 324 ? 30.484 -10.549 -15.463 1.00 95.88 324 ALA A CA 1
ATOM 2418 C C . ALA A 1 324 ? 30.088 -10.299 -16.936 1.00 95.88 324 ALA A C 1
ATOM 2420 O O . ALA A 1 324 ? 30.309 -11.164 -17.782 1.00 95.88 324 ALA A O 1
ATOM 2421 N N . GLY A 1 325 ? 29.516 -9.133 -17.260 1.00 94.38 325 GLY A N 1
ATOM 2422 C CA . GLY A 1 325 ? 29.130 -8.743 -18.618 1.00 94.38 325 GLY A CA 1
ATOM 2423 C C . GLY A 1 325 ? 27.713 -9.152 -19.027 1.00 94.38 325 GLY A C 1
ATOM 2424 O O . GLY A 1 325 ? 27.381 -9.078 -20.210 1.00 94.38 325 GLY A O 1
ATOM 2425 N N . LEU A 1 326 ? 26.870 -9.587 -18.085 1.00 94.94 326 LEU A N 1
ATOM 2426 C CA . LEU A 1 326 ? 25.480 -9.940 -18.370 1.00 94.94 326 LEU A CA 1
ATOM 2427 C C . LEU A 1 326 ? 24.582 -8.701 -18.430 1.00 94.94 326 LEU A C 1
ATOM 2429 O O . LEU A 1 326 ? 24.733 -7.744 -17.674 1.00 94.94 326 LEU A O 1
ATOM 2433 N N . ASP A 1 327 ? 23.595 -8.747 -19.321 1.00 91.94 327 ASP A N 1
ATOM 2434 C CA . ASP A 1 327 ? 22.562 -7.723 -19.408 1.00 91.94 327 ASP A CA 1
ATOM 2435 C C . ASP A 1 327 ? 21.505 -7.921 -18.300 1.00 91.94 327 ASP A C 1
ATOM 2437 O O . ASP A 1 327 ? 20.940 -9.014 -18.194 1.00 91.94 327 ASP A O 1
ATOM 2441 N N . PRO A 1 328 ? 21.187 -6.895 -17.490 1.00 92.75 328 PRO A N 1
ATOM 2442 C CA . PRO A 1 328 ? 20.263 -7.042 -16.370 1.00 92.75 328 PRO A CA 1
ATOM 2443 C C . PRO A 1 328 ? 18.808 -7.308 -16.778 1.00 92.75 328 PRO A C 1
ATOM 2445 O O . PRO A 1 328 ? 18.085 -7.964 -16.029 1.00 92.75 328 PRO A O 1
ATOM 2448 N N . ASP A 1 329 ? 18.368 -6.879 -17.964 1.00 89.56 329 ASP A N 1
ATOM 2449 C CA . ASP A 1 329 ? 17.038 -7.225 -18.476 1.00 89.56 329 ASP A CA 1
ATOM 2450 C C . ASP A 1 329 ? 16.967 -8.708 -18.862 1.00 89.56 329 ASP A C 1
ATOM 2452 O O . ASP A 1 329 ? 15.985 -9.386 -18.543 1.00 89.56 329 ASP A O 1
ATOM 2456 N N . ILE A 1 330 ? 18.032 -9.236 -19.473 1.00 90.81 330 ILE A N 1
ATOM 2457 C CA . ILE A 1 330 ? 18.153 -10.670 -19.771 1.00 90.81 330 ILE A CA 1
ATOM 2458 C C . ILE A 1 330 ? 18.229 -11.483 -18.472 1.00 90.81 330 ILE A C 1
ATOM 2460 O O . ILE A 1 330 ? 17.510 -12.474 -18.336 1.00 90.81 330 ILE A O 1
ATOM 2464 N N . MET A 1 331 ? 19.043 -11.055 -17.500 1.00 94.88 331 MET A N 1
ATOM 2465 C CA . MET A 1 331 ? 19.168 -11.736 -16.205 1.00 94.88 331 MET A CA 1
ATOM 2466 C C . MET A 1 331 ? 17.832 -11.829 -15.477 1.00 94.88 331 MET A C 1
ATOM 2468 O O . MET A 1 331 ? 17.454 -12.915 -15.040 1.00 94.88 331 MET A O 1
ATOM 2472 N N . ALA A 1 332 ? 17.086 -10.724 -15.388 1.00 93.00 332 ALA A N 1
ATOM 2473 C CA . ALA A 1 332 ? 15.762 -10.734 -14.780 1.00 93.00 332 ALA A CA 1
ATOM 2474 C C . ALA A 1 332 ? 14.825 -11.730 -15.484 1.00 93.00 332 ALA A C 1
ATOM 2476 O O . ALA A 1 332 ? 14.097 -12.461 -14.813 1.00 93.00 332 ALA A O 1
ATOM 2477 N N . GLY A 1 333 ? 14.874 -11.806 -16.819 1.00 88.81 333 GLY A N 1
ATOM 2478 C CA . GLY A 1 333 ? 14.142 -12.804 -17.601 1.00 88.81 333 GLY A CA 1
ATOM 2479 C C . GLY A 1 333 ? 14.499 -14.243 -17.216 1.00 88.81 333 GLY A C 1
ATOM 2480 O O . GLY A 1 333 ? 13.610 -15.017 -16.875 1.00 88.81 333 GLY A O 1
ATOM 2481 N N . VAL A 1 334 ? 15.791 -14.586 -17.197 1.00 93.62 334 VAL A N 1
ATOM 2482 C CA . VAL A 1 334 ? 16.268 -15.936 -16.841 1.00 93.62 334 VAL A CA 1
ATOM 2483 C C . VAL A 1 334 ? 15.899 -16.302 -15.403 1.00 93.62 334 VAL A C 1
ATOM 2485 O O . VAL A 1 334 ? 15.379 -17.390 -15.158 1.00 93.62 334 VAL A O 1
ATOM 2488 N N . ILE A 1 335 ? 16.124 -15.393 -14.449 1.00 95.88 335 ILE A N 1
ATOM 2489 C CA . ILE A 1 335 ? 15.823 -15.619 -13.030 1.00 95.88 335 ILE A CA 1
ATOM 2490 C C . ILE A 1 335 ? 14.326 -15.874 -12.824 1.00 95.88 335 ILE A C 1
ATOM 2492 O O . ILE A 1 335 ? 13.961 -16.737 -12.028 1.00 95.88 335 ILE A O 1
ATOM 2496 N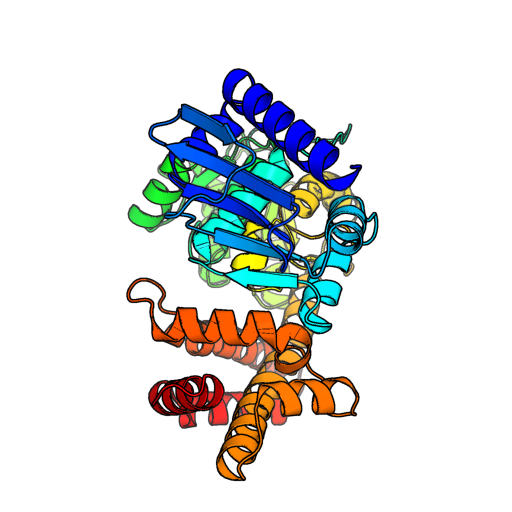 N . ASN A 1 336 ? 13.460 -15.163 -13.549 1.00 92.38 336 ASN A N 1
ATOM 2497 C CA . ASN A 1 336 ? 12.009 -15.309 -13.433 1.00 92.38 336 ASN A CA 1
ATOM 2498 C C . ASN A 1 336 ? 11.461 -16.638 -13.962 1.00 92.38 336 ASN A C 1
ATOM 2500 O O . ASN A 1 336 ? 10.376 -17.037 -13.539 1.00 92.38 336 ASN A O 1
ATOM 2504 N N . GLU A 1 337 ? 12.203 -17.309 -14.840 1.00 91.94 337 GLU A N 1
ATOM 2505 C CA . GLU A 1 337 ? 11.900 -18.656 -15.339 1.00 91.94 337 GLU A CA 1
ATOM 2506 C C . GLU A 1 337 ? 12.684 -19.747 -14.582 1.00 91.94 337 GLU A C 1
ATOM 2508 O O . GLU A 1 337 ? 12.632 -20.924 -14.934 1.00 91.94 337 GLU A O 1
ATOM 2513 N N . SER A 1 338 ? 13.413 -19.365 -13.529 1.00 94.69 338 SER A N 1
ATOM 2514 C CA . SER A 1 338 ? 14.289 -20.242 -12.746 1.00 94.69 338 SER A CA 1
ATOM 2515 C C . SER A 1 338 ? 13.950 -20.198 -11.250 1.00 94.69 338 SER A C 1
ATOM 2517 O O . SER A 1 338 ? 13.093 -19.442 -10.790 1.00 94.69 338 SER A O 1
ATOM 2519 N N . SER A 1 339 ? 14.651 -21.002 -10.447 1.00 95.12 339 SER A N 1
ATOM 2520 C CA . SER A 1 339 ? 14.441 -21.096 -8.992 1.00 95.12 339 SER A CA 1
ATOM 2521 C C . SER A 1 339 ? 14.811 -19.831 -8.206 1.00 95.12 339 SER A C 1
ATOM 2523 O O . SER A 1 339 ? 14.408 -19.698 -7.055 1.00 95.12 339 SER A O 1
ATOM 2525 N N . GLY A 1 340 ? 15.549 -18.892 -8.808 1.00 93.62 340 GLY A N 1
ATOM 2526 C CA . GLY A 1 340 ? 15.936 -17.625 -8.175 1.00 93.62 340 GLY A CA 1
ATOM 2527 C C . GLY A 1 340 ? 14.847 -16.544 -8.175 1.00 93.62 340 GLY A C 1
ATOM 2528 O O . GLY A 1 340 ? 15.078 -15.447 -7.656 1.00 93.62 340 GLY A O 1
ATOM 2529 N N . LYS A 1 341 ? 13.682 -16.808 -8.786 1.00 94.44 341 LYS A N 1
ATOM 2530 C CA . LYS A 1 341 ? 12.578 -15.850 -8.903 1.00 94.44 341 LYS A CA 1
ATOM 2531 C C . LYS A 1 341 ? 12.210 -15.236 -7.551 1.00 94.44 341 LYS A C 1
ATOM 2533 O O . LYS A 1 341 ? 11.917 -15.938 -6.588 1.00 94.44 341 LYS A O 1
ATOM 2538 N N . ASN A 1 342 ? 12.131 -13.909 -7.508 1.00 91.31 342 ASN A N 1
ATOM 2539 C CA . ASN A 1 342 ? 11.701 -13.161 -6.330 1.00 91.31 342 ASN A CA 1
ATOM 2540 C C . ASN A 1 342 ? 10.996 -11.856 -6.742 1.00 91.31 342 ASN A C 1
ATOM 2542 O O . ASN A 1 342 ? 10.857 -11.561 -7.927 1.00 91.31 342 ASN A O 1
ATOM 2546 N N . PHE A 1 343 ? 10.515 -11.074 -5.769 1.00 86.31 343 PHE A N 1
ATOM 2547 C CA . PHE A 1 343 ? 9.758 -9.846 -6.045 1.00 86.31 343 PHE A CA 1
ATOM 2548 C C . PHE A 1 343 ? 10.543 -8.833 -6.892 1.00 86.31 343 PHE A C 1
ATOM 2550 O O . PHE A 1 343 ? 9.972 -8.230 -7.801 1.00 86.31 343 PHE A O 1
ATOM 2557 N N . LEU A 1 344 ? 11.839 -8.663 -6.614 1.00 87.31 344 LEU A N 1
ATOM 2558 C CA . LEU A 1 344 ? 12.688 -7.679 -7.282 1.00 87.31 344 LEU A CA 1
ATOM 2559 C C . LEU A 1 344 ? 12.807 -7.980 -8.780 1.00 87.31 344 LEU A C 1
ATOM 2561 O O . LEU A 1 344 ? 12.650 -7.074 -9.603 1.00 87.31 344 LEU A O 1
ATOM 2565 N N . THR A 1 345 ? 13.033 -9.247 -9.131 1.00 89.44 345 THR A N 1
ATOM 2566 C CA . THR A 1 345 ? 13.179 -9.697 -10.521 1.00 89.44 345 THR A CA 1
ATOM 2567 C C . THR A 1 345 ? 11.837 -9.884 -11.225 1.00 89.44 345 THR A C 1
ATOM 2569 O O . THR A 1 345 ? 11.699 -9.483 -12.381 1.00 89.44 345 THR A O 1
ATOM 2572 N N . ASP A 1 346 ? 10.795 -10.387 -10.555 1.00 87.19 346 ASP A N 1
ATOM 2573 C CA . ASP A 1 346 ? 9.478 -10.569 -11.189 1.00 87.19 346 ASP A CA 1
ATOM 2574 C C . ASP A 1 346 ? 8.826 -9.228 -11.544 1.00 87.19 346 ASP A C 1
ATOM 2576 O O . ASP A 1 346 ? 8.077 -9.125 -12.519 1.00 87.19 346 ASP A O 1
ATOM 2580 N N . GLN A 1 347 ? 9.136 -8.185 -10.778 1.00 81.12 347 GLN A N 1
ATOM 2581 C CA . GLN A 1 347 ? 8.674 -6.823 -11.012 1.00 81.12 347 GLN A CA 1
ATOM 2582 C C . GLN A 1 347 ? 9.757 -5.953 -11.658 1.00 81.12 347 GLN A C 1
ATOM 2584 O O . GLN A 1 347 ? 9.702 -4.736 -11.524 1.00 81.12 347 GLN A O 1
ATOM 2589 N N . TRP A 1 348 ? 10.713 -6.540 -12.391 1.00 87.00 348 TRP A N 1
ATOM 2590 C CA . TRP A 1 348 ? 11.907 -5.844 -12.888 1.00 87.00 348 TRP A CA 1
ATOM 2591 C C . TRP A 1 348 ? 11.664 -4.472 -13.548 1.00 87.00 348 TRP A C 1
ATOM 2593 O O . TRP A 1 348 ? 12.351 -3.520 -13.179 1.00 87.00 348 TRP A O 1
ATOM 2603 N N . PRO A 1 349 ? 10.657 -4.277 -14.427 1.00 80.06 349 PRO A N 1
ATOM 2604 C CA . PRO A 1 349 ? 10.358 -2.943 -14.955 1.00 80.06 349 PRO A CA 1
ATOM 2605 C C . PRO A 1 349 ? 9.986 -1.922 -13.867 1.00 80.06 349 PRO A C 1
ATOM 2607 O O . PRO A 1 349 ? 10.431 -0.778 -13.908 1.00 80.06 349 PRO A O 1
ATOM 2610 N N . VAL A 1 350 ? 9.197 -2.340 -12.872 1.00 76.31 350 VAL A N 1
ATOM 2611 C CA . VAL A 1 350 ? 8.821 -1.508 -11.718 1.00 76.31 350 VAL A CA 1
ATOM 2612 C C . VAL A 1 350 ? 10.028 -1.286 -10.812 1.00 76.31 350 VAL A C 1
ATOM 2614 O O . VAL A 1 350 ? 10.233 -0.173 -10.344 1.00 76.31 350 VAL A O 1
ATOM 2617 N N . THR A 1 351 ? 10.849 -2.311 -10.596 1.00 83.06 351 THR A N 1
ATOM 2618 C CA . THR A 1 351 ? 12.091 -2.230 -9.825 1.00 83.06 351 THR A CA 1
ATOM 2619 C C . THR A 1 351 ? 13.051 -1.202 -10.420 1.00 83.06 351 THR A C 1
ATOM 2621 O O . THR A 1 351 ? 13.471 -0.300 -9.700 1.00 83.06 351 THR A O 1
ATOM 2624 N N . LYS A 1 352 ? 13.344 -1.271 -11.727 1.00 84.25 352 LYS A N 1
ATOM 2625 C CA . LYS A 1 352 ? 14.189 -0.279 -12.416 1.00 84.25 352 LYS A CA 1
ATOM 2626 C C . LYS A 1 352 ? 13.635 1.130 -12.248 1.00 84.25 352 LYS A C 1
ATOM 2628 O O . LYS A 1 352 ? 14.359 2.043 -11.873 1.00 84.25 352 LYS A O 1
ATOM 2633 N N . MET A 1 353 ? 12.334 1.289 -12.456 1.00 75.44 353 MET A N 1
ATOM 2634 C CA . MET A 1 353 ? 11.659 2.573 -12.300 1.00 75.44 353 MET A CA 1
ATOM 2635 C C . MET A 1 353 ? 11.760 3.115 -10.866 1.00 75.44 353 MET A C 1
ATOM 2637 O O . MET A 1 353 ? 12.013 4.302 -10.676 1.00 75.44 353 MET A O 1
ATOM 2641 N N . LEU A 1 354 ? 11.621 2.257 -9.850 1.00 76.25 354 LEU A N 1
ATOM 2642 C CA . LEU A 1 354 ? 11.854 2.642 -8.460 1.00 76.25 354 LEU A CA 1
ATOM 2643 C C . LEU A 1 354 ? 13.310 3.070 -8.258 1.00 76.25 354 LEU A C 1
ATOM 2645 O O . LEU A 1 354 ? 13.526 4.152 -7.728 1.00 76.25 354 LEU A O 1
ATOM 2649 N N . MET A 1 355 ? 14.297 2.300 -8.725 1.00 81.88 355 MET A N 1
ATOM 2650 C CA . MET A 1 355 ? 15.719 2.669 -8.636 1.00 81.88 355 MET A CA 1
ATOM 2651 C C . MET A 1 355 ? 16.003 4.036 -9.267 1.00 81.88 355 MET A C 1
ATOM 2653 O O . MET A 1 355 ? 16.692 4.858 -8.670 1.00 81.88 355 MET A O 1
ATOM 2657 N N . GLU A 1 356 ? 15.427 4.330 -10.435 1.00 78.81 356 GLU A N 1
ATOM 2658 C CA . GLU A 1 356 ? 15.572 5.638 -11.077 1.00 78.81 356 GLU A CA 1
ATOM 2659 C C . GLU A 1 356 ? 15.006 6.772 -10.226 1.00 78.81 356 GLU A C 1
ATOM 2661 O O . GLU A 1 356 ? 15.643 7.817 -10.099 1.00 78.81 356 GLU A O 1
ATOM 2666 N N . MET A 1 357 ? 13.842 6.568 -9.606 1.00 72.12 357 MET A N 1
ATOM 2667 C CA . MET A 1 357 ? 13.292 7.537 -8.657 1.00 72.12 357 MET A CA 1
ATOM 2668 C C . MET A 1 357 ? 14.225 7.730 -7.458 1.00 72.12 357 MET A C 1
ATOM 2670 O O . MET A 1 357 ? 14.491 8.865 -7.074 1.00 72.12 357 MET A O 1
ATOM 2674 N N . MET A 1 358 ? 14.761 6.642 -6.897 1.00 75.38 358 MET A N 1
ATOM 2675 C CA . MET A 1 358 ? 15.683 6.697 -5.756 1.00 75.38 358 MET A CA 1
ATOM 2676 C C . MET A 1 358 ? 16.987 7.441 -6.079 1.00 75.38 358 MET A C 1
ATOM 2678 O O . MET A 1 358 ? 17.574 8.054 -5.188 1.00 75.38 358 MET A O 1
ATOM 2682 N N . LEU A 1 359 ? 17.446 7.393 -7.334 1.00 77.25 359 LEU A N 1
ATOM 2683 C CA . LEU A 1 359 ? 18.645 8.100 -7.789 1.00 77.25 359 LEU A CA 1
ATOM 2684 C C . LEU A 1 359 ? 18.394 9.580 -8.115 1.00 77.25 359 LEU A C 1
ATOM 2686 O O . LEU A 1 359 ? 19.299 10.390 -7.924 1.00 77.25 359 LEU A O 1
ATOM 2690 N N . ASN A 1 360 ? 17.205 9.925 -8.621 1.00 71.00 360 ASN A N 1
ATOM 2691 C CA . ASN A 1 360 ? 16.910 11.257 -9.164 1.00 71.00 360 ASN A CA 1
ATOM 2692 C C . ASN A 1 360 ? 16.236 12.219 -8.174 1.00 71.00 360 ASN A C 1
ATOM 2694 O O . ASN A 1 360 ? 16.226 13.426 -8.413 1.00 71.00 360 ASN A O 1
ATOM 2698 N N . ASP A 1 361 ? 15.612 11.718 -7.111 1.00 59.91 361 ASP A N 1
ATOM 2699 C CA . ASP A 1 361 ? 14.759 12.546 -6.262 1.00 59.91 361 ASP A CA 1
ATOM 2700 C C . ASP A 1 361 ? 15.529 13.175 -5.083 1.00 59.91 361 ASP A C 1
ATOM 2702 O O . ASP A 1 361 ? 16.270 12.511 -4.360 1.00 59.91 361 ASP A O 1
ATOM 2706 N N . THR A 1 362 ? 15.327 14.481 -4.886 1.00 50.81 362 THR A N 1
ATOM 2707 C CA . THR A 1 362 ? 15.830 15.278 -3.752 1.00 50.81 362 THR A CA 1
ATOM 2708 C C . THR A 1 362 ? 14.782 15.458 -2.645 1.00 50.81 362 THR A C 1
ATOM 2710 O O . THR A 1 362 ? 15.088 16.020 -1.595 1.00 50.81 362 THR A O 1
ATOM 2713 N N . LYS A 1 363 ? 13.539 14.998 -2.863 1.00 47.12 363 LYS A N 1
ATOM 2714 C CA . LYS A 1 363 ? 12.405 15.090 -1.921 1.00 47.12 363 LYS A CA 1
ATOM 2715 C C . LYS A 1 363 ? 11.948 13.735 -1.379 1.00 47.12 363 LYS A C 1
ATOM 2717 O O . LYS A 1 363 ? 11.305 13.687 -0.333 1.00 47.12 363 LYS A O 1
ATOM 2722 N N . TYR A 1 364 ? 12.274 12.645 -2.067 1.00 48.00 364 TYR A N 1
ATOM 2723 C CA . TYR A 1 364 ? 12.166 11.283 -1.550 1.00 48.00 364 TYR A CA 1
ATOM 2724 C C . TYR A 1 364 ? 13.427 10.977 -0.746 1.00 48.00 364 TYR A C 1
ATOM 2726 O O . TYR A 1 364 ? 14.516 10.901 -1.309 1.00 48.00 364 TYR A O 1
ATOM 2734 N N . ASN A 1 365 ? 13.299 10.680 0.542 1.00 53.47 365 ASN A N 1
ATOM 2735 C CA . ASN A 1 365 ? 14.391 10.053 1.279 1.00 53.47 365 ASN A CA 1
ATOM 2736 C C . ASN A 1 365 ? 14.499 8.558 0.927 1.00 53.47 365 ASN A C 1
ATOM 2738 O O . ASN A 1 365 ? 14.707 7.738 1.796 1.00 53.47 365 ASN A O 1
ATOM 2742 N N . ALA A 1 366 ? 14.309 8.153 -0.331 1.00 48.94 366 ALA A N 1
ATOM 2743 C CA . ALA A 1 366 ? 14.148 6.744 -0.706 1.00 48.94 366 ALA A CA 1
ATOM 2744 C C . ALA A 1 366 ? 15.302 5.846 -0.229 1.00 48.94 366 ALA A C 1
ATOM 2746 O O . ALA A 1 366 ? 15.082 4.694 0.139 1.00 48.94 366 ALA A O 1
ATOM 2747 N N . LYS A 1 367 ? 16.508 6.431 -0.201 1.00 53.44 367 LYS A N 1
ATOM 2748 C CA . LYS A 1 367 ? 17.698 5.895 0.461 1.00 53.44 367 LYS A CA 1
ATOM 2749 C C . LYS A 1 367 ? 17.369 5.556 1.915 1.00 53.44 367 LYS A C 1
ATOM 2751 O O . LYS A 1 367 ? 17.316 4.385 2.266 1.00 53.44 367 LYS A O 1
ATOM 2756 N N . ASP A 1 368 ? 17.016 6.551 2.717 1.00 53.91 368 ASP A N 1
ATOM 2757 C CA . ASP A 1 368 ? 16.542 6.348 4.082 1.00 53.91 368 ASP A CA 1
ATOM 2758 C C . ASP A 1 368 ? 15.311 5.433 4.144 1.00 53.91 368 ASP A C 1
ATOM 2760 O O . ASP A 1 368 ? 15.215 4.672 5.082 1.00 53.91 368 ASP A O 1
ATOM 2764 N N . ALA A 1 369 ? 14.367 5.421 3.202 1.00 54.03 369 ALA A N 1
ATOM 2765 C CA . ALA A 1 369 ? 13.176 4.572 3.288 1.00 54.03 369 ALA A CA 1
ATOM 2766 C C . ALA A 1 369 ? 13.518 3.071 3.223 1.00 54.03 369 ALA A C 1
ATOM 2768 O O . ALA A 1 369 ? 12.972 2.297 4.011 1.00 54.03 369 ALA A O 1
ATOM 2769 N N . LEU A 1 370 ? 14.439 2.651 2.342 1.00 56.91 370 LEU A N 1
ATOM 2770 C CA . LEU A 1 370 ? 14.873 1.250 2.276 1.00 56.91 370 LEU A CA 1
ATOM 2771 C C . LEU A 1 370 ? 15.631 0.846 3.548 1.00 56.91 370 LEU A C 1
ATOM 2773 O O . LEU A 1 370 ? 15.313 -0.187 4.137 1.00 56.91 370 LEU A O 1
ATOM 2777 N N . PHE A 1 371 ? 16.564 1.689 4.005 1.00 61.25 371 PHE A N 1
ATOM 2778 C CA . PHE A 1 371 ? 17.340 1.435 5.220 1.00 61.25 371 PHE A CA 1
ATOM 2779 C C . PHE A 1 371 ? 16.466 1.563 6.477 1.00 61.25 371 PHE A C 1
ATOM 2781 O O . PHE A 1 371 ? 16.259 0.593 7.186 1.00 61.25 371 PHE A O 1
ATOM 2788 N N . THR A 1 372 ? 15.850 2.711 6.730 1.00 66.12 372 THR A N 1
ATOM 2789 C CA . THR A 1 372 ? 15.068 2.976 7.949 1.00 66.12 372 THR A CA 1
ATOM 2790 C C . THR A 1 372 ? 13.775 2.173 8.036 1.00 66.12 372 THR A C 1
ATOM 2792 O O . THR A 1 372 ? 13.480 1.650 9.102 1.00 66.12 372 THR A O 1
ATOM 2795 N N . THR A 1 373 ? 12.986 2.037 6.962 1.00 70.31 373 THR A N 1
ATOM 2796 C CA . THR A 1 373 ? 11.686 1.341 7.055 1.00 70.31 373 THR A CA 1
ATOM 2797 C C . THR A 1 373 ? 11.857 -0.170 6.936 1.00 70.31 373 THR A C 1
ATOM 2799 O O . THR A 1 373 ? 11.211 -0.916 7.670 1.00 70.31 373 THR A O 1
ATOM 2802 N N . GLY A 1 374 ? 12.751 -0.627 6.050 1.00 76.62 374 GLY A N 1
ATOM 2803 C CA . GLY A 1 374 ? 13.079 -2.044 5.906 1.00 76.62 374 GLY A CA 1
ATOM 2804 C C . GLY A 1 374 ? 13.719 -2.617 7.170 1.00 76.62 374 GLY A C 1
ATOM 2805 O O . GLY A 1 374 ? 13.208 -3.596 7.714 1.00 76.62 374 GLY A O 1
ATOM 2806 N N . ILE A 1 375 ? 14.773 -1.971 7.690 1.00 85.44 375 ILE A N 1
ATOM 2807 C CA . ILE A 1 375 ? 15.435 -2.412 8.928 1.00 85.44 375 ILE A CA 1
ATOM 2808 C C . ILE A 1 375 ? 14.454 -2.384 10.098 1.00 85.44 375 ILE A C 1
ATOM 2810 O O . ILE A 1 375 ? 14.376 -3.371 10.819 1.00 85.44 375 ILE A O 1
ATOM 2814 N N . LYS A 1 376 ? 13.634 -1.332 10.246 1.00 89.19 376 LYS A N 1
ATOM 2815 C CA . LYS A 1 376 ? 12.632 -1.259 11.325 1.00 89.19 376 LYS A CA 1
ATOM 2816 C C . LYS A 1 376 ? 11.706 -2.475 11.340 1.00 89.19 376 LYS A C 1
ATOM 2818 O O . LYS A 1 376 ? 11.386 -2.989 12.411 1.00 89.19 376 LYS A O 1
ATOM 2823 N N . ASP A 1 377 ? 11.257 -2.941 10.178 1.00 91.19 377 ASP A N 1
ATOM 2824 C CA . ASP A 1 377 ? 10.370 -4.103 10.095 1.00 91.19 377 ASP A CA 1
ATOM 2825 C C . ASP A 1 377 ? 11.105 -5.408 10.469 1.00 91.19 377 ASP A C 1
ATOM 2827 O O . ASP A 1 377 ? 10.533 -6.239 11.178 1.00 91.19 377 ASP A O 1
ATOM 2831 N N . LEU A 1 378 ? 12.378 -5.567 10.080 1.00 93.19 378 LEU A N 1
ATOM 2832 C CA . LEU A 1 378 ? 13.212 -6.704 10.502 1.00 93.19 378 LEU A CA 1
ATOM 2833 C C . LEU A 1 378 ? 13.549 -6.659 11.998 1.00 93.19 378 LEU A C 1
ATOM 2835 O O . LEU A 1 378 ? 13.473 -7.683 12.669 1.00 93.19 378 LEU A O 1
ATOM 2839 N N . GLU A 1 379 ? 13.858 -5.486 12.548 1.00 93.31 379 GLU A N 1
ATOM 2840 C CA . GLU A 1 379 ? 14.079 -5.285 13.983 1.00 93.31 379 GLU A CA 1
ATOM 2841 C C . GLU A 1 379 ? 12.811 -5.566 14.791 1.00 93.31 379 GLU A C 1
ATOM 2843 O O . GLU A 1 379 ? 12.872 -6.174 15.858 1.00 93.31 379 GLU A O 1
ATOM 2848 N N . THR A 1 380 ? 11.648 -5.147 14.283 1.00 94.31 380 THR A N 1
ATOM 2849 C CA . THR A 1 380 ? 10.347 -5.455 14.893 1.00 94.31 380 THR A CA 1
ATOM 2850 C C . THR A 1 380 ? 10.121 -6.965 14.917 1.00 94.31 380 THR A C 1
ATOM 2852 O O . THR A 1 380 ? 9.691 -7.506 15.935 1.00 94.31 380 THR A O 1
ATOM 2855 N N . ALA A 1 381 ? 10.451 -7.659 13.823 1.00 95.19 381 ALA A N 1
ATOM 2856 C CA . ALA A 1 381 ? 10.392 -9.113 13.765 1.00 95.19 381 ALA A CA 1
ATOM 2857 C C . ALA A 1 381 ? 11.378 -9.787 14.732 1.00 95.19 381 ALA A C 1
ATOM 2859 O O . ALA A 1 381 ? 10.978 -10.717 15.426 1.00 95.19 381 ALA A O 1
ATOM 2860 N N . GLY A 1 382 ? 12.620 -9.300 14.818 1.00 94.56 382 GLY A N 1
ATOM 2861 C CA . GLY A 1 382 ? 13.641 -9.794 15.747 1.00 94.56 382 GLY A CA 1
ATOM 2862 C C . GLY A 1 382 ? 13.206 -9.666 17.205 1.00 94.56 382 GLY A C 1
ATOM 2863 O O . GLY A 1 382 ? 13.121 -10.666 17.907 1.00 94.56 382 GLY A O 1
ATOM 2864 N N . LYS A 1 383 ? 12.785 -8.467 17.627 1.00 92.94 383 LYS A N 1
ATOM 2865 C CA . LYS A 1 383 ? 12.272 -8.226 18.990 1.00 92.94 383 LYS A CA 1
ATOM 2866 C C . LYS A 1 383 ? 11.070 -9.108 19.321 1.00 92.94 383 LYS A C 1
ATOM 2868 O O . LYS A 1 383 ? 10.943 -9.601 20.440 1.00 92.94 383 LYS A O 1
ATOM 2873 N N . TRP A 1 384 ? 10.159 -9.288 18.364 1.00 94.94 384 TRP A N 1
ATOM 2874 C CA . TRP A 1 384 ? 9.010 -10.165 18.563 1.00 94.94 384 TRP A CA 1
ATOM 2875 C C . TRP A 1 384 ? 9.433 -11.635 18.689 1.00 94.94 384 TRP A C 1
ATOM 2877 O O . TRP A 1 384 ? 8.905 -12.344 19.543 1.00 94.94 384 TRP A O 1
ATOM 2887 N N . ALA A 1 385 ? 10.403 -12.084 17.890 1.00 94.81 385 ALA A N 1
ATOM 2888 C CA . ALA A 1 385 ? 10.950 -13.433 17.955 1.00 94.81 385 ALA A CA 1
ATOM 2889 C C . ALA A 1 385 ? 11.648 -13.716 19.294 1.00 94.81 385 ALA A C 1
ATOM 2891 O O . ALA A 1 385 ? 11.350 -14.741 19.908 1.00 94.81 385 ALA A O 1
ATOM 2892 N N . ASP A 1 386 ? 12.462 -12.783 19.798 1.00 92.88 386 ASP A N 1
ATOM 2893 C CA . ASP A 1 386 ? 13.135 -12.897 21.100 1.00 92.88 386 ASP A CA 1
ATOM 2894 C C . ASP A 1 386 ? 12.121 -13.108 22.234 1.00 92.88 386 ASP A C 1
ATOM 2896 O O . ASP A 1 386 ? 12.234 -14.046 23.027 1.00 92.88 386 ASP A O 1
ATOM 2900 N N . ASN A 1 387 ? 11.049 -12.305 22.248 1.00 93.31 387 ASN A N 1
ATOM 2901 C CA . ASN A 1 387 ? 9.958 -12.422 23.223 1.00 93.31 387 ASN A CA 1
ATOM 2902 C C . ASN A 1 387 ? 9.180 -13.747 23.125 1.00 93.31 387 ASN A C 1
ATOM 2904 O O . ASN A 1 387 ? 8.473 -14.115 24.061 1.00 93.31 387 ASN A O 1
ATOM 2908 N N . ASN A 1 388 ? 9.295 -14.456 22.001 1.00 93.69 388 ASN A N 1
ATOM 2909 C CA . ASN A 1 388 ? 8.633 -15.732 21.740 1.00 93.69 388 ASN A CA 1
ATOM 2910 C C . ASN A 1 388 ? 9.632 -16.901 21.653 1.00 93.69 388 ASN A C 1
ATOM 2912 O O . ASN A 1 388 ? 9.270 -17.977 21.182 1.00 93.69 388 ASN A O 1
ATOM 2916 N N . SER A 1 389 ? 10.873 -16.713 22.128 1.00 94.38 389 SER A N 1
ATOM 2917 C CA . SER A 1 389 ? 11.923 -17.747 22.143 1.00 94.38 389 SER A CA 1
ATOM 2918 C C . SER A 1 389 ? 12.223 -18.351 20.762 1.00 94.38 389 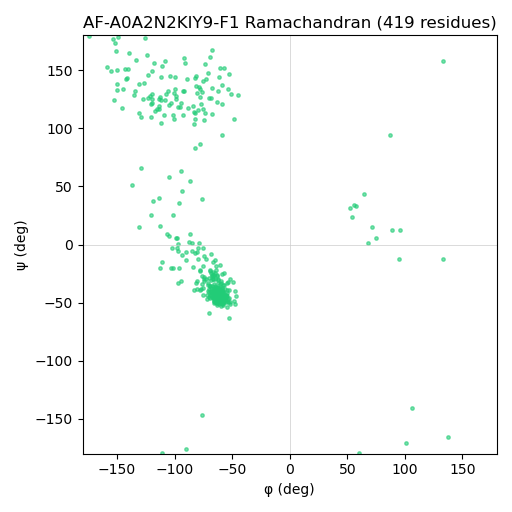SER A C 1
ATOM 2920 O O . SER A 1 389 ? 12.534 -19.536 20.640 1.00 94.38 389 SER A O 1
ATOM 2922 N N . LEU A 1 390 ? 12.128 -17.536 19.710 1.00 94.62 390 LEU A N 1
ATOM 2923 C CA . LEU A 1 390 ? 12.480 -17.897 18.340 1.00 94.62 390 LEU A CA 1
ATOM 2924 C C . LEU A 1 390 ? 13.796 -17.228 17.951 1.00 94.62 390 LEU A C 1
ATOM 2926 O O . LEU A 1 390 ? 13.952 -16.023 18.109 1.00 94.62 390 LEU A O 1
ATOM 2930 N N . ASN A 1 391 ? 14.721 -17.996 17.375 1.00 93.31 391 ASN A N 1
ATOM 2931 C CA . ASN A 1 391 ? 15.969 -17.449 16.855 1.00 93.31 391 ASN A CA 1
ATOM 2932 C C . ASN A 1 391 ? 15.867 -17.190 15.341 1.00 93.31 391 ASN A C 1
ATOM 2934 O O . ASN A 1 391 ? 15.700 -18.125 14.555 1.00 93.31 391 ASN A O 1
ATOM 2938 N N . LEU A 1 392 ? 16.011 -15.926 14.930 1.00 94.12 392 LEU A N 1
ATOM 2939 C CA . LEU A 1 392 ? 16.002 -15.489 13.532 1.00 94.12 392 LEU A CA 1
ATOM 2940 C C . LEU A 1 392 ? 17.414 -15.135 13.022 1.00 94.12 392 LEU A C 1
ATOM 2942 O O . LEU A 1 392 ? 17.640 -14.024 12.542 1.00 94.12 392 LEU A O 1
ATOM 2946 N N . ASN A 1 393 ? 18.357 -16.084 13.080 1.00 92.81 393 ASN A N 1
ATOM 2947 C CA . ASN A 1 393 ? 19.755 -15.885 12.649 1.00 92.81 393 ASN A CA 1
ATOM 2948 C C . ASN A 1 393 ? 19.877 -15.214 11.268 1.00 92.81 393 ASN A C 1
ATOM 2950 O O . ASN A 1 393 ? 20.570 -14.210 11.122 1.00 92.81 393 ASN A O 1
ATOM 2954 N N . SER A 1 394 ? 19.176 -15.734 10.253 1.00 93.19 394 SER A N 1
ATOM 2955 C CA . SER A 1 394 ? 19.222 -15.178 8.892 1.00 93.19 394 SER A CA 1
ATOM 2956 C C . SER A 1 394 ? 18.730 -13.734 8.839 1.00 93.19 394 SER A C 1
ATOM 2958 O O . SER A 1 394 ? 19.332 -12.918 8.156 1.00 93.19 394 SER A O 1
ATOM 2960 N N . THR A 1 395 ? 17.688 -13.397 9.603 1.00 93.56 395 THR A N 1
ATOM 2961 C CA . THR A 1 395 ? 17.189 -12.021 9.714 1.00 93.56 395 THR A CA 1
ATOM 2962 C C . THR A 1 395 ? 18.237 -11.103 10.338 1.00 93.56 395 THR A C 1
ATOM 2964 O O . THR A 1 395 ? 18.462 -10.010 9.827 1.00 93.56 395 THR A O 1
ATOM 2967 N N . GLY A 1 396 ? 18.910 -11.552 11.403 1.00 92.19 396 GLY A N 1
ATOM 2968 C CA . GLY A 1 396 ? 20.008 -10.811 12.029 1.00 92.19 396 GLY A CA 1
ATOM 2969 C C . GLY A 1 396 ? 21.157 -10.542 11.053 1.00 92.19 396 GLY A C 1
ATOM 2970 O O . GLY A 1 396 ? 21.621 -9.408 10.945 1.00 92.19 396 GLY A O 1
ATOM 2971 N N . HIS A 1 397 ? 21.552 -11.551 10.271 1.00 92.62 397 HIS A N 1
ATOM 2972 C CA . HIS A 1 397 ? 22.552 -11.382 9.214 1.00 92.62 397 HIS A CA 1
ATOM 2973 C C . HIS A 1 397 ? 22.096 -10.411 8.126 1.00 92.62 397 HIS A C 1
ATOM 2975 O O . HIS A 1 397 ? 22.872 -9.543 7.744 1.00 92.62 397 HIS A O 1
ATOM 2981 N N . THR A 1 398 ? 20.840 -10.489 7.675 1.00 91.88 398 THR A N 1
ATOM 2982 C CA . THR A 1 398 ? 20.288 -9.533 6.705 1.00 91.88 398 THR A CA 1
ATOM 2983 C C . THR A 1 398 ? 20.335 -8.099 7.235 1.00 91.88 398 THR A C 1
ATOM 2985 O O . THR A 1 398 ? 20.697 -7.196 6.490 1.00 91.88 398 THR A O 1
ATOM 2988 N N . ILE A 1 399 ? 20.023 -7.866 8.515 1.00 90.44 399 ILE A N 1
ATOM 2989 C CA . ILE A 1 399 ? 20.140 -6.529 9.122 1.00 90.44 399 ILE A CA 1
ATOM 2990 C C . ILE A 1 399 ? 21.600 -6.051 9.102 1.00 90.44 399 ILE A C 1
ATOM 2992 O O . ILE A 1 399 ? 21.853 -4.917 8.697 1.00 90.44 399 ILE A O 1
ATOM 2996 N N . SER A 1 400 ? 22.553 -6.904 9.501 1.00 89.94 400 SER A N 1
ATOM 2997 C CA . SER A 1 400 ? 23.989 -6.572 9.472 1.00 89.94 400 SER A CA 1
ATOM 2998 C C . SER A 1 400 ? 24.445 -6.214 8.062 1.00 89.94 400 SER A C 1
ATOM 3000 O O . SER A 1 400 ? 25.006 -5.145 7.858 1.00 89.94 400 SER A O 1
ATOM 3002 N N . GLN A 1 401 ? 24.100 -7.046 7.076 1.00 87.31 401 GLN A N 1
ATOM 3003 C CA . GLN A 1 401 ? 24.436 -6.835 5.667 1.00 87.31 401 GLN A CA 1
ATOM 3004 C C . GLN A 1 401 ? 23.868 -5.523 5.124 1.00 87.31 401 GLN A C 1
ATOM 3006 O O . GLN A 1 401 ? 24.584 -4.769 4.474 1.00 87.31 401 GLN A O 1
ATOM 3011 N N . ILE A 1 402 ? 22.598 -5.216 5.413 1.00 85.00 402 ILE A N 1
ATOM 3012 C CA . ILE A 1 402 ? 21.993 -3.944 5.002 1.00 85.00 402 ILE A CA 1
ATOM 3013 C C . ILE A 1 402 ? 22.772 -2.774 5.626 1.00 85.00 402 ILE A C 1
ATOM 3015 O O . ILE A 1 402 ? 23.109 -1.819 4.929 1.00 85.00 402 ILE A O 1
ATOM 3019 N N . ASN A 1 403 ? 23.092 -2.838 6.920 1.00 85.69 403 ASN A N 1
ATOM 3020 C CA . ASN A 1 403 ? 23.854 -1.780 7.587 1.00 85.69 403 ASN A CA 1
ATOM 3021 C C . ASN A 1 403 ? 25.278 -1.624 7.024 1.00 85.69 403 ASN A C 1
ATOM 3023 O O . ASN A 1 403 ? 25.743 -0.495 6.873 1.00 85.69 403 ASN A O 1
ATOM 3027 N N . GLU A 1 404 ? 25.949 -2.733 6.707 1.00 86.31 404 GLU A N 1
ATOM 3028 C CA . GLU A 1 404 ? 27.310 -2.766 6.160 1.00 86.31 404 GLU A CA 1
ATOM 3029 C C . GLU A 1 404 ? 27.381 -2.227 4.727 1.00 86.31 404 GLU A C 1
ATOM 3031 O O . GLU A 1 404 ? 28.231 -1.383 4.450 1.00 86.31 404 GLU A O 1
ATOM 3036 N N . MET A 1 405 ? 26.462 -2.649 3.848 1.00 83.44 405 MET A N 1
ATOM 3037 C CA . MET A 1 405 ? 26.357 -2.151 2.469 1.00 83.44 405 MET A CA 1
ATOM 3038 C C . MET A 1 405 ? 26.205 -0.622 2.462 1.00 83.44 405 MET A C 1
ATOM 3040 O O . MET A 1 405 ? 26.875 0.118 1.736 1.00 83.44 405 MET A O 1
ATOM 3044 N N . GLY A 1 406 ? 25.306 -0.120 3.310 1.00 79.25 406 GLY A N 1
ATOM 3045 C CA . GLY A 1 406 ? 25.045 1.304 3.433 1.00 79.25 406 GLY A CA 1
ATOM 3046 C C . GLY A 1 406 ? 24.550 1.963 2.137 1.00 79.25 406 GLY A C 1
ATOM 3047 O O . GLY A 1 406 ? 24.356 1.365 1.076 1.00 79.25 406 GLY A O 1
ATOM 3048 N N . VAL A 1 407 ? 24.308 3.270 2.223 1.00 76.69 407 VAL A N 1
ATOM 3049 C CA . VAL A 1 407 ? 23.646 4.028 1.149 1.00 76.69 407 VAL A CA 1
ATOM 3050 C C . VAL A 1 407 ? 24.497 4.135 -0.119 1.00 76.69 407 VAL A C 1
ATOM 3052 O O . VAL A 1 407 ? 23.958 4.143 -1.226 1.00 76.69 407 VAL A O 1
ATOM 3055 N N . ASN A 1 408 ? 25.817 4.249 0.022 1.00 80.19 408 ASN A N 1
ATOM 3056 C CA . ASN A 1 408 ? 26.708 4.509 -1.108 1.00 80.19 408 ASN A CA 1
ATOM 3057 C C . ASN A 1 408 ? 26.856 3.288 -2.018 1.00 80.19 408 ASN A C 1
ATOM 3059 O O . ASN A 1 408 ? 26.789 3.433 -3.240 1.00 80.19 408 ASN A O 1
ATOM 3063 N N . GLU A 1 409 ? 27.013 2.099 -1.440 1.00 83.88 409 GLU A N 1
ATOM 3064 C CA . GLU A 1 409 ? 27.119 0.866 -2.215 1.00 83.88 409 GLU A CA 1
ATOM 3065 C C . GLU A 1 409 ? 25.799 0.541 -2.911 1.00 83.88 409 GLU A C 1
ATOM 3067 O O . GLU A 1 409 ? 25.793 0.298 -4.116 1.00 83.88 409 GLU A O 1
ATOM 3072 N N . LEU A 1 410 ? 24.665 0.688 -2.215 1.00 83.31 410 LEU A N 1
ATOM 3073 C CA . LEU A 1 410 ? 23.346 0.534 -2.829 1.00 83.31 410 LEU A CA 1
ATOM 3074 C C . LEU A 1 410 ? 23.163 1.465 -4.040 1.00 83.31 410 LEU A C 1
ATOM 3076 O O . LEU A 1 410 ? 22.661 1.049 -5.082 1.00 83.31 410 LEU A O 1
ATOM 3080 N N . VAL A 1 411 ? 23.578 2.733 -3.928 1.00 83.50 411 VAL A N 1
ATOM 3081 C CA . VAL A 1 411 ? 23.536 3.693 -5.046 1.00 83.50 411 VAL A CA 1
ATOM 3082 C C . VAL A 1 411 ? 24.418 3.246 -6.206 1.00 83.50 411 VAL A C 1
ATOM 3084 O O . VAL A 1 411 ? 24.000 3.374 -7.358 1.00 83.50 411 VAL A O 1
ATOM 3087 N N . SER A 1 412 ? 25.609 2.724 -5.915 1.00 86.81 412 SER A N 1
ATOM 3088 C CA . SER A 1 412 ? 26.522 2.178 -6.920 1.00 86.81 412 SER A CA 1
ATOM 3089 C C . SER A 1 412 ? 25.884 1.007 -7.675 1.00 86.81 412 SER A C 1
ATOM 3091 O O . SER A 1 412 ? 25.802 1.045 -8.904 1.00 86.81 412 SER A O 1
ATOM 3093 N N . ILE A 1 413 ? 25.318 0.038 -6.946 1.00 89.62 413 ILE A N 1
ATOM 3094 C CA . ILE A 1 413 ? 24.597 -1.107 -7.517 1.00 89.62 413 ILE A CA 1
ATOM 3095 C C . ILE A 1 413 ? 23.438 -0.620 -8.394 1.00 89.62 413 ILE A C 1
ATOM 3097 O O . ILE A 1 413 ? 23.339 -0.996 -9.558 1.00 89.62 413 ILE A O 1
ATOM 3101 N N . MET A 1 414 ? 22.582 0.277 -7.890 1.00 88.62 414 MET A N 1
ATOM 3102 C CA . MET A 1 414 ? 21.443 0.796 -8.662 1.00 88.62 414 MET A CA 1
ATOM 3103 C C . MET A 1 414 ? 21.872 1.469 -9.970 1.00 88.62 414 MET A C 1
ATOM 3105 O O . MET A 1 414 ? 21.245 1.251 -11.006 1.00 88.62 414 MET A O 1
ATOM 3109 N N . LYS A 1 415 ? 22.935 2.281 -9.943 1.00 87.12 415 LYS A N 1
ATOM 3110 C CA . LYS A 1 415 ? 23.487 2.911 -11.149 1.00 87.12 415 LYS A CA 1
ATOM 3111 C C . LYS A 1 415 ? 23.960 1.869 -12.157 1.00 87.12 415 LYS A C 1
ATOM 3113 O O . LYS A 1 415 ? 23.584 1.944 -13.327 1.00 87.12 415 LYS A O 1
ATOM 3118 N N . HIS A 1 416 ? 24.697 0.866 -11.687 1.00 89.00 416 HIS A N 1
ATOM 3119 C CA . HIS A 1 416 ? 25.212 -0.203 -12.529 1.00 89.00 416 HIS A CA 1
ATOM 3120 C C . HIS A 1 416 ? 24.086 -1.028 -13.171 1.00 89.00 416 HIS A C 1
ATOM 3122 O O . HIS A 1 416 ? 24.079 -1.225 -14.387 1.00 89.00 416 HIS A O 1
ATOM 3128 N N . LEU A 1 417 ? 23.073 -1.412 -12.389 1.00 89.69 417 LEU A N 1
ATOM 3129 C CA . LEU A 1 417 ? 21.885 -2.128 -12.867 1.00 89.69 417 LEU A CA 1
ATOM 3130 C C . LEU A 1 417 ? 21.062 -1.330 -13.887 1.00 89.69 417 LEU A C 1
ATOM 3132 O O . LEU A 1 417 ? 20.426 -1.908 -14.767 1.00 89.69 417 LEU A O 1
ATOM 3136 N N . LEU A 1 418 ? 21.080 -0.002 -13.789 1.00 86.81 418 LEU A N 1
ATOM 3137 C CA . LEU A 1 418 ? 20.438 0.897 -14.747 1.00 86.81 418 LEU A CA 1
ATOM 3138 C C . LEU A 1 418 ? 21.342 1.267 -15.932 1.00 86.81 418 LEU A C 1
ATOM 3140 O O . LEU A 1 418 ? 20.922 2.057 -16.779 1.00 86.81 418 LEU A O 1
ATOM 3144 N N . LYS A 1 419 ? 22.567 0.721 -15.999 1.00 77.56 419 LYS A N 1
ATOM 3145 C CA . LYS A 1 419 ? 23.613 1.083 -16.972 1.00 77.56 419 LYS A CA 1
ATOM 3146 C C . LYS A 1 419 ? 23.903 2.589 -17.018 1.00 77.56 419 LYS A C 1
ATOM 3148 O O . LYS A 1 419 ? 24.230 3.138 -18.069 1.00 77.56 419 LYS A O 1
ATOM 3153 N N . LYS A 1 420 ? 23.753 3.273 -15.885 1.00 59.62 420 LYS A N 1
ATOM 3154 C CA . LYS A 1 420 ? 24.109 4.685 -15.725 1.00 59.62 420 LYS A CA 1
ATOM 3155 C C . LYS A 1 420 ? 25.514 4.736 -15.128 1.00 59.62 420 LYS A C 1
ATOM 3157 O O . LYS A 1 420 ? 25.719 4.188 -14.050 1.00 59.62 420 LYS A O 1
ATOM 3162 N N . ALA A 1 421 ? 26.457 5.332 -15.861 1.00 44.59 421 ALA A N 1
ATOM 3163 C CA . ALA A 1 421 ? 27.829 5.549 -15.396 1.00 44.59 421 ALA A CA 1
ATOM 3164 C C . ALA A 1 421 ? 27.877 6.524 -14.207 1.00 44.59 421 ALA A C 1
ATOM 3166 O O . ALA A 1 421 ? 27.080 7.495 -14.195 1.00 44.59 421 ALA A O 1
#

Solvent-accessible surface area (backbone atoms only — not comparable to full-atom values): 22096 Å² total; per-residue (Å²): 110,71,36,63,51,51,56,51,51,51,48,53,50,49,57,51,33,54,75,74,32,71,68,52,31,59,55,43,44,69,52,64,36,23,42,30,45,30,23,69,84,58,82,44,40,35,29,41,37,24,50,91,65,45,79,52,68,47,79,45,89,60,95,77,43,38,16,35,42,34,16,63,36,58,64,56,43,37,52,40,79,69,45,87,58,87,54,44,56,61,52,28,38,77,68,70,38,31,49,78,48,64,51,66,70,45,54,53,51,50,51,46,57,54,47,54,70,56,77,80,86,66,97,74,60,84,85,55,37,33,27,38,35,28,35,51,83,56,26,34,29,28,54,51,12,32,43,56,64,68,44,50,39,34,32,36,44,95,47,67,66,42,37,51,56,41,32,78,71,66,33,44,69,39,96,52,65,67,70,43,70,78,32,66,30,37,38,37,38,50,83,43,62,68,60,51,48,54,53,52,52,48,38,56,73,59,35,64,77,80,50,73,34,41,36,35,36,35,33,73,45,49,30,62,58,54,46,48,51,50,53,52,33,50,76,70,62,34,70,43,48,43,60,30,28,37,20,66,48,72,56,55,68,27,20,43,67,16,46,14,33,32,28,29,6,23,59,67,70,58,49,66,64,47,40,65,60,50,47,23,27,14,30,72,94,38,58,42,81,55,44,56,64,19,35,5,24,43,51,51,36,59,51,47,50,54,51,52,49,53,42,54,53,48,51,52,54,49,44,52,39,43,76,73,71,45,56,58,72,58,49,32,53,54,33,53,79,42,93,74,50,44,73,58,41,69,38,38,75,59,42,53,52,49,46,52,49,52,73,70,45,93,84,56,60,45,62,53,46,55,54,57,53,50,44,49,48,48,50,45,41,48,56,52,26,57,79,66,79,43,87,56,64,69,58,55,50,43,50,51,50,56,64,69,51,36,70,67,50,52,50,50,44,47,29,55,69,68,72,47,133

Nearest PDB structures (foldseek):
  3qha-assembly1_A  TM=6.948E-01  e=1.215E-14  Mycobacterium avium 104
  5u5g-assembly1_B  TM=8.162E-01  e=3.813E-12  Pseudomonas syringae
  6toe-assembly2_F  TM=5.822E-01  e=4.829E-11  Myxococcus stipitatus
  8a5z-assembly1_A  TM=6.241E-01  e=4.374E-10  Ensifer adhaerens
  7ke2-assembly1_A  TM=5.188E-01  e=1.907E-05  Staphylococcus aureus

Radius of gyration: 22.56 Å; Cα contacts (8 Å, |Δi|>4): 708; chains: 1; bounding box: 55×46×68 Å

pLDDT: mean 88.33, std 10.9, range [44.19, 98.81]